Protein AF-0000000079113197 (afdb_homodimer)

Organism: Champsocephalus gunnari (NCBI:txid52237)

pLDDT: mean 77.7, std 21.45, range [27.97, 98.12]

Radius of gyration: 29.14 Å; Cα contacts (8 Å, |Δi|>4): 647; chains: 2; bounding box: 54×71×81 Å

Secondary structure (DSSP, 8-state):
-HHHHHHHHHHHHHHHTTT--SSSSSHHHHHHT-----SSPPSSPPPGGG--HHHHHHHHHHHHHHHT-HHHHHHHHHHHHB-----TT-HHHHHHHHHHHHHHHHHHHHHHHHHHHHHHHSBPPPP-HHHHHHHHHS--TT---PPP-----GGGGGHHHHTT-----------------SS---------HHHHHHT--SS--TTSPPPPPBPSTT-BHHHHHHHHHHHHHHH--HHHHHHHHHHHHH-----HHHHHHHHHHHHHHHHHHHHHH-/-HHHHHHHHHHHHHHHTTT--SSSSSHHHHHHT-----SSPPSSPPPGGG--HHHHHHHHHHHHHHHT-HHHHHHHHHHHHB-----TT-HHHHHHHHHHHHHHHHHHHHHHHHHHHHHHHSBPPPP-HHHHHHHHHS--TT---PPP-----GGGGGHHHHTT-----------------SS---------HHHHHHT--SS--TTSPPPPPBPSTT-BHHHHHHHHHHHHHHH--HHHHHHHHHHHHH-----HHHHHHHHHHHHHHHHHHHHHH-

Foldseek 3Di:
DLQVLQQLQVVLVVQLCVPPDDDDQLVLCVVQPFDLRLSDFDDDFGDPVSPDLSSLLSLLSSLVRLLVCLLVLLLVLQVLAADPVFDPVDVVSSVVVSVVLVVVLVVVVVVVVVVVVVVVPDDDDDDDVVVVCVVVVPVPPDDDDDDDDPPDPVVVVVVVPVVPDPPPPPDPPPPVPPPDPPPPCPVPPDDLVVCVVQVRDSGDGPPDPRDDHDYCVVPDSSNSVSSSVVSSVSSDHSVVSSQSSCCRHHVDRPPPVVVVVSCCVSVVVVVVVVVVVD/DLQVLQQLQVVLVVQLCVPPDDDDQLVLCVVQPFDLRLSDFDDDFGDPVSCDLSSLLSLLSSLVRLLVCLLVLLLVLLVLAADPVFDPVPVVSSVVVSVVLVVVLVVVVVVVVVVVVVVVPDDDDDDDVVVVCVVVVPVPPPDDDDDDDPPDPVVVVVVVPVVPDPVPPPDPPPPVPPVPPPPPCPVPPDDLVVCVVQVRDSGDGPPDPRDDHDYCVVPDSSNSVSSSVVSSVSSDHSVVSSQSSCCRHHVDRPDPVVVVVSCCVSVVVVVVVVVVVD

Solvent-accessible surface area (backbone atoms only — not comparable to full-atom values): 30655 Å² total; per-residue (Å²): 72,71,65,57,42,41,45,38,32,53,49,33,53,62,48,25,43,34,82,41,78,59,57,60,61,52,54,62,34,46,72,65,50,41,28,68,44,52,56,59,78,44,83,78,56,48,66,65,82,64,67,37,72,67,32,49,50,43,43,49,51,31,24,49,38,22,45,70,34,38,41,55,46,35,38,52,40,46,55,61,34,22,75,69,83,70,54,80,87,39,48,61,50,41,49,52,50,24,50,50,43,40,52,49,51,51,50,51,51,50,49,54,50,49,54,51,52,55,55,27,62,35,75,38,82,72,72,59,52,72,60,44,51,54,60,55,67,50,63,59,85,77,70,85,67,82,65,71,46,83,64,50,56,66,66,62,40,42,52,50,41,63,75,66,58,65,83,69,81,67,78,76,58,78,51,80,50,44,58,64,60,47,46,65,80,62,68,64,44,71,75,54,66,51,29,56,74,73,67,51,57,87,70,76,51,90,82,50,70,89,65,80,56,40,77,61,78,77,34,21,36,35,32,52,50,43,43,49,53,50,16,45,45,52,28,40,33,50,67,46,48,41,42,45,36,43,30,36,31,44,66,44,77,72,55,68,68,56,48,55,48,49,48,52,47,48,50,48,44,46,50,45,47,55,51,63,74,93,69,72,63,58,42,41,45,39,31,54,50,33,52,62,47,24,44,35,82,39,77,58,56,60,62,52,56,62,35,46,75,64,50,41,27,68,45,52,56,58,79,45,84,78,56,47,65,67,84,64,67,39,70,65,32,49,51,42,44,49,49,31,24,49,37,20,44,70,34,37,42,57,45,35,37,52,41,46,55,61,35,24,77,69,83,70,54,79,85,39,49,62,53,43,48,52,50,26,49,49,44,40,52,49,52,51,49,51,51,50,50,54,50,50,54,50,51,55,54,28,62,34,76,39,81,73,72,58,51,72,60,45,49,54,61,54,66,48,63,57,88,76,70,84,66,81,66,70,47,85,62,49,58,66,65,63,39,42,54,52,41,65,77,67,61,65,83,70,82,67,78,75,57,79,51,81,52,43,58,64,59,50,42,66,78,62,67,63,43,72,74,53,67,52,29,55,76,73,67,52,59,87,68,76,50,92,82,51,71,90,65,81,56,40,77,62,79,80,34,20,36,36,33,53,50,44,44,50,53,49,16,47,43,51,28,38,34,48,67,49,46,42,44,42,36,43,30,35,31,45,68,45,77,72,54,69,67,56,49,57,47,48,50,52,46,48,52,48,44,48,50,46,48,55,50,62,73,93

Sequence (556 aa):
MENIDEYIWQRRIHHGVRQQNGTDPFPESVKAGLDFNAALERKDKLNPRLLTNDVMLELCAFARTVTQSEMYFLFEMLDLNFDLGVDLDNDQQYYEYARRAHNKIKAVKDRIRMKTHERNKDKFSLPDISFLVKITANEQPGRYYPKRNKMVDTPVLTDGSRKSAEPQKTEISEVPSMMKRPGGLRVKARSYPYCEDLGVSLFVRPEDPPKDKLDPNPLTNGVMLELLDFSRVLCGTHNGIVHDLIKQNFGTKLDTNLFSFATTQTVGEEERLLQNQRMENIDEYIWQRRIHHGVRQQNGTDPFPESVKAGLDFNAALERKDKLNPRLLTNDVMLELCAFARTVTQSEMYFLFEMLDLNFDLGVDLDNDQQYYEYARRAHNKIKAVKDRIRMKTHERNKDKFSLPDISFLVKITANEQPGRYYPKRNKMVDTPVLTDGSRKSAEPQKTEISEVPSMMKRPGGLRVKARSYPYCEDLGVSLFVRPEDPPKDKLDPNPLTNGVMLELLDFSRVLCGTHNGIVHDLIKQNFGTKLDTNLFSFATTQTVGEEERLLQNQR

Structure (mmCIF, N/CA/C/O backbone):
data_AF-0000000079113197-model_v1
#
loop_
_entity.id
_entity.type
_entity.pdbx_description
1 polymer 'Uncharacterized protein'
#
loop_
_atom_site.group_PDB
_atom_site.id
_atom_site.type_symbol
_atom_site.label_atom_id
_atom_site.label_alt_id
_atom_site.label_comp_id
_atom_site.label_asym_id
_atom_site.label_entity_id
_atom_site.label_seq_id
_atom_site.pdbx_PDB_ins_code
_atom_site.Cartn_x
_atom_site.Cartn_y
_atom_site.Cartn_z
_atom_site.occupancy
_atom_site.B_iso_or_equiv
_atom_site.auth_seq_id
_atom_site.auth_comp_id
_atom_site.auth_asym_id
_atom_site.auth_atom_id
_atom_site.pdbx_PDB_model_num
ATOM 1 N N . MET A 1 1 ? 11.398 16.359 -7.062 1 38.84 1 MET A N 1
ATOM 2 C CA . MET A 1 1 ? 11.359 15.539 -5.852 1 38.84 1 MET A CA 1
ATOM 3 C C . MET A 1 1 ? 11.773 16.359 -4.633 1 38.84 1 MET A C 1
ATOM 5 O O . MET A 1 1 ? 11.141 16.266 -3.576 1 38.84 1 MET A O 1
ATOM 9 N N . GLU A 1 2 ? 12.766 17.109 -4.852 1 49.09 2 GLU A N 1
ATOM 10 C CA . GLU A 1 2 ? 13.422 17.953 -3.869 1 49.09 2 GLU A CA 1
ATOM 11 C C . GLU A 1 2 ? 12.477 19.047 -3.377 1 49.09 2 GLU A C 1
ATOM 13 O O . GLU A 1 2 ? 12.422 19.344 -2.178 1 49.09 2 GLU A O 1
ATOM 18 N N . ASN A 1 3 ? 11.445 19.25 -4.324 1 66 3 ASN A N 1
ATOM 19 C CA . ASN A 1 3 ? 10.625 20.406 -3.99 1 66 3 ASN A CA 1
ATOM 20 C C . ASN A 1 3 ? 9.477 20.031 -3.059 1 66 3 ASN A C 1
ATOM 22 O O . ASN A 1 3 ? 9.125 20.797 -2.158 1 66 3 ASN A O 1
ATOM 26 N N . ILE A 1 4 ? 9.102 18.734 -3.018 1 78.56 4 ILE A N 1
ATOM 27 C CA . ILE A 1 4 ? 7.992 18.391 -2.141 1 78.56 4 ILE A CA 1
ATOM 28 C C . ILE A 1 4 ? 8.5 18.188 -0.713 1 78.56 4 ILE A C 1
ATOM 30 O O . ILE A 1 4 ? 7.805 18.516 0.25 1 78.56 4 ILE A O 1
ATOM 34 N N . ASP A 1 5 ? 9.734 17.672 -0.683 1 81.19 5 ASP A N 1
ATOM 35 C CA . ASP A 1 5 ? 10.305 17.453 0.643 1 81.19 5 ASP A CA 1
ATOM 36 C C . ASP A 1 5 ? 10.5 18.781 1.372 1 81.19 5 ASP A C 1
ATOM 38 O O . ASP A 1 5 ? 10.266 18.875 2.58 1 81.19 5 ASP A O 1
ATOM 42 N N . GLU A 1 6 ? 10.93 19.734 0.612 1 83.75 6 GLU A N 1
ATOM 43 C CA . GLU A 1 6 ? 11.094 21.062 1.192 1 83.75 6 GLU A CA 1
ATOM 44 C C . GLU A 1 6 ? 9.773 21.609 1.72 1 83.75 6 GLU A C 1
ATOM 46 O O . GLU A 1 6 ? 9.711 22.156 2.826 1 83.75 6 GLU A O 1
ATOM 51 N N . TYR A 1 7 ? 8.805 21.422 0.972 1 85.81 7 TYR A N 1
ATOM 52 C CA . TYR A 1 7 ? 7.48 21.859 1.398 1 85.81 7 TYR A CA 1
ATOM 53 C C . TYR A 1 7 ? 7.043 21.109 2.656 1 85.81 7 TYR A C 1
ATOM 55 O O . TYR A 1 7 ? 6.543 21.719 3.604 1 85.81 7 TYR A O 1
ATOM 63 N N . ILE A 1 8 ? 7.238 19.828 2.658 1 90.44 8 ILE A N 1
ATOM 64 C CA . ILE A 1 8 ? 6.824 19 3.785 1 90.44 8 ILE A CA 1
ATOM 65 C C . ILE A 1 8 ? 7.48 19.516 5.066 1 90.44 8 ILE A C 1
ATOM 67 O O . ILE A 1 8 ? 6.801 19.734 6.07 1 90.44 8 ILE A O 1
ATOM 71 N N . TRP A 1 9 ? 8.711 19.703 4.988 1 91.94 9 TRP A N 1
ATOM 72 C CA . TRP A 1 9 ? 9.422 20.094 6.203 1 91.94 9 TRP A CA 1
ATOM 73 C C . TRP A 1 9 ? 9.055 21.516 6.609 1 91.94 9 TRP A C 1
ATOM 75 O O . TRP A 1 9 ? 8.977 21.828 7.797 1 91.94 9 TRP A O 1
ATOM 85 N N . GLN A 1 10 ? 8.82 22.375 5.637 1 89.44 10 GLN A N 1
ATOM 86 C CA . GLN A 1 10 ? 8.352 23.719 5.953 1 89.44 10 GLN A CA 1
ATOM 87 C C . GLN A 1 10 ? 7.031 23.672 6.715 1 89.44 10 GLN A C 1
ATOM 89 O O . GLN A 1 10 ? 6.844 24.406 7.688 1 89.44 10 GLN A O 1
ATOM 94 N N . ARG A 1 11 ? 6.215 22.797 6.27 1 92.44 11 ARG A N 1
ATOM 95 C CA . ARG A 1 11 ? 4.918 22.672 6.93 1 92.44 11 ARG A CA 1
ATOM 96 C C . ARG A 1 11 ? 5.055 22 8.289 1 92.44 11 ARG A C 1
ATOM 98 O O . ARG A 1 11 ? 4.359 22.375 9.242 1 92.44 11 ARG A O 1
ATOM 105 N N . ARG A 1 12 ? 5.902 21.047 8.391 1 94.31 12 ARG A N 1
ATOM 106 C CA . ARG A 1 12 ? 6.156 20.406 9.68 1 94.31 12 ARG A CA 1
ATOM 107 C C . ARG A 1 12 ? 6.66 21.422 10.703 1 94.31 12 ARG A C 1
ATOM 109 O O . ARG A 1 12 ? 6.223 21.422 11.852 1 94.31 12 ARG A O 1
ATOM 116 N N . ILE A 1 13 ? 7.512 22.25 10.25 1 92.94 13 ILE A N 1
ATOM 117 C CA . ILE A 1 13 ? 8.047 23.266 11.141 1 92.94 13 ILE A CA 1
ATOM 118 C C . ILE A 1 13 ? 6.934 24.203 11.578 1 92.94 13 ILE A C 1
ATOM 120 O O . ILE A 1 13 ? 6.816 24.531 12.766 1 92.94 13 ILE A O 1
ATOM 124 N N . HIS A 1 14 ? 6.148 24.578 10.656 1 90.56 14 HIS A N 1
ATOM 125 C CA . HIS A 1 14 ? 5.043 25.484 10.938 1 90.56 14 HIS A CA 1
ATOM 126 C C . HIS A 1 14 ? 4.129 24.922 12.023 1 90.56 14 HIS A C 1
ATOM 128 O O . HIS A 1 14 ? 3.783 25.625 12.977 1 90.56 14 HIS A O 1
ATOM 134 N N . HIS A 1 15 ? 3.783 23.688 11.922 1 92.75 15 HIS A N 1
ATOM 135 C CA . HIS A 1 15 ? 2.846 23.109 12.875 1 92.75 15 HIS A CA 1
ATOM 136 C C . HIS A 1 15 ? 3.576 22.531 14.086 1 92.75 15 HIS A C 1
ATOM 138 O O . HIS A 1 15 ? 2.973 22.328 15.141 1 92.75 15 HIS A O 1
ATOM 144 N N . GLY A 1 16 ? 4.816 22.281 13.883 1 93.56 16 GLY A N 1
ATOM 145 C CA . GLY A 1 16 ? 5.602 21.703 14.969 1 93.56 16 GLY A CA 1
ATOM 146 C C . GLY A 1 16 ? 5.781 22.656 16.141 1 93.56 16 GLY A C 1
ATOM 147 O O . GLY A 1 16 ? 6.086 22.234 17.25 1 93.56 16 GLY A O 1
ATOM 148 N N . VAL A 1 17 ? 5.57 23.938 15.938 1 92.06 17 VAL A N 1
ATOM 149 C CA . VAL A 1 17 ? 5.812 24.938 16.984 1 92.06 17 VAL A CA 1
ATOM 150 C C . VAL A 1 17 ? 4.488 25.328 17.641 1 92.06 17 VAL A C 1
ATOM 152 O O . VAL A 1 17 ? 4.465 26.156 18.547 1 92.06 17 VAL A O 1
ATOM 155 N N . ARG A 1 18 ? 3.408 24.719 17.281 1 87.81 18 ARG A N 1
ATOM 156 C CA . ARG A 1 18 ? 2.08 25.188 17.672 1 87.81 18 ARG A CA 1
ATOM 157 C C . ARG A 1 18 ? 1.895 25.078 19.188 1 87.81 18 ARG A C 1
ATOM 159 O O . ARG A 1 18 ? 1.145 25.859 19.766 1 87.81 18 ARG A O 1
ATOM 166 N N . GLN A 1 19 ? 2.584 24.156 19.781 1 85.81 19 GLN A N 1
ATOM 167 C CA . GLN A 1 19 ? 2.377 23.953 21.219 1 85.81 19 GLN A CA 1
ATOM 168 C C . GLN A 1 19 ? 3.457 24.656 22.031 1 85.81 19 GLN A C 1
ATOM 170 O O . GLN A 1 19 ? 3.496 24.516 23.266 1 85.81 19 GLN A O 1
ATOM 175 N N . GLN A 1 20 ? 4.332 25.297 21.328 1 86.75 20 GLN A N 1
ATOM 176 C CA . GLN A 1 20 ? 5.398 25.984 22.031 1 86.75 20 GLN A CA 1
ATOM 177 C C . GLN A 1 20 ? 4.895 27.281 22.656 1 86.75 20 GLN A C 1
ATOM 179 O O . GLN A 1 20 ? 4.07 27.984 22.062 1 86.75 20 GLN A O 1
ATOM 184 N N . ASN A 1 21 ? 5.449 27.234 24 1 76.81 21 ASN A N 1
ATOM 185 C CA . ASN A 1 21 ? 5.105 28.438 24.75 1 76.81 21 ASN A CA 1
ATOM 186 C C . ASN A 1 21 ? 6.223 29.469 24.688 1 76.81 21 ASN A C 1
ATOM 188 O O . ASN A 1 21 ? 7.402 29.125 24.719 1 76.81 21 ASN A O 1
ATOM 192 N N . GLY A 1 22 ? 6.008 30.656 24.062 1 73.81 22 GLY A N 1
ATOM 193 C CA . GLY A 1 22 ? 7.02 31.703 24.047 1 73.81 22 GLY A CA 1
ATOM 194 C C . GLY A 1 22 ? 7.477 32.062 22.641 1 73.81 22 GLY A C 1
ATOM 195 O O . GLY A 1 22 ? 7.008 31.484 21.656 1 73.81 22 GLY A O 1
ATOM 196 N N . THR A 1 23 ? 8.398 32.969 22.703 1 78.19 23 THR A N 1
ATOM 197 C CA . THR A 1 23 ? 8.859 33.531 21.438 1 78.19 23 THR A CA 1
ATOM 198 C C . THR A 1 23 ? 9.922 32.625 20.797 1 78.19 23 THR A C 1
ATOM 200 O O . THR A 1 23 ? 10.016 32.531 19.578 1 78.19 23 THR A O 1
ATOM 203 N N . ASP A 1 24 ? 10.68 31.922 21.75 1 81.06 24 ASP A N 1
ATOM 204 C CA . ASP A 1 24 ? 11.742 31.062 21.219 1 81.06 24 ASP A CA 1
ATOM 205 C C . ASP A 1 24 ? 11.352 29.594 21.297 1 81.06 24 ASP A C 1
ATOM 207 O O . ASP A 1 24 ? 11.422 28.984 22.375 1 81.06 24 ASP A O 1
ATOM 211 N N . PRO A 1 25 ? 11.016 29.125 20.109 1 90.25 25 PRO A N 1
ATOM 212 C CA . PRO A 1 25 ? 10.68 27.703 20.156 1 90.25 25 PRO A CA 1
ATOM 213 C C . PRO A 1 25 ? 11.914 26.797 20.266 1 90.25 25 PRO A C 1
ATOM 215 O O . PRO A 1 25 ? 12.953 27.109 19.672 1 90.25 25 PRO A O 1
ATOM 218 N N . PHE A 1 26 ? 11.859 25.797 21.156 1 93.38 26 PHE A N 1
ATOM 219 C CA . PHE A 1 26 ? 12.898 24.797 21.328 1 93.38 26 PHE A CA 1
ATOM 220 C C . PHE A 1 26 ? 14.242 25.469 21.609 1 93.38 26 PHE A C 1
ATOM 222 O O . PHE A 1 26 ? 15.195 25.297 20.844 1 93.38 26 PHE A O 1
ATOM 229 N N . PRO A 1 27 ? 14.32 26.125 22.703 1 92.19 27 PRO A N 1
ATOM 230 C CA . PRO A 1 27 ? 15.492 26.969 22.984 1 92.19 27 PRO A CA 1
ATOM 231 C C . PRO A 1 27 ? 16.797 26.172 23.047 1 92.19 27 PRO A C 1
ATOM 233 O O . PRO A 1 27 ? 17.828 26.641 22.594 1 92.19 27 PRO A O 1
ATOM 236 N N . GLU A 1 28 ? 16.828 24.953 23.641 1 92.94 28 GLU A N 1
ATOM 237 C CA . GLU A 1 28 ? 18.047 24.141 23.734 1 92.94 28 GLU A CA 1
ATOM 238 C C . GLU A 1 28 ? 18.531 23.734 22.344 1 92.94 28 GLU A C 1
ATOM 240 O O . GLU A 1 28 ? 19.734 23.703 22.094 1 92.94 28 GLU A O 1
ATOM 245 N N . SER A 1 29 ? 17.594 23.453 21.484 1 93.44 29 SER A N 1
ATOM 246 C CA . SER A 1 29 ? 17.953 23.047 20.125 1 93.44 29 SER A CA 1
ATOM 247 C C . SER A 1 29 ? 18.5 24.234 19.328 1 93.44 29 SER A C 1
ATOM 249 O O . SER A 1 29 ? 19.484 24.094 18.609 1 93.44 29 SER A O 1
ATOM 251 N N . VAL A 1 30 ? 17.828 25.344 19.484 1 91.69 30 VAL A N 1
ATOM 252 C CA . VAL A 1 30 ? 18.266 26.547 18.781 1 91.69 30 VAL A CA 1
ATOM 253 C C . VAL A 1 30 ? 19.656 26.953 19.25 1 91.69 30 VAL A C 1
ATOM 255 O O . VAL A 1 30 ? 20.531 27.281 18.438 1 91.69 30 VAL A O 1
ATOM 258 N N . LYS A 1 31 ? 19.875 26.906 20.531 1 92.12 31 LYS A N 1
ATOM 259 C CA . LYS A 1 31 ? 21.188 27.219 21.094 1 92.12 31 LYS A CA 1
ATOM 260 C C . LYS A 1 31 ? 22.266 26.297 20.547 1 92.12 31 LYS A C 1
ATOM 262 O O . LYS A 1 31 ? 23.391 26.75 20.281 1 92.12 31 LYS A O 1
ATOM 267 N N . ALA A 1 32 ? 21.891 25.062 20.359 1 91.94 32 ALA A N 1
ATOM 268 C CA . ALA A 1 32 ? 22.844 24.078 19.844 1 91.94 32 ALA A CA 1
ATOM 269 C C . ALA A 1 32 ? 23.078 24.266 18.344 1 91.94 32 ALA A C 1
ATOM 271 O O . ALA A 1 32 ? 24.016 23.719 17.781 1 91.94 32 ALA A O 1
ATOM 272 N N . GLY A 1 33 ? 22.188 25.016 17.672 1 91.69 33 GLY A N 1
ATOM 273 C CA . GLY A 1 33 ? 22.344 25.297 16.25 1 91.69 33 GLY A CA 1
ATOM 274 C C . GLY A 1 33 ? 21.672 24.281 15.352 1 91.69 33 GLY A C 1
ATOM 275 O O . GLY A 1 33 ? 22.078 24.078 14.211 1 91.69 33 GLY A O 1
ATOM 276 N N . LEU A 1 34 ? 20.625 23.656 15.844 1 92.75 34 LEU A N 1
ATOM 277 C CA . LEU A 1 34 ? 19.938 22.625 15.07 1 92.75 34 LEU A CA 1
ATOM 278 C C . LEU A 1 34 ? 19.156 23.234 13.922 1 92.75 34 LEU A C 1
ATOM 280 O O . LEU A 1 34 ? 18.641 24.344 14.039 1 92.75 34 LEU A O 1
ATOM 284 N N . ASP A 1 35 ? 19.109 22.469 12.875 1 92.88 35 ASP A N 1
ATOM 285 C CA . ASP A 1 35 ? 18.25 22.766 11.727 1 92.88 35 ASP A CA 1
ATOM 286 C C . ASP A 1 35 ? 17.078 21.781 11.672 1 92.88 35 ASP A C 1
ATOM 288 O O . ASP A 1 35 ? 17.266 20.578 11.5 1 92.88 35 ASP A O 1
ATOM 292 N N . PHE A 1 36 ? 15.891 22.328 11.75 1 93.75 36 PHE A N 1
ATOM 293 C CA . PHE A 1 36 ? 14.703 21.484 11.797 1 93.75 36 PHE A CA 1
ATOM 294 C C . PHE A 1 36 ? 14.219 21.156 10.391 1 93.75 36 PHE A C 1
ATOM 296 O O . PHE A 1 36 ? 13.266 20.406 10.219 1 93.75 36 PHE A O 1
ATOM 303 N N . ASN A 1 37 ? 14.844 21.75 9.398 1 90.94 37 ASN A N 1
ATOM 304 C CA . ASN A 1 37 ? 14.523 21.391 8.023 1 90.94 37 ASN A CA 1
ATOM 305 C C . ASN A 1 37 ? 15.438 20.281 7.508 1 90.94 37 ASN A C 1
ATOM 307 O O . ASN A 1 37 ? 16.594 20.531 7.168 1 90.94 37 ASN A O 1
ATOM 311 N N . ALA A 1 38 ? 14.938 19.141 7.383 1 88.31 38 ALA A N 1
ATOM 312 C CA . ALA A 1 38 ? 15.75 18 7.004 1 88.31 38 ALA A CA 1
ATOM 313 C C . ALA A 1 38 ? 15.68 17.75 5.496 1 88.31 38 ALA A C 1
ATOM 315 O O . ALA A 1 38 ? 16.141 16.719 5.012 1 88.31 38 ALA A O 1
ATOM 316 N N . ALA A 1 39 ? 15.031 18.641 4.797 1 83.88 39 ALA A N 1
ATOM 317 C CA . ALA A 1 39 ? 14.914 18.453 3.352 1 83.88 39 ALA A CA 1
ATOM 318 C C . ALA A 1 39 ? 16.25 18.719 2.654 1 83.88 39 ALA A C 1
ATOM 320 O O . ALA A 1 39 ? 16.625 17.984 1.731 1 83.88 39 ALA A O 1
ATOM 321 N N . LEU A 1 40 ? 16.859 19.828 3.078 1 76 40 LEU A N 1
ATOM 322 C CA . LEU A 1 40 ? 18.141 20.172 2.494 1 76 40 LEU A CA 1
ATOM 323 C C . LEU A 1 40 ? 19.281 19.781 3.418 1 76 40 LEU A C 1
ATOM 325 O O . LEU A 1 40 ? 19.375 20.281 4.543 1 76 40 LEU A O 1
ATOM 329 N N . GLU A 1 41 ? 20.109 18.938 2.908 1 80.19 41 GLU A N 1
ATOM 330 C CA . GLU A 1 41 ? 21.172 18.375 3.742 1 80.19 41 GLU A CA 1
ATOM 331 C C . GLU A 1 41 ? 22.141 19.453 4.219 1 80.19 41 GLU A C 1
ATOM 333 O O . GLU A 1 41 ? 22.578 20.297 3.432 1 80.19 41 GLU A O 1
ATOM 338 N N . ARG A 1 42 ? 22.391 19.359 5.445 1 84.12 42 ARG A N 1
ATOM 339 C CA . ARG A 1 42 ? 23.359 20.25 6.07 1 84.12 42 ARG A CA 1
ATOM 340 C C . ARG A 1 42 ? 24.781 19.828 5.73 1 84.12 42 ARG A C 1
ATOM 342 O O . ARG A 1 42 ? 25.109 18.641 5.781 1 84.12 42 ARG A O 1
ATOM 349 N N . LYS A 1 43 ? 25.562 20.734 5.379 1 80.44 43 LYS A N 1
ATOM 350 C CA . LYS A 1 43 ? 26.938 20.422 4.996 1 80.44 43 LYS A CA 1
ATOM 351 C C . LYS A 1 43 ? 27.797 20.156 6.227 1 80.44 43 LYS A C 1
ATOM 353 O O . LYS A 1 43 ? 28.531 19.156 6.277 1 80.44 43 LYS A O 1
ATOM 358 N N . ASP A 1 44 ? 27.734 21.109 7.168 1 85.81 44 ASP A N 1
ATOM 359 C CA . ASP A 1 44 ? 28.547 20.969 8.367 1 85.81 44 ASP A CA 1
ATOM 360 C C . ASP A 1 44 ? 27.75 20.375 9.516 1 85.81 44 ASP A C 1
ATOM 362 O O . ASP A 1 44 ? 26.906 21.047 10.109 1 85.81 44 ASP A O 1
ATOM 366 N N . LYS A 1 45 ? 28.078 19.156 9.836 1 87.94 45 LYS A N 1
ATOM 367 C CA . LYS A 1 45 ? 27.391 18.484 10.922 1 87.94 45 LYS A CA 1
ATOM 368 C C . LYS A 1 45 ? 27.844 19 12.281 1 87.94 45 LYS A C 1
ATOM 370 O O . LYS A 1 45 ? 28.984 19.438 12.43 1 87.94 45 LYS A O 1
ATOM 375 N N . LEU A 1 46 ? 26.922 18.953 13.195 1 90.44 46 LEU A N 1
ATOM 376 C CA . LEU A 1 46 ? 27.203 19.406 14.547 1 90.44 46 LEU A CA 1
ATOM 377 C C . LEU A 1 46 ? 27.938 18.344 15.344 1 90.44 46 LEU A C 1
ATOM 379 O O . LEU A 1 46 ? 27.875 17.156 15.008 1 90.44 46 LEU A O 1
ATOM 383 N N . ASN A 1 47 ? 28.672 18.797 16.375 1 87.5 47 ASN A N 1
ATOM 384 C CA . ASN A 1 47 ? 29.297 17.891 17.328 1 87.5 47 ASN A CA 1
ATOM 385 C C . ASN A 1 47 ? 28.25 17.031 18.047 1 87.5 47 ASN A C 1
ATOM 387 O O . ASN A 1 47 ? 27.328 17.547 18.656 1 87.5 47 ASN A O 1
ATOM 391 N N . PRO A 1 48 ? 28.375 15.773 18 1 85.88 48 PRO A N 1
ATOM 392 C CA . PRO A 1 48 ? 27.406 14.875 18.625 1 85.88 48 PRO A CA 1
ATOM 393 C C . PRO A 1 48 ? 27.234 15.148 20.125 1 85.88 48 PRO A C 1
ATOM 395 O O . PRO A 1 48 ? 26.188 14.812 20.703 1 85.88 48 PRO A O 1
ATOM 398 N N . ARG A 1 49 ? 28.203 15.75 20.766 1 84.5 49 ARG A N 1
ATOM 399 C CA . ARG A 1 49 ? 28.109 16.062 22.188 1 84.5 49 ARG A CA 1
ATOM 400 C C . ARG A 1 49 ? 27.016 17.094 22.438 1 84.5 49 ARG A C 1
ATOM 402 O O . ARG A 1 49 ? 26.562 17.25 23.578 1 84.5 49 ARG A O 1
ATOM 409 N N . LEU A 1 50 ? 26.609 17.797 21.453 1 89.75 50 LEU A N 1
ATOM 410 C CA . LEU A 1 50 ? 25.562 18.812 21.562 1 89.75 50 LEU A CA 1
ATOM 411 C C . LEU A 1 50 ? 24.188 18.172 21.625 1 89.75 50 LEU A C 1
ATOM 413 O O . LEU A 1 50 ? 23.203 18.828 21.953 1 89.75 50 LEU A O 1
ATOM 417 N N . LEU A 1 51 ? 24.109 16.875 21.297 1 90 51 LEU A N 1
ATOM 418 C CA . LEU A 1 51 ? 22.844 16.156 21.438 1 90 51 LEU A CA 1
ATOM 419 C C . LEU A 1 51 ? 22.609 15.742 22.891 1 90 51 LEU A C 1
ATOM 421 O O . LEU A 1 51 ? 22.766 14.57 23.234 1 90 51 LEU A O 1
ATOM 425 N N . THR A 1 52 ? 22.203 16.625 23.641 1 88.12 52 THR A N 1
ATOM 426 C CA . THR A 1 52 ? 21.922 16.406 25.047 1 88.12 52 THR A CA 1
ATOM 427 C C . THR A 1 52 ? 20.516 15.828 25.234 1 88.12 52 THR A C 1
ATOM 429 O O . THR A 1 52 ? 19.734 15.758 24.297 1 88.12 52 THR A O 1
ATOM 432 N N . ASN A 1 53 ? 20.172 15.461 26.469 1 85.38 53 ASN A N 1
ATOM 433 C CA . ASN A 1 53 ? 18.828 14.984 26.797 1 85.38 53 ASN A CA 1
ATOM 434 C C . ASN A 1 53 ? 17.766 16.047 26.531 1 85.38 53 ASN A C 1
ATOM 436 O O . ASN A 1 53 ? 16.672 15.75 26.078 1 85.38 53 ASN A O 1
ATOM 440 N N . ASP A 1 54 ? 18.141 17.266 26.859 1 89.69 54 ASP A N 1
ATOM 441 C CA . ASP A 1 54 ? 17.203 18.359 26.641 1 89.69 54 ASP A CA 1
ATOM 442 C C . ASP A 1 54 ? 16.906 18.578 25.156 1 89.69 54 ASP A C 1
ATOM 444 O O . ASP A 1 54 ? 15.766 18.812 24.766 1 89.69 54 ASP A O 1
ATOM 448 N N . VAL A 1 55 ? 17.922 18.5 24.344 1 90.31 55 VAL A N 1
ATOM 449 C CA . VAL A 1 55 ? 17.75 18.625 22.906 1 90.31 55 VAL A CA 1
ATOM 450 C C . VAL A 1 55 ? 16.891 17.469 22.375 1 90.31 55 VAL A C 1
ATOM 452 O O . VAL A 1 55 ? 15.969 17.703 21.594 1 90.31 55 VAL A O 1
ATOM 455 N N . MET A 1 56 ? 17.125 16.281 22.891 1 90.25 56 MET A N 1
ATOM 456 C CA . MET A 1 56 ? 16.344 15.117 22.469 1 90.25 56 MET A CA 1
ATOM 457 C C . MET A 1 56 ? 14.883 15.273 22.859 1 90.25 56 MET A C 1
ATOM 459 O O . MET A 1 56 ? 13.992 14.945 22.078 1 90.25 56 MET A O 1
ATOM 463 N N . LEU A 1 57 ? 14.68 15.758 24 1 91 57 LEU A N 1
ATOM 464 C CA . LEU A 1 57 ? 13.305 15.969 24.453 1 91 57 LEU A CA 1
ATOM 465 C C . LEU A 1 57 ? 12.586 16.969 23.547 1 91 57 LEU A C 1
ATOM 467 O O . LEU A 1 57 ? 11.414 16.781 23.219 1 91 57 LEU A O 1
ATOM 471 N N . GLU A 1 58 ? 13.289 18.031 23.172 1 92.88 58 GLU A N 1
ATOM 472 C CA . GLU A 1 58 ? 12.695 19.047 22.297 1 92.88 58 GLU A CA 1
ATOM 473 C C . GLU A 1 58 ? 12.406 18.484 20.906 1 92.88 58 GLU A C 1
ATOM 475 O O . GLU A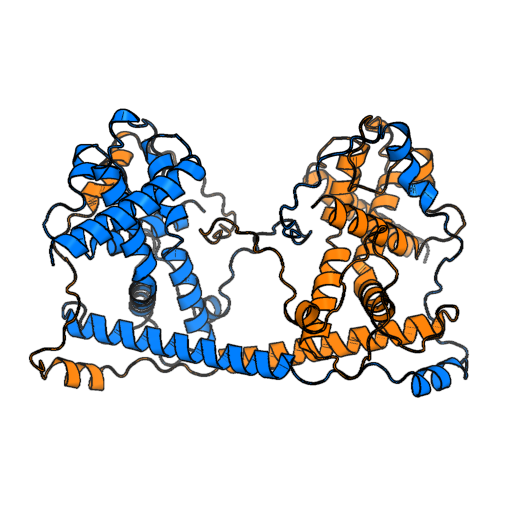 1 58 ? 11.375 18.797 20.312 1 92.88 58 GLU A O 1
ATOM 480 N N . LEU A 1 59 ? 13.328 17.641 20.438 1 93.75 59 LEU A N 1
ATOM 481 C CA . LEU A 1 59 ? 13.094 16.969 19.156 1 93.75 59 LEU A CA 1
ATOM 482 C C . LEU A 1 59 ? 11.859 16.078 19.234 1 93.75 59 LEU A C 1
ATOM 484 O O . LEU A 1 59 ? 11.055 16.047 18.297 1 93.75 59 LEU A O 1
ATOM 488 N N . CYS A 1 60 ? 11.719 15.367 20.312 1 92.06 60 CYS A N 1
ATOM 489 C CA . CYS A 1 60 ? 10.57 14.484 20.5 1 92.06 60 CYS A CA 1
ATOM 490 C C . CYS A 1 60 ? 9.281 15.289 20.609 1 92.06 60 CYS A C 1
ATOM 492 O O . CYS A 1 60 ? 8.25 14.898 20.047 1 92.06 60 CYS A O 1
ATOM 494 N N . ALA A 1 61 ? 9.344 16.391 21.312 1 91.94 61 ALA A N 1
ATOM 495 C CA . ALA A 1 61 ? 8.172 17.266 21.438 1 91.94 61 ALA A CA 1
ATOM 496 C C . ALA A 1 61 ? 7.742 17.812 20.094 1 91.94 61 ALA A C 1
ATOM 498 O O . ALA A 1 61 ? 6.547 17.859 19.781 1 91.94 61 ALA A O 1
ATOM 499 N N . PHE A 1 62 ? 8.719 18.203 19.312 1 94.81 62 PHE A N 1
ATOM 500 C CA . PHE A 1 62 ? 8.461 18.656 17.953 1 94.81 62 PHE A CA 1
ATOM 501 C C . PHE A 1 62 ? 7.777 17.562 17.141 1 94.81 62 PHE A C 1
ATOM 503 O O . PHE A 1 62 ? 6.734 17.812 16.531 1 94.81 62 PHE A O 1
ATOM 510 N N . ALA A 1 63 ? 8.367 16.438 17.141 1 94.94 63 ALA A N 1
ATOM 511 C CA . ALA A 1 63 ? 7.832 15.312 16.391 1 94.94 63 ALA A CA 1
ATOM 512 C C . ALA A 1 63 ? 6.41 14.984 16.828 1 94.94 63 ALA A C 1
ATOM 514 O O . ALA A 1 63 ? 5.535 14.734 16 1 94.94 63 ALA A O 1
ATOM 515 N N . ARG A 1 64 ? 6.199 14.969 18.078 1 93.62 64 ARG A N 1
ATOM 516 C CA . ARG A 1 64 ? 4.879 14.68 18.641 1 93.62 64 ARG A CA 1
ATOM 517 C C . ARG A 1 64 ? 3.848 15.688 18.141 1 93.62 64 ARG A C 1
ATOM 519 O O . ARG A 1 64 ? 2.752 15.305 17.719 1 93.62 64 ARG A O 1
ATOM 526 N N . THR A 1 65 ? 4.223 16.891 18.203 1 94.62 65 THR A N 1
ATOM 527 C CA . THR A 1 65 ? 3.299 17.938 17.766 1 94.62 65 THR A CA 1
ATOM 528 C C . THR A 1 65 ? 2.975 17.797 16.281 1 94.62 65 THR A C 1
ATOM 530 O O . THR A 1 65 ? 1.814 17.922 15.883 1 94.62 65 THR A O 1
ATOM 533 N N . VAL A 1 66 ? 4 17.547 15.539 1 96.19 66 VAL A N 1
ATOM 534 C CA . VAL A 1 66 ? 3.807 17.406 14.102 1 96.19 66 VAL A CA 1
ATOM 535 C C . VAL A 1 66 ? 2.875 16.219 13.82 1 96.19 66 VAL A C 1
ATOM 537 O O . VAL A 1 66 ? 1.92 16.344 13.055 1 96.19 66 VAL A O 1
ATOM 540 N N . THR A 1 67 ? 3.119 15.094 14.438 1 95.38 67 THR A N 1
ATOM 541 C CA . THR A 1 67 ? 2.365 13.875 14.164 1 95.38 67 THR A CA 1
ATOM 542 C C . THR A 1 67 ? 0.923 14.016 14.641 1 95.38 67 THR A C 1
ATOM 544 O O . THR A 1 67 ? 0.03 13.328 14.141 1 95.38 67 THR A O 1
ATOM 547 N N . GLN A 1 68 ? 0.659 14.898 15.523 1 95.12 68 GLN A N 1
ATOM 548 C CA . GLN A 1 68 ? -0.68 15.109 16.062 1 95.12 68 GLN A CA 1
ATOM 549 C C . GLN A 1 68 ? -1.389 16.25 15.344 1 95.12 68 GLN A C 1
ATOM 551 O O . GLN A 1 68 ? -2.459 16.688 15.766 1 95.12 68 GLN A O 1
ATOM 556 N N . SER A 1 69 ? -0.798 16.703 14.227 1 95.81 69 SER A N 1
ATOM 557 C CA . SER A 1 69 ? -1.317 17.891 13.57 1 95.81 69 SER A CA 1
ATOM 558 C C . SER A 1 69 ? -2.076 17.547 12.297 1 95.81 69 SER A C 1
ATOM 560 O O . SER A 1 69 ? -2.215 18.375 11.398 1 95.81 69 SER A O 1
ATOM 562 N N . GLU A 1 70 ? -2.582 16.359 12.211 1 96.94 70 GLU A N 1
ATOM 563 C CA . GLU A 1 70 ? -3.252 15.891 11 1 96.94 70 GLU A CA 1
ATOM 564 C C . GLU A 1 70 ? -4.426 16.797 10.641 1 96.94 70 GLU A C 1
ATOM 566 O O . GLU A 1 70 ? -4.578 17.188 9.477 1 96.94 70 GLU A O 1
ATOM 571 N N . MET A 1 71 ? -5.242 17.141 11.562 1 96.94 71 MET A N 1
ATOM 572 C CA . MET A 1 71 ? -6.426 17.953 11.273 1 96.94 71 MET A CA 1
ATOM 573 C C . MET A 1 71 ? -6.035 19.344 10.773 1 96.94 71 MET A C 1
ATOM 575 O O . MET A 1 71 ? -6.723 19.922 9.93 1 96.94 71 MET A O 1
ATOM 579 N N . TYR A 1 72 ? -4.91 19.859 11.242 1 95.19 72 TYR A N 1
ATOM 580 C CA . TYR A 1 72 ? -4.465 21.188 10.828 1 95.19 72 TYR A CA 1
ATOM 581 C C . TYR A 1 72 ? -3.902 21.156 9.406 1 95.19 72 TYR A C 1
ATOM 583 O O . TYR A 1 72 ? -4.129 22.078 8.625 1 95.19 72 TYR A O 1
ATOM 591 N N . PHE A 1 73 ? -3.166 20.109 9.141 1 96.06 73 PHE A N 1
ATOM 592 C CA . PHE A 1 73 ? -2.686 19.938 7.773 1 96.06 73 PHE A CA 1
ATOM 593 C C . PHE A 1 73 ? -3.852 19.859 6.793 1 96.06 73 PHE A C 1
ATOM 595 O O . PHE A 1 73 ? -3.824 20.469 5.73 1 96.06 73 PHE A O 1
ATOM 602 N N . LEU A 1 74 ? -4.82 19.078 7.215 1 97.56 74 LEU A N 1
ATOM 603 C CA . LEU A 1 74 ? -6.008 18.953 6.375 1 97.56 74 LEU A CA 1
ATOM 604 C C . LEU A 1 74 ? -6.66 20.312 6.148 1 97.56 74 LEU A C 1
ATOM 606 O O . LEU A 1 74 ? -6.992 20.656 5.012 1 97.56 74 LEU A O 1
ATOM 610 N N . PHE A 1 75 ? -6.824 21.062 7.168 1 96.25 75 PHE A N 1
ATOM 611 C CA . PHE A 1 75 ? -7.457 22.375 7.082 1 96.25 75 PHE A CA 1
ATOM 612 C C . PHE A 1 75 ? -6.66 23.297 6.168 1 96.25 75 PHE A C 1
ATOM 614 O O . PHE A 1 75 ? -7.238 24.031 5.355 1 96.25 75 PHE A O 1
ATOM 621 N N . GLU A 1 76 ? -5.363 23.312 6.32 1 93.38 76 GLU A N 1
ATOM 622 C CA . GLU A 1 76 ? -4.5 24.156 5.508 1 93.38 76 GLU A CA 1
ATOM 623 C C . GLU A 1 76 ? -4.691 23.875 4.02 1 93.38 76 GLU A C 1
ATOM 625 O O . GLU A 1 76 ? -4.773 24.797 3.211 1 93.38 76 GLU A O 1
ATOM 630 N N . MET A 1 77 ? -4.777 22.641 3.705 1 94.25 77 MET A N 1
ATOM 631 C CA . MET A 1 77 ? -4.973 22.281 2.305 1 94.25 77 MET A CA 1
ATOM 632 C C . MET A 1 77 ? -6.363 22.703 1.827 1 94.25 77 MET A C 1
ATOM 634 O O . MET A 1 77 ? -6.523 23.156 0.692 1 94.25 77 MET A O 1
ATOM 638 N N . LEU A 1 78 ? -7.336 22.531 2.697 1 95.56 78 LEU A N 1
ATOM 639 C CA . LEU A 1 78 ? -8.688 22.984 2.357 1 95.56 78 LEU A CA 1
ATOM 640 C C . LEU A 1 78 ? -8.719 24.484 2.129 1 95.56 78 LEU A C 1
ATOM 642 O O . LEU A 1 78 ? -9.266 24.953 1.127 1 95.56 78 LEU A O 1
ATOM 646 N N . ASP A 1 79 ? -8.086 25.188 3.021 1 92.62 79 ASP A N 1
ATOM 647 C CA . ASP A 1 79 ? -8.078 26.641 2.951 1 92.62 79 ASP A CA 1
ATOM 648 C C . ASP A 1 79 ? -7.309 27.125 1.727 1 92.62 79 ASP A C 1
ATOM 650 O O . ASP A 1 79 ? -7.648 28.156 1.144 1 92.62 79 ASP A O 1
ATOM 654 N N . LEU A 1 80 ? -6.293 26.438 1.394 1 91.12 80 LEU A N 1
ATOM 655 C CA . LEU A 1 80 ? -5.5 26.781 0.217 1 91.12 80 LEU A CA 1
ATOM 656 C C . LEU A 1 80 ? -6.336 26.656 -1.054 1 91.12 80 LEU A C 1
ATOM 658 O O . LEU A 1 80 ? -6.188 27.469 -1.975 1 91.12 80 LEU A O 1
ATOM 662 N N . ASN A 1 81 ? -7.207 25.734 -1.072 1 94 81 ASN A N 1
ATOM 663 C CA . ASN A 1 81 ? -7.863 25.375 -2.326 1 94 81 ASN A CA 1
ATOM 664 C C . ASN A 1 81 ? -9.281 25.922 -2.396 1 94 81 ASN A C 1
ATOM 666 O O . ASN A 1 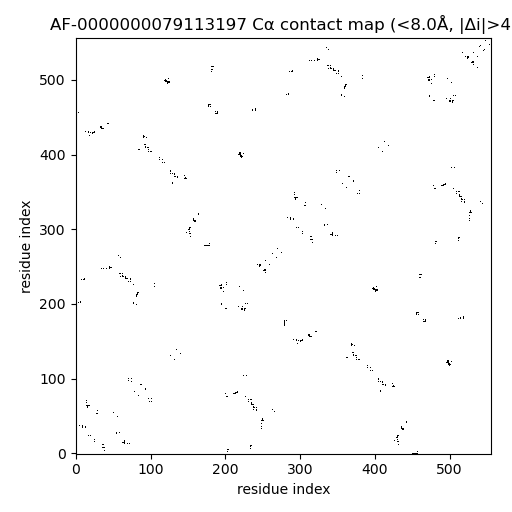81 ? -9.812 26.156 -3.486 1 94 81 ASN A O 1
ATOM 670 N N . PHE A 1 82 ? -9.883 26.141 -1.213 1 94.19 82 PHE A N 1
ATOM 671 C CA . PHE A 1 82 ? -11.305 26.484 -1.214 1 94.19 82 PHE A CA 1
ATOM 672 C C . PHE A 1 82 ? -11.562 27.719 -0.359 1 94.19 82 PHE A C 1
ATOM 674 O O . PHE A 1 82 ? -10.828 27.984 0.594 1 94.19 82 PHE A O 1
ATOM 681 N N . ASP A 1 83 ? -12.539 28.438 -0.803 1 90.56 83 ASP A N 1
ATOM 682 C CA . ASP A 1 83 ? -13.023 29.516 0.044 1 90.56 83 ASP A CA 1
ATOM 683 C C . ASP A 1 83 ? -13.938 28.984 1.145 1 90.56 83 ASP A C 1
ATOM 685 O O . ASP A 1 83 ? -15.133 28.766 0.912 1 90.56 83 ASP A O 1
ATOM 689 N N . LEU A 1 84 ? -13.453 28.891 2.305 1 91.5 84 LEU A N 1
ATOM 690 C CA . LEU A 1 84 ? -14.172 28.266 3.408 1 91.5 84 LEU A CA 1
ATOM 691 C C . LEU A 1 84 ? -14.961 29.297 4.203 1 91.5 84 LEU A C 1
ATOM 693 O O . LEU A 1 84 ? -15.859 28.938 4.965 1 91.5 84 LEU A O 1
ATOM 697 N N . GLY A 1 85 ? -14.57 30.594 4.09 1 88.75 85 GLY A N 1
ATOM 698 C CA . GLY A 1 85 ? -15.234 31.656 4.82 1 88.75 85 GLY A CA 1
ATOM 699 C C . GLY A 1 85 ? -14.82 31.719 6.281 1 88.75 85 GLY A C 1
ATOM 700 O O . GLY A 1 85 ? -15.484 32.375 7.09 1 88.75 85 GLY A O 1
ATOM 701 N N . VAL A 1 86 ? -13.812 30.984 6.66 1 90.12 86 VAL A N 1
ATOM 702 C CA . VAL A 1 86 ? -13.344 30.938 8.039 1 90.12 86 VAL A CA 1
ATOM 703 C C . VAL A 1 86 ? -12.445 32.156 8.32 1 90.12 86 VAL A C 1
ATOM 705 O O . VAL A 1 86 ? -11.609 32.5 7.496 1 90.12 86 VAL A O 1
ATOM 708 N N . ASP A 1 87 ? -12.695 32.75 9.477 1 88.5 87 ASP A N 1
ATOM 709 C CA . ASP A 1 87 ? -11.766 33.781 9.953 1 88.5 87 ASP A CA 1
ATOM 710 C C . ASP A 1 87 ? -10.516 33.156 10.555 1 88.5 87 ASP A C 1
ATOM 712 O O . ASP A 1 87 ? -10.547 32.656 11.688 1 88.5 87 ASP A O 1
ATOM 716 N N . LEU A 1 88 ? -9.445 33.281 9.859 1 86.25 88 LEU A N 1
ATOM 717 C CA . LEU A 1 88 ? -8.203 32.594 10.242 1 86.25 88 LEU A CA 1
ATOM 718 C C . LEU A 1 88 ? -7.59 33.25 11.469 1 86.25 88 LEU A C 1
ATOM 720 O O . LEU A 1 88 ? -6.742 32.656 12.141 1 86.25 88 LEU A O 1
ATOM 724 N N . ASP A 1 89 ? -7.988 34.469 11.766 1 84.94 89 ASP A N 1
ATOM 725 C CA . ASP A 1 89 ? -7.453 35.156 12.922 1 84.94 89 ASP A CA 1
ATOM 726 C C . ASP A 1 89 ? -8.227 34.812 14.188 1 84.94 89 ASP A C 1
ATOM 728 O O . ASP A 1 89 ? -7.777 35.094 15.297 1 84.94 89 ASP A O 1
ATOM 732 N N . ASN A 1 90 ? -9.375 34.219 14.008 1 86.12 90 ASN A N 1
ATOM 733 C CA . ASN A 1 90 ? -10.141 33.688 15.125 1 86.12 90 ASN A CA 1
ATOM 734 C C . ASN A 1 90 ? -9.758 32.25 15.445 1 86.12 90 ASN A C 1
ATOM 736 O O . ASN A 1 90 ? -10.219 31.312 14.781 1 86.12 90 ASN A O 1
ATOM 740 N N . ASP A 1 91 ? -9.016 32.031 16.484 1 85.25 91 ASP A N 1
ATOM 741 C CA . ASP A 1 91 ? -8.43 30.734 16.812 1 85.25 91 ASP A CA 1
ATOM 742 C C . ASP A 1 91 ? -9.516 29.719 17.109 1 85.25 91 ASP A C 1
ATOM 744 O O . ASP A 1 91 ? -9.367 28.531 16.797 1 85.25 91 ASP A O 1
ATOM 748 N N . GLN A 1 92 ? -10.531 30.172 17.719 1 87.31 92 GLN A N 1
ATOM 749 C CA . GLN A 1 92 ? -11.594 29.25 18.062 1 87.31 92 GLN A CA 1
ATOM 750 C C . GLN A 1 92 ? -12.32 28.75 16.812 1 87.31 92 GLN A C 1
ATOM 752 O O . GLN A 1 92 ? -12.594 27.547 16.688 1 87.31 92 GLN A O 1
ATOM 757 N N . GLN A 1 93 ? -12.672 29.656 15.922 1 88.81 93 GLN A N 1
ATOM 758 C CA . GLN A 1 93 ? -13.328 29.281 14.672 1 88.81 93 GLN A CA 1
ATOM 759 C C . GLN A 1 93 ? -12.438 28.359 13.844 1 88.81 93 GLN A C 1
ATOM 761 O O . GLN A 1 93 ? -12.922 27.375 13.273 1 88.81 93 GLN A O 1
ATOM 766 N N . TYR A 1 94 ? -11.188 28.734 13.836 1 90.19 94 TYR A N 1
ATOM 767 C CA . TYR A 1 94 ? -10.195 27.922 13.133 1 90.19 94 TYR A CA 1
ATOM 768 C C . TYR A 1 94 ? -10.164 26.5 13.672 1 90.19 94 TYR A C 1
ATOM 770 O O . TYR A 1 94 ? -10.289 25.531 12.914 1 90.19 94 TYR A O 1
ATOM 778 N N . TYR A 1 95 ? -10.086 26.391 14.938 1 91.56 95 TYR A N 1
ATOM 779 C CA . TYR A 1 95 ? -10 25.094 15.602 1 91.56 95 TYR A CA 1
ATOM 780 C C . TYR A 1 95 ? -11.266 24.281 15.359 1 91.56 95 TYR A C 1
ATOM 782 O O . TYR A 1 95 ? -11.195 23.109 14.992 1 91.56 95 TYR A O 1
ATOM 790 N N . GLU A 1 96 ? -12.383 24.875 15.531 1 92.25 96 GLU A N 1
ATOM 791 C CA . GLU A 1 96 ? -13.656 24.156 15.422 1 92.25 96 GLU A CA 1
ATOM 792 C C . GLU A 1 96 ? -13.883 23.672 13.992 1 92.25 96 GLU A C 1
ATOM 794 O O . GLU A 1 96 ? -14.352 22.547 13.781 1 92.25 96 GLU A O 1
ATOM 799 N N . TYR A 1 97 ? -13.57 24.562 13.078 1 94.25 97 TYR A N 1
ATOM 800 C CA . TYR A 1 97 ? -13.734 24.156 11.688 1 94.25 97 TYR A CA 1
ATOM 801 C C . TYR A 1 97 ? -12.828 22.984 11.344 1 94.25 97 TYR A C 1
ATOM 803 O O . TYR A 1 97 ? -13.273 22 10.758 1 94.25 97 TYR A O 1
ATOM 811 N N . ALA A 1 98 ? -11.562 23.078 11.703 1 95.25 98 ALA A N 1
ATOM 812 C CA . ALA A 1 98 ? -10.586 22.016 11.438 1 95.25 98 ALA A CA 1
ATOM 813 C C . ALA A 1 98 ? -11.016 20.703 12.07 1 95.25 98 ALA A C 1
ATOM 815 O O . ALA A 1 98 ? -11 19.656 11.422 1 95.25 98 ALA A O 1
ATOM 816 N N . ARG A 1 99 ? -11.422 20.781 13.266 1 94.94 99 ARG A N 1
ATOM 817 C CA . ARG A 1 99 ? -11.836 19.594 14.023 1 94.94 99 ARG A CA 1
ATOM 818 C C . ARG A 1 99 ? -13.055 18.938 13.375 1 94.94 99 ARG A C 1
ATOM 820 O O . ARG A 1 99 ? -13.094 17.719 13.203 1 94.94 99 ARG A O 1
ATOM 827 N N . ARG A 1 100 ? -13.992 19.672 13.016 1 95.5 100 ARG A N 1
ATOM 828 C C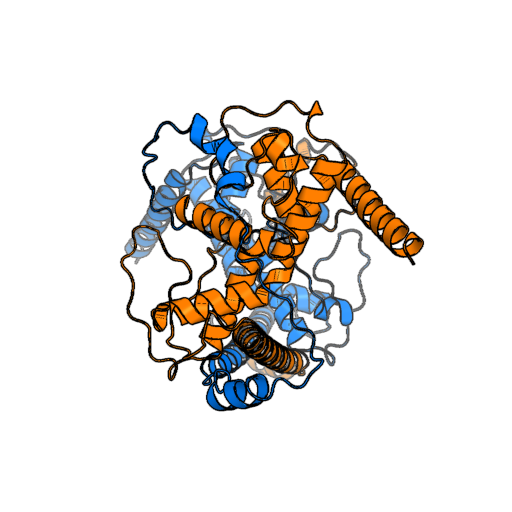A . ARG A 1 100 ? -15.227 19.156 12.453 1 95.5 100 ARG A CA 1
ATOM 829 C C . ARG A 1 100 ? -14.992 18.547 11.078 1 95.5 100 ARG A C 1
ATOM 831 O O . ARG A 1 100 ? -15.508 17.469 10.773 1 95.5 100 ARG A O 1
ATOM 838 N N . ALA A 1 101 ? -14.242 19.297 10.242 1 96.75 101 ALA A N 1
ATOM 839 C CA . ALA A 1 101 ? -13.914 18.75 8.93 1 96.75 101 ALA A CA 1
ATOM 840 C C . ALA A 1 101 ? -13.156 17.438 9.055 1 96.75 101 ALA A C 1
ATOM 842 O O . ALA A 1 101 ? -13.477 16.469 8.359 1 96.75 101 ALA A O 1
ATOM 843 N N . HIS A 1 102 ? -12.242 17.375 9.938 1 98.06 102 HIS A N 1
ATOM 844 C CA . HIS A 1 102 ? -11.414 16.203 10.164 1 98.06 102 HIS A CA 1
ATOM 845 C C . HIS A 1 102 ? -12.242 15.031 10.688 1 98.06 102 HIS A C 1
ATOM 847 O O . HIS A 1 102 ? -12.148 13.914 10.164 1 98.06 102 HIS A O 1
ATOM 853 N N . ASN A 1 103 ? -13.062 15.289 11.688 1 97.19 103 ASN A N 1
ATOM 854 C CA . ASN A 1 103 ? -13.891 14.234 12.258 1 97.19 103 ASN A CA 1
ATOM 855 C C . ASN A 1 103 ? -14.875 13.672 11.234 1 97.19 103 ASN A C 1
ATOM 857 O O . ASN A 1 103 ? -15.109 12.469 11.195 1 97.19 103 ASN A O 1
ATOM 861 N N . LYS A 1 104 ? -15.375 14.562 10.5 1 96.81 104 LYS A N 1
ATOM 862 C CA . LYS A 1 104 ? -16.344 14.133 9.5 1 96.81 104 LYS A CA 1
ATOM 863 C C . LYS A 1 104 ? -15.711 13.211 8.469 1 96.81 104 LYS A C 1
ATOM 865 O O . LYS A 1 104 ? -16.266 12.164 8.141 1 96.81 104 LYS A O 1
ATOM 870 N N . ILE A 1 105 ? -14.531 13.594 7.93 1 97.88 105 ILE A N 1
ATOM 871 C CA . ILE A 1 105 ? -13.914 12.773 6.895 1 97.88 105 ILE A CA 1
ATOM 872 C C . ILE A 1 105 ? -13.43 11.453 7.496 1 97.88 105 ILE A C 1
ATOM 874 O O . ILE A 1 105 ? -13.469 10.414 6.84 1 97.88 105 ILE A O 1
ATOM 878 N N . LYS A 1 106 ? -13.023 11.477 8.711 1 97.25 106 LYS A N 1
ATOM 879 C CA . LYS A 1 106 ? -12.656 10.234 9.383 1 97.25 106 LYS A CA 1
ATOM 880 C C . LYS A 1 106 ? -13.859 9.305 9.508 1 97.25 106 LYS A C 1
ATOM 882 O O . LYS A 1 106 ? -13.734 8.094 9.305 1 97.25 106 LYS A O 1
ATOM 887 N N . ALA A 1 107 ? -14.992 9.906 9.852 1 96.88 107 ALA A N 1
ATOM 888 C CA . ALA A 1 107 ? -16.219 9.125 9.953 1 96.88 107 ALA A CA 1
ATOM 889 C C . ALA A 1 107 ? -16.594 8.523 8.602 1 96.88 107 ALA A C 1
ATOM 891 O O . ALA A 1 107 ? -17 7.359 8.523 1 96.88 107 ALA A O 1
ATOM 892 N N . VAL A 1 108 ? -16.484 9.328 7.582 1 96.75 108 VAL A N 1
ATOM 893 C CA . VAL A 1 108 ? -16.781 8.859 6.23 1 96.75 108 VAL A CA 1
ATOM 894 C C . VAL A 1 108 ? -15.844 7.715 5.867 1 96.75 108 VAL A C 1
ATOM 896 O O . VAL A 1 108 ? -16.281 6.688 5.34 1 96.75 108 VAL A O 1
ATOM 899 N N . LYS A 1 109 ? -14.602 7.883 6.113 1 96.38 109 LYS A N 1
ATOM 900 C CA . LYS A 1 109 ? -13.609 6.844 5.852 1 96.38 109 LYS A CA 1
ATOM 901 C C . LYS A 1 109 ? -13.977 5.543 6.562 1 96.38 109 LYS A C 1
ATOM 903 O O . LYS A 1 109 ? -13.938 4.469 5.957 1 96.38 109 LYS A O 1
ATOM 908 N N . ASP A 1 110 ? -14.336 5.641 7.812 1 95.06 110 ASP A N 1
ATOM 909 C CA . ASP A 1 110 ? -14.695 4.469 8.609 1 95.06 110 ASP A CA 1
ATOM 910 C C . ASP A 1 110 ? -15.93 3.773 8.039 1 95.06 110 ASP A C 1
ATOM 912 O O . ASP A 1 110 ? -15.984 2.543 7.992 1 95.06 110 ASP A O 1
ATOM 916 N N . ARG A 1 111 ? -16.828 4.602 7.641 1 94.69 111 ARG A N 1
ATOM 917 C CA . ARG A 1 111 ? -18.047 4.043 7.066 1 94.69 111 ARG A CA 1
ATOM 918 C C . ARG A 1 111 ? -17.75 3.277 5.781 1 94.69 111 ARG A C 1
ATOM 920 O O . ARG A 1 111 ? -18.281 2.178 5.574 1 94.69 111 ARG A O 1
ATOM 927 N N . ILE A 1 112 ? -17 3.842 4.938 1 93.38 112 ILE A N 1
ATOM 928 C CA . ILE A 1 112 ? -16.625 3.191 3.686 1 93.38 112 ILE A CA 1
ATOM 929 C C . ILE A 1 112 ? -15.859 1.902 3.979 1 93.38 112 ILE A C 1
ATOM 931 O O . ILE A 1 112 ? -16.125 0.866 3.365 1 93.38 112 ILE A O 1
ATOM 935 N N . ARG A 1 113 ? -14.945 1.94 4.902 1 91.88 113 ARG A N 1
ATOM 936 C CA . ARG A 1 113 ? -14.188 0.767 5.309 1 91.88 113 ARG A CA 1
ATOM 937 C C . ARG A 1 113 ? -15.102 -0.324 5.852 1 91.88 113 ARG A C 1
ATOM 939 O O . ARG A 1 113 ? -14.93 -1.503 5.535 1 91.88 113 ARG A O 1
ATOM 946 N N . MET A 1 114 ? -16 0.07 6.668 1 92.62 114 MET A N 1
ATOM 947 C CA . MET A 1 114 ? -16.922 -0.881 7.277 1 92.62 114 MET A CA 1
ATOM 948 C C . MET A 1 114 ? -17.766 -1.579 6.215 1 92.62 114 MET A C 1
ATOM 950 O O . MET A 1 114 ? -17.984 -2.791 6.281 1 92.62 114 MET A O 1
ATOM 954 N N . LYS A 1 115 ? -18.234 -0.87 5.324 1 92.19 115 LYS A N 1
ATOM 955 C CA . LYS A 1 115 ? -19.031 -1.45 4.246 1 92.19 115 LYS A CA 1
ATOM 956 C C . LYS A 1 115 ? -18.203 -2.424 3.416 1 92.19 115 LYS A C 1
ATOM 958 O O . LYS A 1 115 ? -18.703 -3.473 3 1 92.19 115 LYS A O 1
ATOM 963 N N . THR A 1 116 ? -17.031 -2.061 3.148 1 91.56 116 THR A N 1
ATOM 964 C CA . THR A 1 116 ? -16.125 -2.957 2.432 1 91.56 116 THR A CA 1
ATOM 965 C C . THR A 1 116 ? -15.875 -4.227 3.24 1 91.56 116 THR A C 1
ATOM 967 O O . THR A 1 116 ? -15.891 -5.328 2.693 1 91.56 116 THR A O 1
ATOM 970 N N . HIS A 1 117 ? -15.641 -4.109 4.508 1 90.31 117 HIS A N 1
ATOM 971 C CA . HIS A 1 117 ? -15.422 -5.242 5.402 1 90.31 117 HIS A CA 1
ATOM 972 C C . HIS A 1 117 ? -16.625 -6.18 5.406 1 90.31 117 HIS A C 1
ATOM 974 O O . HIS A 1 117 ? -16.469 -7.402 5.391 1 90.31 117 HIS A O 1
ATOM 980 N N . GLU A 1 118 ? -17.766 -5.574 5.398 1 92.94 118 GLU A N 1
ATOM 981 C CA . GLU A 1 118 ? -18.984 -6.371 5.336 1 92.94 118 GLU A CA 1
ATOM 982 C C . GLU A 1 118 ? -19.047 -7.195 4.055 1 92.94 118 GLU A C 1
ATOM 984 O O . GLU A 1 118 ? -19.438 -8.367 4.078 1 92.94 118 GLU A O 1
ATOM 989 N N . ARG A 1 119 ? -18.641 -6.598 3.012 1 93.38 119 ARG A N 1
ATOM 990 C CA . ARG A 1 119 ? -18.625 -7.301 1.733 1 93.38 119 ARG A CA 1
ATOM 991 C C . ARG A 1 119 ? -17.578 -8.406 1.72 1 93.38 119 ARG A C 1
ATOM 993 O O . ARG A 1 119 ? -17.781 -9.453 1.097 1 93.38 119 ARG A O 1
ATOM 1000 N N . ASN A 1 120 ? -16.469 -8.18 2.363 1 93.69 120 ASN A N 1
ATOM 1001 C CA . ASN A 1 120 ? -15.43 -9.188 2.471 1 93.69 120 ASN A CA 1
ATOM 1002 C C . ASN A 1 120 ? -15.898 -10.398 3.271 1 93.69 120 ASN A C 1
ATOM 1004 O O . ASN A 1 120 ? -15.43 -11.516 3.047 1 93.69 120 ASN A O 1
ATOM 1008 N N . LYS A 1 121 ? -16.859 -10.227 4.102 1 93.94 121 LYS A N 1
ATOM 1009 C CA . LYS A 1 121 ? -17.344 -11.297 4.969 1 93.94 121 LYS A CA 1
ATOM 1010 C C . LYS A 1 121 ? -18.438 -12.117 4.281 1 93.94 121 LYS A C 1
ATOM 1012 O O . LYS A 1 121 ? -18.797 -13.188 4.758 1 93.94 121 LYS A O 1
ATOM 1017 N N . ASP A 1 122 ? -18.938 -11.57 3.172 1 95.12 122 ASP A N 1
ATOM 1018 C CA . ASP A 1 122 ? -19.938 -12.328 2.424 1 95.12 122 ASP A CA 1
ATOM 1019 C C . ASP A 1 122 ? -19.375 -13.688 1.997 1 95.12 122 ASP A C 1
ATOM 1021 O O . ASP A 1 122 ? -18.188 -13.82 1.73 1 95.12 122 ASP A O 1
ATOM 1025 N N . LYS A 1 123 ? -20.266 -14.602 1.935 1 95.06 123 LYS A N 1
ATOM 1026 C CA . LYS A 1 123 ? -19.906 -15.961 1.53 1 95.06 123 LYS A CA 1
ATOM 1027 C C . LYS A 1 123 ? -19.469 -16 0.072 1 95.06 123 LYS A C 1
ATOM 1029 O O . LYS A 1 123 ? -20.062 -15.352 -0.785 1 95.06 123 LYS A O 1
ATOM 1034 N N . PHE A 1 124 ? -18.391 -16.672 -0.176 1 96.38 124 PHE A N 1
ATOM 1035 C CA . PHE A 1 124 ? -17.938 -16.953 -1.533 1 96.38 124 PHE A CA 1
ATOM 1036 C C . PHE A 1 124 ? -18.281 -18.391 -1.927 1 96.38 124 PHE A C 1
ATOM 1038 O O . PHE A 1 124 ? -17.875 -19.328 -1.244 1 96.38 124 PHE A O 1
ATOM 1045 N N . SER A 1 125 ? -18.938 -18.453 -2.996 1 93.12 125 SER A N 1
ATOM 1046 C CA . SER A 1 125 ? -19.266 -19.797 -3.469 1 93.12 125 SER A CA 1
ATOM 1047 C C . SER A 1 125 ? -18.281 -20.281 -4.531 1 93.12 125 SER A C 1
ATOM 1049 O O . SER A 1 125 ? -18.141 -19.641 -5.578 1 93.12 125 SER A O 1
ATOM 1051 N N . LEU A 1 126 ? -17.672 -21.438 -4.254 1 94.81 126 LEU A N 1
ATOM 1052 C CA . LEU A 1 126 ? -16.766 -22.047 -5.219 1 94.81 126 LEU A CA 1
ATOM 1053 C C . LEU A 1 126 ? -17.531 -22.625 -6.395 1 94.81 126 LEU A C 1
ATOM 1055 O O . LEU A 1 126 ? -18.734 -22.828 -6.309 1 94.81 126 LEU A O 1
ATOM 1059 N N . PRO A 1 127 ? -16.812 -22.812 -7.504 1 92.69 127 PRO A N 1
ATOM 1060 C CA . PRO A 1 127 ? -17.484 -23.422 -8.656 1 92.69 127 PRO A CA 1
ATOM 1061 C C . PRO A 1 127 ? -18.109 -24.766 -8.32 1 92.69 127 PRO A C 1
ATOM 1063 O O . PRO A 1 127 ? -17.562 -25.547 -7.531 1 92.69 127 PRO A O 1
ATOM 1066 N N . ASP A 1 128 ? -19.25 -25 -8.914 1 91 128 ASP A N 1
ATOM 1067 C CA . ASP A 1 128 ? -19.969 -26.25 -8.711 1 91 128 ASP A CA 1
ATOM 1068 C C . ASP A 1 128 ? -19.297 -27.391 -9.477 1 91 128 ASP A C 1
ATOM 1070 O O . ASP A 1 128 ? -19.359 -27.438 -10.703 1 91 128 ASP A O 1
ATOM 1074 N N . ILE A 1 129 ? -18.812 -28.328 -8.75 1 90.12 129 ILE A N 1
ATOM 1075 C CA . ILE A 1 129 ? -18.047 -29.422 -9.352 1 90.12 129 ILE A CA 1
ATOM 1076 C C . ILE A 1 129 ? -18.984 -30.297 -10.18 1 90.12 129 ILE A C 1
ATOM 1078 O O . ILE A 1 129 ? -18.578 -30.828 -11.227 1 90.12 129 ILE A O 1
ATOM 1082 N N . SER A 1 130 ? -20.219 -30.484 -9.719 1 88.38 130 SER A N 1
ATOM 1083 C CA . SER A 1 130 ? -21.156 -31.312 -10.461 1 88.38 130 SER A CA 1
ATOM 1084 C C . SER A 1 130 ? -21.438 -30.719 -11.844 1 88.38 130 SER A C 1
ATOM 1086 O O . SER A 1 130 ? -21.531 -31.469 -12.82 1 88.38 130 SER A O 1
ATOM 1088 N N . PHE A 1 131 ? -21.531 -29.469 -11.867 1 86.5 131 PHE A N 1
ATOM 1089 C CA . PHE A 1 131 ? -21.719 -28.766 -13.133 1 86.5 131 PHE A CA 1
ATOM 1090 C C . PHE A 1 131 ? -20.484 -28.922 -14.016 1 86.5 131 PHE A C 1
ATOM 1092 O O . PHE A 1 131 ? -20.609 -29.188 -15.219 1 86.5 131 PHE A O 1
ATOM 1099 N N . LEU A 1 132 ? -19.312 -28.906 -13.445 1 86.94 132 LEU A N 1
ATOM 1100 C CA . LEU A 1 132 ? -18.062 -28.969 -14.195 1 86.94 132 LEU A CA 1
ATOM 1101 C C . LEU A 1 132 ? -17.844 -30.359 -14.781 1 86.94 132 LEU A C 1
ATOM 1103 O O . LEU A 1 132 ? -17.375 -30.5 -15.914 1 86.94 132 LEU A O 1
ATOM 1107 N N . VAL A 1 133 ? -18.188 -31.312 -14.031 1 86.56 133 VAL A N 1
ATOM 1108 C CA . VAL A 1 133 ? -18.062 -32.688 -14.492 1 86.56 133 VAL A CA 1
ATOM 1109 C C . VAL A 1 133 ? -18.969 -32.906 -15.703 1 86.56 133 VAL A C 1
ATOM 1111 O O . VAL A 1 133 ? -18.562 -33.531 -16.688 1 86.56 133 VAL A O 1
ATOM 1114 N N . LYS A 1 134 ? -20.125 -32.312 -15.648 1 84.25 134 LYS A N 1
ATOM 1115 C CA . LYS A 1 134 ? -21.078 -32.438 -16.734 1 84.25 134 LYS A CA 1
ATOM 1116 C C . LYS A 1 134 ? -20.578 -31.766 -18.016 1 84.25 134 LYS A C 1
ATOM 1118 O O . LYS A 1 134 ? -20.672 -32.344 -19.109 1 84.25 134 LYS A O 1
ATOM 1123 N N . ILE A 1 135 ? -20 -30.656 -17.859 1 82.44 135 ILE A N 1
ATOM 1124 C CA . ILE A 1 135 ? -19.609 -29.891 -19.031 1 82.44 135 ILE A CA 1
ATOM 1125 C C . ILE A 1 135 ? -18.328 -30.484 -19.625 1 82.44 135 ILE A C 1
ATOM 1127 O O . ILE A 1 135 ? -18.078 -30.344 -20.828 1 82.44 135 ILE A O 1
ATOM 1131 N N . THR A 1 136 ? -17.516 -31.125 -18.766 1 81.5 136 THR A N 1
ATOM 1132 C CA . THR A 1 136 ? -16.25 -31.656 -19.266 1 81.5 136 THR A CA 1
ATOM 1133 C C . THR A 1 136 ? -16.406 -33.094 -19.719 1 81.5 136 THR A C 1
ATOM 1135 O O . THR A 1 136 ? -15.539 -33.656 -20.406 1 81.5 136 THR A O 1
ATOM 1138 N N . ALA A 1 137 ? -17.391 -33.812 -19.141 1 76.38 137 ALA A N 1
ATOM 1139 C CA . ALA A 1 137 ? -17.688 -35.156 -19.594 1 76.38 137 ALA A CA 1
ATOM 1140 C C . ALA A 1 137 ? -18.141 -35.188 -21.047 1 76.38 137 ALA A C 1
ATOM 1142 O O . ALA A 1 137 ? -17.875 -36.125 -21.781 1 76.38 137 ALA A O 1
ATOM 1143 N N . ASN A 1 138 ? -18.984 -34.188 -21.297 1 64.31 138 ASN A N 1
ATOM 1144 C CA . ASN A 1 138 ? -19.438 -34.094 -22.688 1 64.31 138 ASN A CA 1
ATOM 1145 C C . ASN A 1 138 ? -18.406 -33.438 -23.578 1 64.31 138 ASN A C 1
ATOM 1147 O O . ASN A 1 138 ? -18.219 -32.219 -23.516 1 64.31 138 ASN A O 1
ATOM 1151 N N . GLU A 1 139 ? -17.219 -34.062 -23.594 1 57.41 139 GLU A N 1
ATOM 1152 C CA . GLU A 1 139 ? -16.125 -33.531 -24.406 1 57.41 139 GLU A CA 1
ATOM 1153 C C . GLU A 1 139 ? -16.656 -32.75 -25.609 1 57.41 139 GLU A C 1
ATOM 1155 O O . GLU A 1 139 ? -17.25 -33.312 -26.531 1 57.41 139 GLU A O 1
ATOM 1160 N N . GLN A 1 140 ? -17.391 -31.719 -25.375 1 54.09 140 GLN A N 1
ATOM 1161 C CA . GLN A 1 140 ? -17.641 -31.094 -26.672 1 54.09 140 GLN A CA 1
ATOM 1162 C C . GLN A 1 140 ? -16.359 -30.984 -27.484 1 54.09 140 GLN A C 1
ATOM 1164 O O . GLN A 1 140 ? -15.359 -30.422 -27.016 1 54.09 140 GLN A O 1
ATOM 1169 N N . PRO A 1 141 ? -16.281 -31.734 -28.484 1 55.47 141 PRO A N 1
ATOM 1170 C CA . PRO A 1 141 ? -15.211 -31.609 -29.484 1 55.47 141 PRO A CA 1
ATOM 1171 C C . PRO A 1 141 ? -14.906 -30.172 -29.859 1 55.47 141 PRO A C 1
ATOM 1173 O O . PRO A 1 141 ? -15.82 -29.391 -30.156 1 55.47 141 PRO A O 1
ATOM 1176 N N . GLY A 1 142 ? -13.797 -29.625 -29.266 1 58.62 142 GLY A N 1
ATOM 1177 C CA . GLY A 1 142 ? -13.383 -28.375 -29.875 1 58.62 142 GLY A CA 1
ATOM 1178 C C . GLY A 1 142 ? -12.945 -27.344 -28.859 1 58.62 142 GLY A C 1
ATOM 1179 O O . GLY A 1 142 ? -12.438 -26.281 -29.234 1 58.62 142 GLY A O 1
ATOM 1180 N N . ARG A 1 143 ? -13.406 -27.641 -27.594 1 65.69 143 ARG A N 1
ATOM 1181 C CA . ARG A 1 143 ? -12.977 -26.516 -26.766 1 65.69 143 ARG A CA 1
ATOM 1182 C C . ARG A 1 143 ? -11.5 -26.625 -26.406 1 65.69 143 ARG A C 1
ATOM 1184 O O . ARG A 1 143 ? -11.047 -27.672 -25.922 1 65.69 143 ARG A O 1
ATOM 1191 N N . TYR A 1 144 ? -10.797 -25.672 -26.875 1 76.88 144 TYR A N 1
ATOM 1192 C CA . TYR A 1 144 ? -9.367 -25.641 -26.609 1 76.88 144 TYR A CA 1
ATOM 1193 C C . TYR A 1 144 ? -9.102 -25.344 -25.141 1 76.88 144 TYR A C 1
ATOM 1195 O O . TYR A 1 144 ? -9.781 -24.516 -24.531 1 76.88 144 TYR A O 1
ATOM 1203 N N . TYR A 1 145 ? -8.422 -26.312 -24.453 1 78.94 145 TYR A N 1
ATOM 1204 C CA . TYR A 1 145 ? -7.859 -26.016 -23.141 1 78.94 145 TYR A CA 1
ATOM 1205 C C . TYR A 1 145 ? -6.375 -26.344 -23.094 1 78.94 145 TYR A C 1
ATOM 1207 O O . TYR A 1 145 ? -5.914 -27.266 -23.781 1 78.94 145 TYR A O 1
ATOM 1215 N N . PRO A 1 146 ? -5.645 -25.422 -22.422 1 80 146 PRO A N 1
ATOM 1216 C CA . PRO A 1 146 ? -4.207 -25.719 -22.344 1 80 146 PRO A CA 1
ATOM 1217 C C . PRO A 1 146 ? -3.9 -26.984 -21.562 1 80 146 PRO A C 1
ATOM 1219 O O . PRO A 1 146 ? -4.445 -27.203 -20.484 1 80 146 PRO A O 1
ATOM 1222 N N . LYS A 1 147 ? -3.152 -27.875 -22.219 1 76.12 147 LYS A N 1
ATOM 1223 C CA . LYS A 1 147 ? -2.729 -29.094 -21.531 1 76.12 147 LYS A CA 1
ATOM 1224 C C . LYS A 1 147 ? -1.468 -28.844 -20.703 1 76.12 147 LYS A C 1
ATOM 1226 O O . LYS A 1 147 ? -0.574 -28.109 -21.125 1 76.12 147 LYS A O 1
ATOM 1231 N N . ARG A 1 148 ? -1.531 -29.359 -19.531 1 73.31 148 ARG A N 1
ATOM 1232 C CA . ARG A 1 148 ? -0.371 -29.25 -18.656 1 73.31 148 ARG A CA 1
ATOM 1233 C C . ARG A 1 148 ? 0.721 -30.234 -19.062 1 73.31 148 ARG A C 1
ATOM 1235 O O . ARG A 1 148 ? 0.435 -31.391 -19.391 1 73.31 148 ARG A O 1
ATOM 1242 N N . ASN A 1 149 ? 1.909 -29.672 -19.234 1 71.5 149 ASN A N 1
ATOM 1243 C CA . ASN A 1 149 ? 3.037 -30.578 -19.438 1 71.5 149 ASN A CA 1
ATOM 1244 C C . ASN A 1 149 ? 3.412 -31.312 -18.156 1 71.5 149 ASN A C 1
ATOM 1246 O O . ASN A 1 149 ? 3.93 -30.703 -17.219 1 71.5 149 ASN A O 1
ATOM 1250 N N . LYS A 1 150 ? 2.982 -32.562 -18.047 1 70.5 150 LYS A N 1
ATOM 1251 C CA . LYS A 1 150 ? 3.246 -33.344 -16.844 1 70.5 150 LYS A CA 1
ATOM 1252 C C . LYS A 1 150 ? 4.602 -34.031 -16.938 1 70.5 150 LYS A C 1
ATOM 1254 O O . LYS A 1 150 ? 5.051 -34.656 -15.977 1 70.5 150 LYS A O 1
ATOM 1259 N N . MET A 1 151 ? 5.27 -33.844 -18.094 1 66.88 151 MET A N 1
ATOM 1260 C CA . MET A 1 151 ? 6.492 -34.594 -18.344 1 66.88 151 MET A CA 1
ATOM 1261 C C . MET A 1 151 ? 7.727 -33.781 -17.984 1 66.88 151 MET A C 1
ATOM 1263 O O . MET A 1 151 ? 8.844 -34.312 -17.953 1 66.88 151 MET A O 1
ATOM 1267 N N . VAL A 1 152 ? 7.465 -32.531 -17.672 1 70.88 152 VAL A N 1
ATOM 1268 C CA . VAL A 1 152 ? 8.625 -31.672 -17.516 1 70.88 152 VAL A CA 1
ATOM 1269 C C . VAL A 1 152 ? 9.367 -32.031 -16.234 1 70.88 152 VAL A C 1
ATOM 1271 O O . VAL A 1 152 ? 8.75 -32.188 -15.172 1 70.88 152 VAL A O 1
ATOM 1274 N N . ASP A 1 153 ? 10.719 -32.344 -16.328 1 71.25 153 ASP A N 1
ATOM 1275 C CA . ASP A 1 153 ? 11.625 -32.594 -15.211 1 71.25 153 ASP A CA 1
ATOM 1276 C C . ASP A 1 153 ? 12.039 -31.266 -14.555 1 71.25 153 ASP A C 1
ATOM 1278 O O . ASP A 1 153 ? 13.016 -30.641 -14.977 1 71.25 153 ASP A O 1
ATOM 1282 N N . THR A 1 154 ? 11.375 -30.797 -13.547 1 78.38 154 THR A N 1
ATOM 1283 C CA . THR A 1 154 ? 11.609 -29.516 -12.898 1 78.38 154 THR A CA 1
ATOM 1284 C C . THR A 1 154 ? 12.945 -29.516 -12.164 1 78.38 154 THR A C 1
ATOM 1286 O O . THR A 1 154 ? 13.602 -28.484 -12.062 1 78.38 154 THR A O 1
ATOM 1289 N N . PRO A 1 155 ? 13.445 -30.672 -11.727 1 79.12 155 PRO A N 1
ATOM 1290 C CA . PRO A 1 155 ? 14.711 -30.641 -10.984 1 79.12 155 PRO A CA 1
ATOM 1291 C C . PRO A 1 155 ? 15.883 -30.172 -11.836 1 79.12 155 PRO A C 1
ATOM 1293 O O . PRO A 1 155 ? 16.875 -29.656 -11.305 1 79.12 155 PRO A O 1
ATOM 1296 N N . VAL A 1 156 ? 15.773 -30.391 -13.117 1 81.12 156 VAL A N 1
ATOM 1297 C CA . VAL A 1 156 ? 16.844 -30 -14.023 1 81.12 156 VAL A CA 1
ATOM 1298 C C . VAL A 1 156 ? 17.031 -28.484 -13.984 1 81.12 156 VAL A C 1
ATOM 1300 O O . VAL A 1 156 ? 18.125 -27.984 -14.266 1 81.12 156 VAL A O 1
ATOM 1303 N N . LEU A 1 157 ? 16.062 -27.734 -13.625 1 88.5 157 LEU A N 1
ATOM 1304 C CA . LEU A 1 157 ? 16.094 -26.281 -13.648 1 88.5 157 LEU A CA 1
ATOM 1305 C C . LEU A 1 157 ? 16.766 -25.734 -12.398 1 88.5 157 LEU A C 1
ATOM 1307 O O . LEU A 1 157 ? 17.094 -24.547 -12.328 1 88.5 157 LEU A O 1
ATOM 1311 N N . THR A 1 158 ? 17.031 -26.594 -11.359 1 83.38 158 THR A N 1
ATOM 1312 C CA . THR A 1 158 ? 17.594 -26.109 -10.117 1 83.38 158 THR A CA 1
ATOM 1313 C C . THR A 1 158 ? 18.938 -26.781 -9.836 1 83.38 158 THR A C 1
ATOM 1315 O O . THR A 1 158 ? 19.438 -26.734 -8.711 1 83.38 158 THR A O 1
ATOM 1318 N N . ASP A 1 159 ? 19.5 -27.531 -10.656 1 71.44 159 ASP A N 1
ATOM 1319 C CA . ASP A 1 159 ? 20.75 -28.266 -10.484 1 71.44 159 ASP A CA 1
ATOM 1320 C C . ASP A 1 159 ? 21.922 -27.312 -10.312 1 71.44 159 ASP A C 1
ATOM 1322 O O . ASP A 1 159 ? 22.953 -27.672 -9.719 1 71.44 159 ASP A O 1
ATOM 1326 N N . GLY A 1 160 ? 21.891 -26.188 -10.742 1 59.94 160 GLY A N 1
ATOM 1327 C CA . GLY A 1 160 ? 23 -25.25 -10.617 1 59.94 160 GLY A CA 1
ATOM 1328 C C . GLY A 1 160 ? 23.328 -24.906 -9.18 1 59.94 160 GLY A C 1
ATOM 1329 O O . GLY A 1 160 ? 24.484 -24.656 -8.844 1 59.94 160 GLY A O 1
ATOM 1330 N N . SER A 1 161 ? 22.266 -24.75 -8.312 1 56.38 161 SER A N 1
ATOM 1331 C CA . SER A 1 161 ? 22.516 -24.391 -6.922 1 56.38 161 SER A CA 1
ATOM 1332 C C . SER A 1 161 ? 22.953 -25.609 -6.109 1 56.38 161 SER A C 1
ATOM 1334 O O . SER A 1 161 ? 23.438 -25.469 -4.988 1 56.38 161 SER A O 1
ATOM 1336 N N . ARG A 1 162 ? 22.562 -26.875 -6.246 1 55.59 162 ARG A N 1
ATOM 1337 C CA . ARG A 1 162 ? 22.906 -28.031 -5.426 1 55.59 162 ARG A CA 1
ATOM 1338 C C . ARG A 1 162 ? 24.406 -28.266 -5.422 1 55.59 162 ARG A C 1
ATOM 1340 O O . ARG A 1 162 ? 24.922 -28.984 -4.559 1 55.59 162 ARG A O 1
ATOM 1347 N N . LYS A 1 163 ? 25.172 -27.953 -6.348 1 49.78 163 LYS A N 1
ATOM 1348 C CA . LYS A 1 163 ? 26.578 -28.297 -6.176 1 49.78 163 LYS A CA 1
ATOM 1349 C C . LYS A 1 163 ? 27.188 -27.516 -5.008 1 49.78 163 LYS A C 1
ATOM 1351 O O . LYS A 1 163 ? 28.25 -27.891 -4.5 1 49.78 163 LYS A O 1
ATOM 1356 N N . SER A 1 164 ? 26.906 -26.312 -4.812 1 41.97 164 SER A N 1
ATOM 1357 C CA . SER A 1 164 ? 27.688 -25.625 -3.787 1 41.97 164 SER A CA 1
ATOM 1358 C C . SER A 1 164 ? 26.969 -25.641 -2.441 1 41.97 164 SER A C 1
ATOM 1360 O O . SER A 1 164 ? 27.359 -24.938 -1.513 1 41.97 164 SER A O 1
ATOM 1362 N N . ALA A 1 165 ? 25.812 -26.047 -2.355 1 41.06 165 ALA A N 1
ATOM 1363 C CA . ALA A 1 165 ? 25.156 -25.734 -1.087 1 41.06 165 ALA A CA 1
ATOM 1364 C C . ALA A 1 165 ? 25.688 -26.609 0.036 1 41.06 165 ALA A C 1
ATOM 1366 O O . ALA A 1 165 ? 25.5 -27.828 0.031 1 41.06 165 ALA A O 1
ATOM 1367 N N . GLU A 1 166 ? 26.875 -26.344 0.514 1 36.47 166 GLU A N 1
ATOM 1368 C CA . GLU A 1 166 ? 27.047 -26.75 1.908 1 36.47 166 GLU A CA 1
ATOM 1369 C C . GLU A 1 166 ? 25.828 -26.344 2.744 1 36.47 166 GLU A C 1
ATOM 1371 O O . GLU A 1 166 ? 25.281 -25.25 2.574 1 36.47 166 GLU A O 1
ATOM 1376 N N . PRO A 1 167 ? 25.156 -27.328 3.436 1 38.12 167 PRO A N 1
ATOM 1377 C CA . PRO A 1 167 ? 24.016 -27.031 4.301 1 38.12 167 PRO A CA 1
ATOM 1378 C C . PRO A 1 167 ? 24.234 -25.828 5.203 1 38.12 167 PRO A C 1
ATOM 1380 O O . PRO A 1 167 ? 25.062 -25.875 6.117 1 38.12 167 PRO A O 1
ATOM 1383 N N . GLN A 1 168 ? 24.641 -24.7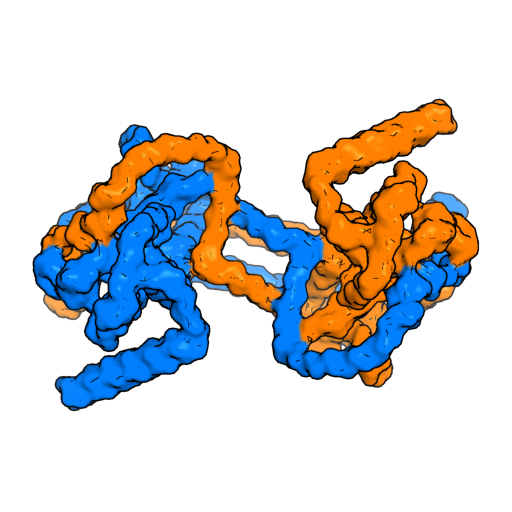34 4.844 1 33.22 168 GLN A N 1
ATOM 1384 C CA . GLN A 1 168 ? 24.719 -23.766 5.941 1 33.22 168 GLN A CA 1
ATOM 1385 C C . GLN A 1 168 ? 23.359 -23.609 6.613 1 33.22 168 GLN A C 1
ATOM 1387 O O . GLN A 1 168 ? 22.359 -23.344 5.945 1 33.22 168 GLN A O 1
ATOM 1392 N N . LYS A 1 169 ? 23.172 -24.281 7.789 1 33.22 169 LYS A N 1
ATOM 1393 C CA . LYS A 1 169 ? 22.109 -24.078 8.766 1 33.22 169 LYS A CA 1
ATOM 1394 C C . LYS A 1 169 ? 21.844 -22.594 9 1 33.22 169 LYS A C 1
ATOM 1396 O O . LYS A 1 169 ? 22.562 -21.938 9.766 1 33.22 169 LYS A O 1
ATOM 1401 N N . THR A 1 170 ? 21.656 -21.781 8.141 1 31.94 170 THR A N 1
ATOM 1402 C CA . THR A 1 170 ? 21.375 -20.406 8.523 1 31.94 170 THR A CA 1
ATOM 1403 C C . THR A 1 170 ? 20.188 -20.344 9.484 1 31.94 170 THR A C 1
ATOM 1405 O O . THR A 1 170 ? 19.172 -21.016 9.273 1 31.94 170 THR A O 1
ATOM 1408 N N . GLU A 1 171 ? 20.469 -20.016 10.719 1 30.61 171 GLU A N 1
ATOM 1409 C CA . GLU A 1 171 ? 19.531 -19.656 11.789 1 30.61 171 GLU A CA 1
ATOM 1410 C C . GLU A 1 171 ? 18.328 -18.891 11.242 1 30.61 171 GLU A C 1
ATOM 1412 O O . GLU A 1 171 ? 18.5 -17.875 10.562 1 30.61 171 GLU A O 1
ATOM 1417 N N . ILE A 1 172 ? 17.281 -19.656 11.109 1 31.09 172 ILE A N 1
ATOM 1418 C CA . ILE A 1 172 ? 15.953 -19.188 10.734 1 31.09 172 ILE A CA 1
ATOM 1419 C C . ILE A 1 172 ? 15.562 -18 11.625 1 31.09 172 ILE A C 1
ATOM 1421 O O . ILE A 1 172 ? 15.281 -18.188 12.812 1 31.09 172 ILE A O 1
ATOM 1425 N N . SER A 1 173 ? 16.328 -16.969 11.672 1 27.97 173 SER A N 1
ATOM 1426 C CA . SER A 1 173 ? 15.734 -15.867 12.414 1 27.97 173 SER A CA 1
ATOM 1427 C C . SER A 1 173 ? 14.305 -15.594 11.953 1 27.97 173 SER A C 1
ATOM 1429 O O . SER A 1 173 ? 14.023 -15.586 10.75 1 27.97 173 SER A O 1
ATOM 1431 N N . GLU A 1 174 ? 13.352 -15.93 12.719 1 29.39 174 GLU A N 1
ATOM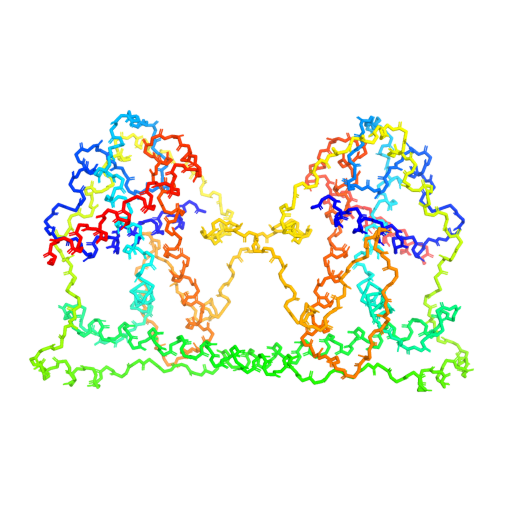 1432 C CA . GLU A 1 174 ? 11.906 -15.734 12.711 1 29.39 174 GLU A CA 1
ATOM 1433 C C . GLU A 1 174 ? 11.547 -14.32 12.266 1 29.39 174 GLU A C 1
ATOM 1435 O O . GLU A 1 174 ? 11.133 -13.484 13.078 1 29.39 174 GLU A O 1
ATOM 1440 N N . VAL A 1 175 ? 12.469 -13.609 11.695 1 30.11 175 VAL A N 1
ATOM 1441 C CA . VAL A 1 175 ? 11.883 -12.305 11.391 1 30.11 175 VAL A CA 1
ATOM 1442 C C . VAL A 1 175 ? 10.672 -12.484 10.484 1 30.11 175 VAL A C 1
ATOM 1444 O O . VAL A 1 175 ? 10.727 -13.211 9.492 1 30.11 175 VAL A O 1
ATOM 1447 N N . PRO A 1 176 ? 9.531 -12.305 10.961 1 30.86 176 PRO A N 1
ATOM 1448 C CA . PRO A 1 176 ? 8.336 -12.297 10.109 1 30.86 176 PRO A CA 1
ATOM 1449 C C . PRO A 1 176 ? 8.609 -11.734 8.719 1 30.86 176 PRO A C 1
ATOM 1451 O O . PRO A 1 176 ? 9.102 -10.609 8.586 1 30.86 176 PRO A O 1
ATOM 1454 N N . SER A 1 177 ? 9.203 -12.5 7.887 1 33 177 SER A N 1
ATOM 1455 C CA . SER A 1 177 ? 9.492 -12.188 6.488 1 33 177 SER A CA 1
ATOM 1456 C C . SER A 1 177 ? 8.359 -11.383 5.859 1 33 177 SER A C 1
ATOM 1458 O O . SER A 1 177 ? 7.23 -11.859 5.758 1 33 177 SER A O 1
ATOM 1460 N N . MET A 1 178 ? 8.266 -10.156 6.176 1 31.92 178 MET A N 1
ATOM 1461 C CA . MET A 1 178 ? 7.402 -9.266 5.398 1 31.92 178 MET A CA 1
ATOM 1462 C C . MET A 1 178 ? 7.496 -9.586 3.912 1 31.92 178 MET A C 1
ATOM 1464 O O . MET A 1 178 ? 8.586 -9.539 3.332 1 31.92 178 MET A O 1
ATOM 1468 N N . MET A 1 179 ? 6.863 -10.602 3.527 1 33.19 179 MET A N 1
ATOM 1469 C CA . MET A 1 179 ? 6.762 -10.852 2.094 1 33.19 179 MET A CA 1
ATOM 1470 C C . MET A 1 179 ? 6.746 -9.547 1.311 1 33.19 179 MET A C 1
ATOM 1472 O O . MET A 1 179 ? 5.824 -8.742 1.455 1 33.19 179 MET A O 1
ATOM 1476 N N . LYS A 1 180 ? 7.848 -9.055 1.021 1 36.59 180 LYS A N 1
ATOM 1477 C CA . LYS A 1 180 ? 7.926 -7.91 0.119 1 36.59 180 LYS A CA 1
ATOM 1478 C C . LYS A 1 180 ? 7.176 -8.18 -1.181 1 36.59 180 LYS A C 1
ATOM 1480 O O . LYS A 1 180 ? 7.23 -9.289 -1.717 1 36.59 180 LYS A O 1
ATOM 1485 N N . ARG A 1 181 ? 6.09 -7.645 -1.362 1 38.78 181 ARG A N 1
ATOM 1486 C CA . ARG A 1 181 ? 5.449 -7.766 -2.666 1 38.78 181 ARG A CA 1
ATOM 1487 C C . ARG A 1 181 ? 6.484 -7.785 -3.787 1 38.78 181 ARG A C 1
ATOM 1489 O O . ARG A 1 181 ? 7.387 -6.949 -3.818 1 38.78 181 ARG A O 1
ATOM 1496 N N . PRO A 1 182 ? 6.781 -8.961 -4.215 1 38.09 182 PRO A N 1
ATOM 1497 C CA . PRO A 1 182 ? 7.777 -9.031 -5.285 1 38.09 182 PRO A CA 1
ATOM 1498 C C . PRO A 1 182 ? 7.82 -7.77 -6.141 1 38.09 182 PRO A C 1
ATOM 1500 O O . PRO A 1 182 ? 8.648 -7.664 -7.055 1 38.09 182 PRO A O 1
ATOM 1503 N N . GLY A 1 183 ? 6.727 -7.344 -6.555 1 34.12 183 GLY A N 1
ATOM 1504 C CA . GLY A 1 183 ? 6.992 -6.184 -7.391 1 34.12 183 GLY A CA 1
ATOM 1505 C C . GLY A 1 183 ? 7.965 -5.203 -6.762 1 34.12 183 GLY A C 1
ATOM 1506 O O . GLY A 1 183 ? 8.109 -5.168 -5.539 1 34.12 183 GLY A O 1
ATOM 1507 N N . GLY A 1 184 ? 9.188 -5.086 -7.324 1 32.84 184 GLY A N 1
ATOM 1508 C CA . GLY A 1 184 ? 9.93 -3.939 -6.824 1 32.84 184 GLY A CA 1
ATOM 1509 C C . GLY A 1 184 ? 9.07 -2.98 -6.02 1 32.84 184 GLY A C 1
ATOM 1510 O O . GLY A 1 184 ? 7.848 -2.938 -6.188 1 32.84 184 GLY A O 1
ATOM 1511 N N . LEU A 1 185 ? 9.359 -2.891 -4.781 1 33.88 185 LEU A N 1
ATOM 1512 C CA . LEU A 1 185 ? 8.727 -1.774 -4.086 1 33.88 185 LEU A CA 1
ATOM 1513 C C . LEU A 1 185 ? 8.266 -0.709 -5.078 1 33.88 185 LEU A C 1
ATOM 1515 O O . LEU A 1 185 ? 9.047 0.161 -5.469 1 33.88 185 LEU A O 1
ATOM 1519 N N . ARG A 1 186 ? 7.801 -1.157 -6.18 1 34.62 186 ARG A N 1
ATOM 1520 C CA . ARG A 1 186 ? 7.34 0.042 -6.871 1 34.62 186 ARG A CA 1
ATOM 1521 C C . ARG A 1 186 ? 6.625 0.987 -5.91 1 34.62 186 ARG A C 1
ATOM 1523 O O . ARG A 1 186 ? 5.582 0.641 -5.355 1 34.62 186 ARG A O 1
ATOM 1530 N N . VAL A 1 187 ? 7.363 1.53 -5.137 1 34.88 187 VAL A N 1
ATOM 1531 C CA . VAL A 1 187 ? 6.828 2.715 -4.473 1 34.88 187 VAL A CA 1
ATOM 1532 C C . VAL A 1 187 ? 5.77 3.369 -5.355 1 34.88 187 VAL A C 1
ATOM 1534 O O . VAL A 1 187 ? 6.086 3.924 -6.41 1 34.88 187 VAL A O 1
ATOM 1537 N N . LYS A 1 188 ? 4.754 2.664 -5.727 1 40.12 188 LYS A N 1
ATOM 1538 C CA . LYS A 1 188 ? 3.736 3.438 -6.434 1 40.12 188 LYS A CA 1
ATOM 1539 C C . LYS A 1 188 ? 3.662 4.863 -5.898 1 40.12 188 LYS A C 1
ATOM 1541 O O . LYS A 1 188 ? 3.514 5.074 -4.691 1 40.12 188 LYS A O 1
ATOM 1546 N N . ALA A 1 189 ? 4.25 5.66 -6.637 1 48.75 189 ALA A N 1
ATOM 1547 C CA . ALA A 1 189 ? 4.047 7.086 -6.387 1 48.75 189 ALA A CA 1
ATOM 1548 C C . ALA A 1 189 ? 2.617 7.363 -5.93 1 48.75 189 ALA A C 1
ATOM 1550 O O . ALA A 1 189 ? 1.664 6.809 -6.48 1 48.75 189 ALA A O 1
ATOM 1551 N N . ARG A 1 190 ? 2.473 7.645 -4.648 1 62.19 190 ARG A N 1
ATOM 1552 C CA . ARG A 1 190 ? 1.154 8.062 -4.18 1 62.19 190 ARG A CA 1
ATOM 1553 C C . ARG A 1 190 ? 0.449 8.922 -5.227 1 62.19 190 ARG A C 1
ATOM 1555 O O . ARG A 1 190 ? 1.03 9.867 -5.75 1 62.19 190 ARG A O 1
ATOM 1562 N N . SER A 1 191 ? -0.566 8.344 -5.762 1 78.5 191 SER A N 1
ATOM 1563 C CA . SER A 1 191 ? -1.394 9.094 -6.699 1 78.5 191 SER A CA 1
ATOM 1564 C C . SER A 1 191 ? -2.656 9.617 -6.023 1 78.5 191 SER A C 1
ATOM 1566 O O . SER A 1 191 ? -3.139 9.031 -5.055 1 78.5 191 SER A O 1
ATOM 1568 N N . TYR A 1 192 ? -2.99 10.867 -6.359 1 89.75 192 TYR A N 1
ATOM 1569 C CA . TYR A 1 192 ? -4.191 11.531 -5.859 1 89.75 192 TYR A CA 1
ATOM 1570 C C . TYR A 1 192 ? -5.125 11.898 -7.008 1 89.75 192 TYR A C 1
ATOM 1572 O O . TYR A 1 192 ? -5.309 13.086 -7.305 1 89.75 192 TYR A O 1
ATOM 1580 N N . PRO A 1 193 ? -5.691 10.844 -7.609 1 90.88 193 PRO A N 1
ATOM 1581 C CA . PRO A 1 193 ? -6.453 11.078 -8.844 1 90.88 193 PRO A CA 1
ATOM 1582 C C . PRO A 1 193 ? -7.68 11.953 -8.617 1 90.88 193 PRO A C 1
ATOM 1584 O O . PRO A 1 193 ? -8.039 12.75 -9.492 1 90.88 193 PRO A O 1
ATOM 1587 N N . TYR A 1 194 ? -8.398 11.883 -7.52 1 93.38 194 TYR A N 1
ATOM 1588 C CA . TYR A 1 194 ? -9.578 12.703 -7.25 1 93.38 194 TYR A CA 1
ATOM 1589 C C . TYR A 1 194 ? -9.203 14.172 -7.117 1 93.38 194 TYR A C 1
ATOM 1591 O O . TYR A 1 194 ? -9.898 15.047 -7.633 1 93.38 194 TYR A O 1
ATOM 1599 N N . CYS A 1 195 ? -8.117 14.422 -6.473 1 94.06 195 CYS A N 1
ATOM 1600 C CA . CYS A 1 195 ? -7.633 15.789 -6.34 1 94.06 195 CYS A CA 1
ATOM 1601 C C . CYS A 1 195 ? -7.223 16.359 -7.691 1 94.06 195 CYS A C 1
ATOM 1603 O O . CYS A 1 195 ? -7.555 17.5 -8.016 1 94.06 195 CYS A O 1
ATOM 1605 N N . GLU A 1 196 ? -6.523 15.539 -8.398 1 90.88 196 GLU A N 1
ATOM 1606 C CA . GLU A 1 196 ? -6.078 15.961 -9.727 1 90.88 196 GLU A CA 1
ATOM 1607 C C . GLU A 1 196 ? -7.266 16.297 -10.625 1 90.88 196 GLU A C 1
ATOM 1609 O O . GLU A 1 196 ? -7.273 17.328 -11.297 1 90.88 196 GLU A O 1
ATOM 1614 N N . ASP A 1 197 ? -8.227 15.5 -10.586 1 91.06 197 ASP A N 1
ATOM 1615 C CA . ASP A 1 197 ? -9.414 15.672 -11.43 1 91.06 197 ASP A CA 1
ATOM 1616 C C . ASP A 1 197 ? -10.141 16.969 -11.086 1 91.06 197 ASP A C 1
ATOM 1618 O O . ASP A 1 197 ? -10.656 17.656 -11.977 1 91.06 197 ASP A O 1
ATOM 1622 N N . LEU A 1 198 ? -10.117 17.328 -9.82 1 93.5 198 LEU A N 1
ATOM 1623 C CA . LEU A 1 198 ? -10.844 18.516 -9.375 1 93.5 198 LEU A CA 1
ATOM 1624 C C . LEU A 1 198 ? -9.969 19.766 -9.469 1 93.5 198 LEU A C 1
ATOM 1626 O O . LEU A 1 198 ? -10.453 20.891 -9.32 1 93.5 198 LEU A O 1
ATOM 1630 N N . GLY A 1 199 ? -8.617 19.594 -9.617 1 90.69 199 GLY A N 1
ATOM 1631 C CA . GLY A 1 199 ? -7.699 20.719 -9.68 1 90.69 199 GLY A CA 1
ATOM 1632 C C . GLY A 1 199 ? -7.203 21.156 -8.312 1 90.69 199 GLY A C 1
ATOM 1633 O O . GLY A 1 199 ? -6.789 22.297 -8.141 1 90.69 199 GLY A O 1
ATOM 1634 N N . VAL A 1 200 ? -7.309 20.266 -7.395 1 92.19 200 VAL A N 1
ATOM 1635 C CA . VAL A 1 200 ? -6.859 20.547 -6.035 1 92.19 200 VAL A CA 1
ATOM 1636 C C . VAL A 1 200 ? -5.344 20.406 -5.953 1 92.19 200 VAL A C 1
ATOM 1638 O O . VAL A 1 200 ? -4.777 19.438 -6.465 1 92.19 200 VAL A O 1
ATOM 1641 N N . SER A 1 201 ? -4.746 21.406 -5.301 1 89.94 201 SER A N 1
ATOM 1642 C CA . SER A 1 201 ? -3.303 21.375 -5.078 1 89.94 201 SER A CA 1
ATOM 1643 C C . SER A 1 201 ? -2.971 20.844 -3.682 1 89.94 201 SER A C 1
ATOM 1645 O O . SER A 1 201 ? -3.498 21.344 -2.686 1 89.94 201 SER A O 1
ATOM 1647 N N . LEU A 1 202 ? -2.104 19.891 -3.617 1 88.44 202 LEU A N 1
ATOM 1648 C CA . LEU A 1 202 ? -1.705 19.328 -2.338 1 88.44 202 LEU A CA 1
ATOM 1649 C C . LEU A 1 202 ? -0.602 20.156 -1.688 1 88.44 202 LEU A C 1
ATOM 1651 O O . LEU A 1 202 ? -0.42 20.109 -0.469 1 88.44 202 LEU A O 1
ATOM 1655 N N . PHE A 1 203 ? 0.142 20.781 -2.471 1 82.44 203 PHE A N 1
ATOM 1656 C CA . PHE A 1 203 ? 1.225 21.594 -1.934 1 82.44 203 PHE A CA 1
ATOM 1657 C C . PHE A 1 203 ? 1.483 22.797 -2.824 1 82.44 203 PHE A C 1
ATOM 1659 O O . PHE A 1 203 ? 1.077 22.828 -3.988 1 82.44 203 PHE A O 1
ATOM 1666 N N . VAL A 1 204 ? 1.916 23.812 -2.166 1 70.88 204 VAL A N 1
ATOM 1667 C CA . VAL A 1 204 ? 2.234 25.047 -2.861 1 70.88 204 VAL A CA 1
ATOM 1668 C C . VAL A 1 204 ? 3.744 25.156 -3.053 1 70.88 204 VAL A C 1
ATOM 1670 O O . VAL A 1 204 ? 4.516 24.938 -2.115 1 70.88 204 VAL A O 1
ATOM 1673 N N . ARG A 1 205 ? 3.984 25.344 -4.234 1 66.94 205 ARG A N 1
ATOM 1674 C CA . ARG A 1 205 ? 5.379 25.672 -4.504 1 66.94 205 ARG A CA 1
ATOM 1675 C C . ARG A 1 205 ? 5.625 27.172 -4.379 1 66.94 205 ARG A C 1
ATOM 1677 O O . ARG A 1 205 ? 4.762 27.969 -4.738 1 66.94 205 ARG A O 1
ATOM 1684 N N . PRO A 1 206 ? 6.613 27.516 -3.664 1 61.03 206 PRO A N 1
ATOM 1685 C CA . PRO A 1 206 ? 6.898 28.938 -3.523 1 61.03 206 PRO A CA 1
ATOM 1686 C C . PRO A 1 206 ? 6.777 29.703 -4.844 1 61.03 206 PRO A C 1
ATOM 1688 O O . PRO A 1 206 ? 6.375 30.859 -4.855 1 61.03 206 PRO A O 1
ATOM 1691 N N . GLU A 1 207 ? 7.023 29 -5.844 1 63.56 207 GLU A N 1
ATOM 1692 C CA . GLU A 1 207 ? 7.031 29.672 -7.141 1 63.56 207 GLU A CA 1
ATOM 1693 C C . GLU A 1 207 ? 5.637 29.688 -7.758 1 63.56 207 GLU A C 1
ATOM 1695 O O . GLU A 1 207 ? 5.402 30.375 -8.758 1 63.56 207 GLU A O 1
ATOM 1700 N N . ASP A 1 208 ? 4.84 29.047 -7.117 1 65.75 208 ASP A N 1
ATOM 1701 C CA . ASP A 1 208 ? 3.51 28.953 -7.711 1 65.75 208 ASP A CA 1
ATOM 1702 C C . ASP A 1 208 ? 2.719 30.234 -7.492 1 65.75 208 ASP A C 1
ATOM 1704 O O . ASP A 1 208 ? 2.754 30.812 -6.402 1 65.75 208 ASP A O 1
ATOM 1708 N N . PRO A 1 209 ? 2.279 30.75 -8.547 1 67.19 209 PRO A N 1
ATOM 1709 C CA . PRO A 1 209 ? 1.367 31.875 -8.344 1 67.19 209 PRO A CA 1
ATOM 1710 C C . PRO A 1 209 ? 0.152 31.516 -7.5 1 67.19 209 PRO A C 1
ATOM 1712 O O . PRO A 1 209 ? -0.23 30.344 -7.434 1 67.19 209 PRO A O 1
ATOM 1715 N N . PRO A 1 210 ? -0.307 32.562 -6.789 1 70.12 210 PRO A N 1
ATOM 1716 C CA . PRO A 1 210 ? -1.521 32.281 -6.016 1 70.12 210 PRO A CA 1
ATOM 1717 C C . PRO A 1 210 ? -2.658 31.734 -6.875 1 70.12 210 PRO A C 1
ATOM 1719 O O . PRO A 1 210 ? -2.891 32.219 -7.98 1 70.12 210 PRO A O 1
ATOM 1722 N N . LYS A 1 211 ? -3.145 30.719 -6.543 1 74.94 211 LYS A N 1
ATOM 1723 C CA . LYS A 1 211 ? -4.25 30.078 -7.258 1 74.94 211 LYS A CA 1
ATOM 1724 C C . LYS A 1 211 ? -5.598 30.547 -6.715 1 74.94 211 LYS A C 1
ATOM 1726 O O . LYS A 1 211 ? -5.734 30.797 -5.512 1 74.94 211 LYS A O 1
ATOM 1731 N N . ASP A 1 212 ? -6.48 30.719 -7.738 1 86.44 212 ASP A N 1
ATOM 1732 C CA . ASP A 1 212 ? -7.852 31.031 -7.336 1 86.44 212 ASP A CA 1
ATOM 1733 C C . ASP A 1 212 ? -8.477 29.859 -6.578 1 86.44 212 ASP A C 1
ATOM 1735 O O . ASP A 1 212 ? -8.266 28.703 -6.938 1 86.44 212 ASP A O 1
ATOM 1739 N N . LYS A 1 213 ? -9.117 30.281 -5.566 1 91.19 213 LYS A N 1
ATOM 1740 C CA . LYS A 1 213 ? -9.773 29.25 -4.773 1 91.19 213 LYS A CA 1
ATOM 1741 C C . LYS A 1 213 ? -10.945 28.625 -5.539 1 91.19 213 LYS A C 1
ATOM 1743 O O . LYS A 1 213 ? -11.641 29.328 -6.285 1 91.19 213 LYS A O 1
ATOM 1748 N N . LEU A 1 214 ? -11.156 27.406 -5.344 1 91.56 214 LEU A N 1
ATOM 1749 C CA . LEU A 1 214 ? -12.195 26.641 -6.02 1 91.56 214 LEU A CA 1
ATOM 1750 C C . LEU A 1 214 ? -13.508 26.703 -5.25 1 91.56 214 LEU A C 1
ATOM 1752 O O . LEU A 1 214 ? -13.516 26.984 -4.047 1 91.56 214 LEU A O 1
ATOM 1756 N N . ASP A 1 215 ? -14.547 26.484 -6.039 1 89.88 215 ASP A N 1
ATOM 1757 C CA . ASP A 1 215 ? -15.859 26.281 -5.426 1 89.88 215 ASP A CA 1
ATOM 1758 C C . ASP A 1 215 ? -15.883 24.969 -4.637 1 89.88 215 ASP A C 1
ATOM 1760 O O . ASP A 1 215 ? -15.508 23.922 -5.152 1 89.88 215 ASP A O 1
ATOM 1764 N N . PRO A 1 216 ? -16.297 25.047 -3.375 1 91.12 216 PRO A N 1
ATOM 1765 C CA . PRO A 1 216 ? -16.281 23.828 -2.555 1 91.12 216 PRO A CA 1
ATOM 1766 C C . PRO A 1 216 ? -17.422 22.875 -2.908 1 91.12 216 PRO A C 1
ATOM 1768 O O . PRO A 1 216 ? -17.438 21.734 -2.445 1 91.12 216 PRO A O 1
ATOM 1771 N N . ASN A 1 217 ? -18.359 23.188 -3.783 1 87.75 217 ASN A N 1
ATOM 1772 C CA . ASN A 1 217 ? -19.547 22.391 -4.07 1 87.75 217 ASN A CA 1
ATOM 1773 C C . ASN A 1 217 ? -19.203 21.062 -4.738 1 87.75 217 ASN A C 1
ATOM 1775 O O . ASN A 1 217 ? -19.797 20.031 -4.43 1 87.75 217 ASN A O 1
ATOM 1779 N N . PRO A 1 218 ? -18.234 21.062 -5.516 1 90.88 218 PRO A N 1
ATOM 1780 C CA . PRO A 1 218 ? -17.906 19.797 -6.191 1 90.88 218 PRO A CA 1
ATOM 1781 C C . PRO A 1 218 ? -17.047 18.875 -5.332 1 90.88 218 PRO A C 1
ATOM 1783 O O . PRO A 1 218 ? -16.625 17.812 -5.801 1 90.88 218 PRO A O 1
ATOM 1786 N N . LEU A 1 219 ? -16.859 19.25 -4.125 1 95.25 219 LEU A N 1
ATOM 1787 C CA . LEU A 1 219 ? -16.031 18.438 -3.238 1 95.25 219 LEU A CA 1
ATOM 1788 C C . LEU A 1 219 ? -16.641 17.062 -3.004 1 95.25 219 LEU A C 1
ATOM 1790 O O . LEU A 1 219 ? -17.844 16.969 -2.717 1 95.25 219 LEU A O 1
ATOM 1794 N N . THR A 1 220 ? -15.852 16.016 -3.17 1 96.88 220 THR A N 1
ATOM 1795 C CA . THR A 1 220 ? -16.312 14.648 -2.994 1 96.88 220 THR A CA 1
ATOM 1796 C C . THR A 1 220 ? -15.586 13.969 -1.843 1 96.88 220 THR A C 1
ATOM 1798 O O . THR A 1 220 ? -14.578 14.484 -1.35 1 96.88 220 THR A O 1
ATOM 1801 N N . ASN A 1 221 ? -16.125 12.82 -1.444 1 97.12 221 ASN A N 1
ATOM 1802 C CA . ASN A 1 221 ? -15.445 12.016 -0.44 1 97.12 221 ASN A CA 1
ATOM 1803 C C . ASN A 1 221 ? -14.047 11.625 -0.893 1 97.12 221 ASN A C 1
ATOM 1805 O O . ASN A 1 221 ? -13.109 11.625 -0.092 1 97.12 221 ASN A O 1
ATOM 1809 N N . GLY A 1 222 ? -13.945 11.344 -2.207 1 96.75 222 GLY A N 1
ATOM 1810 C CA . GLY A 1 222 ? -12.656 10.961 -2.76 1 96.75 222 GLY A CA 1
ATOM 1811 C C . GLY A 1 222 ? -11.586 12.023 -2.588 1 96.75 222 GLY A C 1
ATOM 1812 O O . GLY A 1 222 ? -10.469 11.727 -2.166 1 96.75 222 GLY A O 1
ATOM 1813 N N . VAL A 1 223 ? -11.969 13.203 -2.871 1 96.44 223 VAL A N 1
ATOM 1814 C CA . VAL A 1 223 ? -11.031 14.312 -2.725 1 96.44 223 VAL A CA 1
ATOM 1815 C C . VAL A 1 223 ? -10.625 14.461 -1.26 1 96.44 223 VAL A C 1
ATOM 1817 O O . VAL A 1 223 ? -9.438 14.555 -0.942 1 96.44 223 VAL A O 1
ATOM 1820 N N . MET A 1 224 ? -11.602 14.406 -0.361 1 97.81 224 MET A N 1
ATOM 1821 C CA . MET A 1 224 ? -11.344 14.602 1.062 1 97.81 224 MET A CA 1
ATOM 1822 C C . MET A 1 224 ? -10.492 13.461 1.616 1 97.81 224 MET A C 1
ATOM 1824 O O . MET A 1 224 ? -9.633 13.68 2.475 1 97.81 224 MET A O 1
ATOM 1828 N N . LEU A 1 225 ? -10.773 12.266 1.136 1 97.25 225 LEU A N 1
ATOM 1829 C CA . LEU A 1 225 ? -9.984 11.117 1.566 1 97.25 225 LEU A CA 1
ATOM 1830 C C . LEU A 1 225 ? -8.531 11.258 1.11 1 97.25 225 LEU A C 1
ATOM 1832 O O . LEU A 1 225 ? -7.609 10.914 1.851 1 97.25 225 LEU A O 1
ATOM 1836 N N . GLU A 1 226 ? -8.328 11.734 -0.071 1 95.69 226 GLU A N 1
ATOM 1837 C CA . GLU A 1 226 ? -6.977 11.945 -0.579 1 95.69 226 GLU A CA 1
ATOM 1838 C C . GLU A 1 226 ? -6.262 13.055 0.189 1 95.69 226 GLU A C 1
ATOM 1840 O O . GLU A 1 226 ? -5.07 12.945 0.48 1 95.69 226 GLU A O 1
ATOM 1845 N N . LEU A 1 227 ? -7.012 14.078 0.506 1 97 227 LEU A N 1
ATOM 1846 C CA . LEU A 1 227 ? -6.438 15.133 1.327 1 97 227 LEU A CA 1
ATOM 1847 C C . LEU A 1 227 ? -6.047 14.609 2.703 1 97 227 LEU A C 1
ATOM 1849 O O . LEU A 1 227 ? -4.992 14.961 3.23 1 97 227 LEU A O 1
ATOM 1853 N N . LEU A 1 228 ? -6.902 13.797 3.262 1 97.12 228 LEU A N 1
ATOM 1854 C CA . LEU A 1 228 ? -6.594 13.172 4.543 1 97.12 228 LEU A CA 1
ATOM 1855 C C . LEU A 1 228 ? -5.344 12.305 4.434 1 97.12 228 LEU A C 1
ATOM 1857 O O . LEU A 1 228 ? -4.488 12.328 5.324 1 97.12 228 LEU A O 1
ATOM 1861 N N . ASP A 1 229 ? -5.297 11.562 3.379 1 94.25 229 ASP A N 1
ATOM 1862 C CA . ASP A 1 229 ? -4.133 10.711 3.156 1 94.25 229 ASP A CA 1
ATOM 1863 C C . ASP A 1 229 ? -2.854 11.539 3.082 1 94.25 229 ASP A C 1
ATOM 1865 O O . ASP A 1 229 ? -1.845 11.188 3.699 1 94.25 229 ASP A O 1
ATOM 1869 N N . PHE A 1 230 ? -2.906 12.656 2.35 1 94.12 230 PHE A N 1
ATOM 1870 C CA . PHE A 1 230 ? -1.726 13.508 2.215 1 94.12 230 PHE A CA 1
ATOM 1871 C C . PHE A 1 230 ? -1.397 14.188 3.537 1 94.12 230 PHE A C 1
ATOM 1873 O O . PHE A 1 230 ? -0.23 14.453 3.834 1 94.12 230 PHE A O 1
ATOM 1880 N N . SER A 1 231 ? -2.365 14.516 4.297 1 95.5 231 SER A N 1
ATOM 1881 C CA . SER A 1 231 ? -2.119 15.055 5.629 1 95.5 231 SER A CA 1
ATOM 1882 C C . SER A 1 231 ? -1.271 14.102 6.469 1 95.5 231 SER A C 1
ATOM 1884 O O . SER A 1 231 ? -0.406 14.539 7.23 1 95.5 231 SER A O 1
ATOM 1886 N N . ARG A 1 232 ? -1.539 12.867 6.328 1 93.81 232 ARG A N 1
ATOM 1887 C CA . ARG A 1 232 ? -0.767 11.867 7.059 1 93.81 232 ARG A CA 1
ATOM 1888 C C . ARG A 1 232 ? 0.678 11.828 6.57 1 93.81 232 ARG A C 1
ATOM 1890 O O . ARG A 1 232 ? 1.6 11.625 7.363 1 93.81 232 ARG A O 1
ATOM 1897 N N . VAL A 1 233 ? 0.771 12.047 5.301 1 89.94 233 VAL A N 1
ATOM 1898 C CA . VAL A 1 233 ? 2.113 12.141 4.738 1 89.94 233 VAL A CA 1
ATOM 1899 C C . VAL A 1 233 ? 2.857 13.312 5.363 1 89.94 233 VAL A C 1
ATOM 1901 O O . VAL A 1 233 ? 4.027 13.195 5.73 1 89.94 233 VAL A O 1
ATOM 1904 N N . LEU A 1 234 ? 2.182 14.359 5.504 1 92.88 234 LEU A N 1
ATOM 1905 C CA . LEU A 1 234 ? 2.779 15.547 6.102 1 92.88 234 LEU A CA 1
ATOM 1906 C C . LEU A 1 234 ? 3.145 15.297 7.562 1 92.88 234 LEU A C 1
ATOM 1908 O O . LEU A 1 234 ? 4.184 15.758 8.039 1 92.88 234 LEU A O 1
ATOM 1912 N N . CYS A 1 235 ? 2.346 14.602 8.25 1 95 235 CYS A N 1
ATOM 1913 C CA . CYS A 1 235 ? 2.602 14.289 9.656 1 95 235 CYS A CA 1
ATOM 1914 C C . CYS A 1 235 ? 3.838 13.406 9.797 1 95 235 CYS A C 1
ATOM 1916 O O . CYS A 1 235 ? 4.668 13.641 10.68 1 95 235 CYS A O 1
ATOM 1918 N N . GLY A 1 236 ? 3.875 12.391 8.922 1 90.81 236 GLY A N 1
ATOM 1919 C CA . GLY A 1 236 ? 4.93 11.406 9.094 1 90.81 236 GLY A CA 1
ATOM 1920 C C . GLY A 1 236 ? 4.789 10.594 10.367 1 90.81 236 GLY A C 1
ATOM 1921 O O . GLY A 1 236 ? 3.68 10.398 10.867 1 90.81 236 GLY A O 1
ATOM 1922 N N . THR A 1 237 ? 5.91 9.992 10.82 1 89 237 THR A N 1
ATOM 1923 C CA . THR A 1 237 ? 5.945 9.219 12.055 1 89 237 THR A CA 1
ATOM 1924 C C . THR A 1 237 ? 6.879 9.875 13.07 1 89 237 THR A C 1
ATOM 1926 O O . THR A 1 237 ? 7.844 10.547 12.695 1 89 237 THR A O 1
ATOM 1929 N N . HIS A 1 238 ? 6.523 9.648 14.227 1 90.44 238 HIS A N 1
ATOM 1930 C CA . HIS A 1 238 ? 7.328 10.219 15.297 1 90.44 238 HIS A CA 1
ATOM 1931 C C . HIS A 1 238 ? 8.797 9.82 15.156 1 90.44 238 HIS A C 1
ATOM 1933 O O . HIS A 1 238 ? 9.672 10.688 15.086 1 90.44 238 HIS A O 1
ATOM 1939 N N . ASN A 1 239 ? 9.055 8.57 15 1 83.75 239 ASN A N 1
ATOM 1940 C CA . ASN A 1 239 ? 10.43 8.086 14.906 1 83.75 239 ASN A CA 1
ATOM 1941 C C . ASN A 1 239 ? 11.102 8.57 13.625 1 83.75 239 ASN A C 1
ATOM 1943 O O . ASN A 1 239 ? 12.297 8.891 13.625 1 83.75 239 ASN A O 1
ATOM 1947 N N . GLY A 1 240 ? 10.297 8.641 12.609 1 86.81 240 GLY A N 1
ATOM 1948 C CA . GLY A 1 240 ? 10.844 9.125 11.352 1 86.81 240 GLY A CA 1
ATOM 1949 C C . GLY A 1 240 ? 11.336 10.555 11.422 1 86.81 240 GLY A C 1
ATOM 1950 O O . GLY A 1 240 ? 12.43 10.867 10.945 1 86.81 240 GLY A O 1
ATOM 1951 N N . ILE A 1 241 ? 10.578 11.375 12.055 1 92.12 241 ILE A N 1
ATOM 1952 C CA . ILE A 1 241 ? 10.922 12.789 12.164 1 92.12 241 ILE A CA 1
ATOM 1953 C C . ILE A 1 241 ? 12.164 12.953 13.031 1 92.12 241 ILE A C 1
ATOM 1955 O O . ILE A 1 241 ? 13.109 13.656 12.656 1 92.12 241 ILE A O 1
ATOM 1959 N N . VAL A 1 242 ? 12.188 12.266 14.094 1 91.44 242 VAL A N 1
ATOM 1960 C CA . VAL A 1 242 ? 13.32 12.375 15.008 1 91.44 242 VAL A CA 1
ATOM 1961 C C . VAL A 1 242 ? 14.594 11.875 14.32 1 91.44 242 VAL A C 1
ATOM 1963 O O . VAL A 1 242 ? 15.633 12.531 14.367 1 91.44 242 VAL A O 1
ATOM 1966 N N . HIS A 1 243 ? 14.484 10.797 13.695 1 87 243 HIS A N 1
ATOM 1967 C CA . HIS A 1 243 ? 15.617 10.219 12.984 1 87 243 HIS A CA 1
ATOM 1968 C C . HIS A 1 243 ? 16.141 11.18 11.922 1 87 243 HIS A C 1
ATOM 1970 O O . HIS A 1 243 ? 17.359 11.383 11.82 1 87 243 HIS A O 1
ATOM 1976 N N . ASP A 1 244 ? 15.25 11.688 11.172 1 88.56 244 ASP A N 1
ATOM 1977 C CA . ASP A 1 244 ? 15.641 12.602 10.109 1 88.56 244 ASP A CA 1
ATOM 1978 C C . ASP A 1 244 ? 16.359 13.828 10.672 1 88.56 244 ASP A C 1
ATOM 1980 O O . ASP A 1 244 ? 17.359 14.281 10.102 1 88.56 244 ASP A O 1
ATOM 1984 N N . LEU A 1 245 ? 15.867 14.297 11.742 1 93.06 245 LEU A N 1
ATOM 1985 C CA . LEU A 1 245 ? 16.453 15.5 12.32 1 93.06 245 LEU A CA 1
ATOM 1986 C C . LEU A 1 245 ? 17.828 15.203 12.922 1 93.06 245 LEU A C 1
ATOM 1988 O O . LEU A 1 245 ? 18.75 16.016 12.82 1 93.06 245 LEU A O 1
ATOM 1992 N N . ILE A 1 246 ? 17.953 14.078 13.508 1 90.06 246 ILE A N 1
ATOM 1993 C CA . ILE A 1 246 ? 19.25 13.688 14.047 1 90.06 246 ILE A CA 1
ATOM 1994 C C . ILE A 1 246 ? 20.234 13.492 12.906 1 90.06 246 ILE A C 1
ATOM 1996 O O . ILE A 1 246 ? 21.375 13.984 12.977 1 90.06 246 ILE A O 1
ATOM 2000 N N . LYS A 1 247 ? 19.797 12.797 11.961 1 87.25 247 LYS A N 1
ATOM 2001 C CA . LYS A 1 247 ? 20.672 12.586 10.797 1 87.25 247 LYS A CA 1
ATOM 2002 C C . LYS A 1 247 ? 21.062 13.914 10.156 1 87.25 247 LYS A C 1
ATOM 2004 O O . LYS A 1 247 ? 22.219 14.109 9.789 1 87.25 247 LYS A O 1
ATOM 2009 N N . GLN A 1 248 ? 20.094 14.781 9.969 1 89.06 248 GLN A N 1
ATOM 2010 C CA . GLN A 1 248 ? 20.297 16.094 9.367 1 89.06 248 GLN A CA 1
ATOM 2011 C C . GLN A 1 248 ? 21.359 16.891 10.125 1 89.06 248 GLN A C 1
ATOM 2013 O O . GLN A 1 248 ? 22.219 17.531 9.516 1 89.06 248 GLN A O 1
ATOM 2018 N N . ASN A 1 249 ? 21.375 16.812 11.398 1 92.06 249 ASN A N 1
ATOM 2019 C CA . ASN A 1 249 ? 22.172 17.719 12.203 1 92.06 249 ASN A CA 1
ATOM 2020 C C . ASN A 1 249 ? 23.469 17.062 12.68 1 92.06 249 ASN A C 1
ATOM 2022 O O . ASN A 1 249 ? 24.5 17.719 12.812 1 92.06 249 ASN A O 1
ATOM 2026 N N . PHE A 1 250 ? 23.516 15.758 12.844 1 88.69 250 PHE A N 1
ATOM 2027 C CA . PHE A 1 250 ? 24.656 15.125 13.484 1 88.69 250 PHE A CA 1
ATOM 2028 C C . PHE A 1 250 ? 25.25 14.047 12.586 1 88.69 250 PHE A C 1
ATOM 2030 O O . PHE A 1 250 ? 26.312 13.492 12.891 1 88.69 250 PHE A O 1
ATOM 2037 N N . GLY A 1 251 ? 24.672 13.734 11.461 1 83 251 GLY A N 1
ATOM 2038 C CA . GLY A 1 251 ? 25.188 12.789 10.492 1 83 251 GLY A CA 1
ATOM 2039 C C . GLY A 1 251 ? 25.031 11.344 10.93 1 83 251 GLY A C 1
ATOM 2040 O O . GLY A 1 251 ? 25.344 10.422 10.172 1 83 251 GLY A O 1
ATOM 2041 N N . THR A 1 252 ? 24.812 11.102 12.156 1 68.56 252 THR A N 1
ATOM 2042 C CA . THR A 1 252 ? 24.719 9.742 12.672 1 68.56 252 THR A CA 1
ATOM 2043 C C . THR A 1 252 ? 23.281 9.242 12.578 1 68.56 252 THR A C 1
ATOM 2045 O O . THR A 1 252 ? 22.328 10.031 12.602 1 68.56 252 THR A O 1
ATOM 2048 N N . LYS A 1 253 ? 23.172 7.938 12.062 1 62.78 253 LYS A N 1
ATOM 2049 C CA . LYS A 1 253 ? 21.859 7.305 12.188 1 62.78 253 LYS A CA 1
ATOM 2050 C C . LYS A 1 253 ? 21.625 6.801 13.609 1 62.78 253 LYS A C 1
ATOM 2052 O O . LYS A 1 253 ? 22.547 6.328 14.266 1 62.78 253 LYS A O 1
ATOM 2057 N N . LEU A 1 254 ? 20.594 7.371 14.289 1 55.34 254 LEU A N 1
ATOM 2058 C CA . LEU A 1 254 ? 20.219 6.859 15.609 1 55.34 254 LEU A CA 1
ATOM 2059 C C . LEU A 1 254 ? 20.062 5.344 15.57 1 55.34 254 LEU A C 1
ATOM 2061 O O . LEU A 1 254 ? 19.422 4.801 14.664 1 55.34 254 LEU A O 1
ATOM 2065 N N . ASP A 1 255 ? 20.922 4.57 16.172 1 48.47 255 ASP A N 1
ATOM 2066 C CA . ASP A 1 255 ? 20.688 3.143 16.375 1 48.47 255 ASP A CA 1
ATOM 2067 C C . ASP A 1 255 ? 19.281 2.887 16.906 1 48.47 255 ASP A C 1
ATOM 2069 O O . ASP A 1 255 ? 18.844 3.561 17.844 1 48.47 255 ASP A O 1
ATOM 2073 N N . THR A 1 256 ? 18.484 2.381 16.203 1 47.66 256 THR A N 1
ATOM 2074 C CA . THR A 1 256 ? 17.094 2.049 16.5 1 47.66 256 THR A CA 1
ATOM 2075 C C . THR A 1 256 ? 16.938 1.691 17.984 1 47.66 256 THR A C 1
ATOM 2077 O O . THR A 1 256 ? 15.898 1.957 18.578 1 47.66 256 THR A O 1
ATOM 2080 N N . ASN A 1 257 ? 17.875 0.953 18.5 1 43.56 257 ASN A N 1
ATOM 2081 C CA . ASN A 1 257 ? 17.844 0.543 19.906 1 43.56 257 ASN A CA 1
ATOM 2082 C C . ASN A 1 257 ? 17.953 1.743 20.844 1 43.56 257 ASN A C 1
ATOM 2084 O O . ASN A 1 257 ? 17.328 1.757 21.906 1 43.56 257 ASN A O 1
ATOM 2088 N N . LEU A 1 258 ? 18.719 2.58 20.562 1 43.91 258 LEU A N 1
ATOM 2089 C CA . LEU A 1 258 ? 18.891 3.74 21.438 1 43.91 258 LEU A CA 1
ATOM 2090 C C . LEU A 1 258 ? 17.625 4.598 21.453 1 43.91 258 LEU A C 1
ATOM 2092 O O . LEU A 1 258 ? 17.328 5.23 22.469 1 43.91 258 LEU A O 1
ATOM 2096 N N . PHE A 1 259 ? 17.016 4.652 20.375 1 47.72 259 PHE A N 1
ATOM 2097 C CA . PHE A 1 259 ? 15.852 5.539 20.297 1 47.72 259 PHE A CA 1
ATOM 2098 C C . PHE A 1 259 ? 14.688 4.984 21.109 1 47.72 259 PHE A C 1
ATOM 2100 O O . PHE A 1 259 ? 13.938 5.742 21.719 1 47.72 259 PHE A O 1
ATOM 2107 N N . SER A 1 260 ? 14.438 3.729 20.984 1 44.5 260 SER A N 1
ATOM 2108 C CA . SER A 1 260 ? 13.414 3.139 21.844 1 44.5 260 SER A CA 1
ATOM 2109 C C . SER A 1 260 ? 13.703 3.398 23.312 1 44.5 260 SER A C 1
ATOM 2111 O O . SER A 1 260 ? 12.781 3.582 24.109 1 44.5 260 SER A O 1
ATOM 2113 N N . PHE A 1 261 ? 14.883 3.314 23.609 1 39.59 261 PHE A N 1
ATOM 2114 C CA . PHE A 1 261 ? 15.258 3.5 25.016 1 39.59 261 PHE A CA 1
ATOM 2115 C C . PHE A 1 261 ? 15.094 4.957 25.422 1 39.59 261 PHE A C 1
ATOM 2117 O O . PHE A 1 261 ? 14.586 5.242 26.516 1 39.59 261 PHE A O 1
ATOM 2124 N N . ALA A 1 262 ? 15.602 5.82 24.656 1 42.69 262 ALA A N 1
ATOM 2125 C CA . ALA A 1 262 ? 15.555 7.223 25.078 1 42.69 262 ALA A CA 1
ATOM 2126 C C . ALA A 1 262 ? 14.117 7.746 25.062 1 42.69 262 ALA A C 1
ATOM 2128 O O . ALA A 1 262 ? 13.734 8.539 25.922 1 42.69 262 ALA A O 1
ATOM 2129 N N . THR A 1 263 ? 13.383 7.379 24.094 1 43.53 263 THR A N 1
ATOM 2130 C CA . THR A 1 263 ? 11.992 7.824 24.031 1 43.53 263 THR A CA 1
ATOM 2131 C C . THR A 1 263 ? 11.164 7.195 25.141 1 43.53 263 THR A C 1
ATOM 2133 O O . THR A 1 263 ? 10.281 7.844 25.703 1 43.53 263 THR A O 1
ATOM 2136 N N . THR A 1 264 ? 11.352 5.914 25.328 1 41.12 264 THR A N 1
ATOM 2137 C CA . THR A 1 264 ? 10.68 5.305 26.469 1 41.12 264 THR A CA 1
ATOM 2138 C C . THR A 1 264 ? 11.133 5.957 27.781 1 41.12 264 THR A C 1
ATOM 2140 O O . THR A 1 264 ? 10.336 6.129 28.703 1 41.12 264 THR A O 1
ATOM 2143 N N . GLN A 1 265 ? 12.352 6.211 27.844 1 40.78 265 GLN A N 1
ATOM 2144 C CA . GLN A 1 265 ? 12.828 6.836 29.062 1 40.78 265 GLN A CA 1
ATOM 2145 C C . GLN A 1 265 ? 12.336 8.273 29.172 1 40.78 265 GLN A C 1
ATOM 2147 O O . GLN A 1 265 ? 11.969 8.727 30.266 1 40.78 265 GLN A O 1
ATOM 2152 N N . THR A 1 266 ? 12.422 8.969 28.125 1 39.94 266 THR A N 1
ATOM 2153 C CA . THR A 1 266 ? 12.023 10.375 28.188 1 39.94 266 THR A CA 1
ATOM 2154 C C . THR A 1 266 ? 10.508 10.508 28.281 1 39.94 266 THR A C 1
ATOM 2156 O O . THR A 1 266 ? 9.992 11.359 29 1 39.94 266 THR A O 1
ATOM 2159 N N . VAL A 1 267 ? 9.797 9.695 27.531 1 43.53 267 VAL A N 1
ATOM 2160 C CA . VAL A 1 267 ? 8.352 9.719 27.703 1 43.53 267 VAL A CA 1
ATOM 2161 C C . VAL A 1 267 ? 8 9.219 29.109 1 43.53 267 VAL A C 1
ATOM 2163 O O . VAL A 1 267 ? 7.117 9.773 29.766 1 43.53 267 VAL A O 1
ATOM 2166 N N . GLY A 1 268 ? 8.617 8.227 29.547 1 40.28 268 GLY A N 1
ATOM 2167 C CA . GLY A 1 268 ? 8.422 7.77 30.906 1 40.28 268 GLY A CA 1
ATOM 2168 C C . GLY A 1 268 ? 8.828 8.797 31.953 1 40.28 268 GLY A C 1
ATOM 2169 O O . GLY A 1 268 ? 8.188 8.922 33 1 40.28 268 GLY A O 1
ATOM 2170 N N . GLU A 1 269 ? 9.914 9.438 31.672 1 41.38 269 GLU A N 1
ATOM 2171 C CA . GLU A 1 269 ? 10.344 10.461 32.625 1 41.38 269 GLU A CA 1
ATOM 2172 C C . GLU A 1 269 ? 9.414 11.672 32.594 1 41.38 269 GLU A C 1
ATOM 2174 O O . GLU A 1 269 ? 9.109 12.266 33.625 1 41.38 269 GLU A O 1
ATOM 2179 N N . GLU A 1 270 ? 9.055 12.086 31.516 1 38.03 270 GLU A N 1
ATOM 2180 C CA . GLU A 1 270 ? 8.078 13.172 31.438 1 38.03 270 GLU A CA 1
ATOM 2181 C C . GLU A 1 270 ? 6.73 12.742 32 1 38.03 270 GLU A C 1
ATOM 2183 O O . GLU A 1 270 ? 6.086 13.5 32.75 1 38.03 270 GLU A O 1
ATOM 2188 N N . GLU A 1 271 ? 6.285 11.562 31.734 1 37.25 271 GLU A N 1
ATOM 2189 C CA . GLU A 1 271 ? 5.113 11.07 32.438 1 37.25 271 GLU A CA 1
ATOM 2190 C C . GLU A 1 271 ? 5.367 10.992 33.938 1 37.25 271 GLU A C 1
ATOM 2192 O O . GLU A 1 271 ? 4.492 11.328 34.75 1 37.25 271 GLU A O 1
ATOM 2197 N N . ARG A 1 272 ? 6.48 10.633 34.281 1 37.91 272 ARG A N 1
ATOM 2198 C CA . ARG A 1 272 ? 6.832 10.664 35.688 1 37.91 272 ARG A CA 1
ATOM 2199 C C . ARG A 1 272 ? 6.934 12.094 36.188 1 37.91 272 ARG A C 1
ATOM 2201 O O . ARG A 1 272 ? 6.512 12.391 37.312 1 37.91 272 ARG A O 1
ATOM 2208 N N . LEU A 1 273 ? 7.543 12.906 35.438 1 34.5 273 LEU A N 1
ATOM 2209 C CA . LEU A 1 273 ? 7.625 14.305 35.844 1 34.5 273 LEU A CA 1
ATOM 2210 C C . LEU A 1 273 ? 6.246 14.953 35.844 1 34.5 273 LEU A C 1
ATOM 2212 O O . LEU A 1 273 ? 5.922 15.75 36.719 1 34.5 273 LEU A O 1
ATOM 2216 N N . LEU A 1 274 ? 5.477 14.711 34.812 1 37.88 274 LEU A N 1
ATOM 2217 C CA . LEU A 1 274 ? 4.105 15.211 34.844 1 37.88 274 LEU A CA 1
ATOM 2218 C C . LEU A 1 274 ? 3.314 14.555 35.969 1 37.88 274 LEU A C 1
ATOM 2220 O O . LEU A 1 274 ? 2.48 15.195 36.625 1 37.88 274 LEU A O 1
ATOM 2224 N N . GLN A 1 275 ? 3.525 13.336 36.188 1 38 275 GLN A N 1
ATOM 2225 C CA . GLN A 1 275 ? 2.885 12.734 37.375 1 38 275 GLN A CA 1
ATOM 2226 C C . GLN A 1 275 ? 3.379 13.375 38.656 1 38 275 GLN A C 1
ATOM 2228 O O . GLN A 1 275 ? 2.611 13.539 39.594 1 38 275 GLN A O 1
ATOM 2233 N N . ASN A 1 276 ? 4.613 13.641 38.781 1 34.06 276 ASN A N 1
ATOM 2234 C CA . ASN A 1 276 ? 5.078 14.242 40.031 1 34.06 276 ASN A CA 1
ATOM 2235 C C . ASN A 1 276 ? 4.641 15.703 40.125 1 34.06 276 ASN A C 1
ATOM 2237 O O . ASN A 1 276 ? 4.719 16.297 41.219 1 34.06 276 ASN A O 1
ATOM 2241 N N . GLN A 1 277 ? 4.543 16.359 39 1 31.08 277 GLN A N 1
ATOM 2242 C CA . GLN A 1 277 ? 4.07 17.734 39.188 1 31.08 277 GLN A CA 1
ATOM 2243 C C . GLN A 1 277 ? 2.568 17.766 39.469 1 31.08 277 GLN A C 1
ATOM 2245 O O . GLN A 1 277 ? 2.012 18.812 39.812 1 31.08 277 GLN A O 1
ATOM 2250 N N . ARG A 1 278 ? 1.908 16.578 39.375 1 31.5 278 ARG A N 1
ATOM 2251 C CA . ARG A 1 278 ? 0.611 16.609 40.062 1 31.5 278 ARG A CA 1
ATOM 2252 C C . ARG A 1 278 ? 0.739 16.172 41.5 1 31.5 278 ARG A C 1
ATOM 2254 O O . ARG A 1 278 ? 1.458 15.211 41.812 1 31.5 278 ARG A O 1
ATOM 2261 N N . MET B 1 1 ? 12.164 -16.094 6.824 1 38.06 1 MET B N 1
ATOM 2262 C CA . MET B 1 1 ? 12.086 -15.25 5.633 1 38.06 1 MET B CA 1
ATOM 2263 C C . MET B 1 1 ? 12.516 -16.016 4.391 1 38.06 1 MET B C 1
ATOM 2265 O O . MET B 1 1 ? 11.875 -15.922 3.342 1 38.06 1 MET B O 1
ATOM 2269 N N . GLU B 1 2 ? 13.547 -16.75 4.59 1 49.09 2 GLU B N 1
ATOM 2270 C CA . GLU B 1 2 ? 14.242 -17.562 3.607 1 49.09 2 GLU B CA 1
ATOM 2271 C C . GLU B 1 2 ? 13.359 -18.703 3.094 1 49.09 2 GLU B C 1
ATOM 2273 O O . GLU B 1 2 ? 13.328 -18.984 1.895 1 49.09 2 GLU B O 1
ATOM 2278 N N . ASN B 1 3 ? 12.289 -18.922 4.027 1 66.38 3 ASN B N 1
ATOM 2279 C CA . ASN B 1 3 ? 11.531 -20.109 3.676 1 66.38 3 ASN B CA 1
ATOM 2280 C C . ASN B 1 3 ? 10.383 -19.781 2.727 1 66.38 3 ASN B C 1
ATOM 2282 O O . ASN B 1 3 ? 10.086 -20.562 1.812 1 66.38 3 ASN B O 1
ATOM 2286 N N . ILE B 1 4 ? 9.953 -18.5 2.695 1 78.56 4 ILE B N 1
ATOM 2287 C CA . ILE B 1 4 ? 8.836 -18.203 1.804 1 78.56 4 ILE B CA 1
ATOM 2288 C C . ILE B 1 4 ? 9.359 -17.984 0.384 1 78.56 4 ILE B C 1
ATOM 2290 O O . ILE B 1 4 ? 8.695 -18.344 -0.589 1 78.56 4 ILE B O 1
ATOM 2294 N N . ASP B 1 5 ? 10.555 -17.391 0.374 1 81.31 5 ASP B N 1
ATOM 2295 C CA . ASP B 1 5 ? 11.141 -17.156 -0.944 1 81.31 5 ASP B CA 1
ATOM 2296 C C . ASP B 1 5 ? 11.406 -18.469 -1.666 1 81.31 5 ASP B C 1
ATOM 2298 O O . ASP B 1 5 ? 11.195 -18.578 -2.875 1 81.31 5 ASP B O 1
ATOM 2302 N N . GLU B 1 6 ? 11.883 -19.406 -0.895 1 83.69 6 GLU B N 1
ATOM 2303 C CA . GLU B 1 6 ? 12.125 -20.719 -1.47 1 83.69 6 GLU B CA 1
ATOM 2304 C C . GLU B 1 6 ? 10.836 -21.328 -2.016 1 83.69 6 GLU B C 1
ATOM 2306 O O . GLU B 1 6 ? 10.82 -21.875 -3.121 1 83.69 6 GLU B O 1
ATOM 2311 N N . TYR B 1 7 ? 9.844 -21.188 -1.287 1 85.88 7 TYR B N 1
ATOM 2312 C CA . TYR B 1 7 ? 8.547 -21.688 -1.734 1 85.88 7 TYR B CA 1
ATOM 2313 C C . TYR B 1 7 ? 8.094 -20.969 -2.998 1 85.88 7 TYR B C 1
ATOM 2315 O O . TYR B 1 7 ? 7.641 -21.594 -3.953 1 85.88 7 TYR B O 1
ATOM 2323 N N . ILE B 1 8 ? 8.227 -19.672 -2.996 1 90.44 8 ILE B N 1
ATOM 2324 C CA . ILE B 1 8 ? 7.797 -18.859 -4.133 1 90.44 8 ILE B CA 1
ATOM 2325 C C . ILE B 1 8 ? 8.492 -19.344 -5.402 1 90.44 8 ILE B C 1
ATOM 2327 O O . ILE B 1 8 ? 7.84 -19.609 -6.414 1 90.44 8 ILE B O 1
ATOM 2331 N N . TRP B 1 9 ? 9.734 -19.484 -5.309 1 91.88 9 TRP B N 1
ATOM 2332 C CA . TRP B 1 9 ? 10.477 -19.844 -6.508 1 91.88 9 TRP B CA 1
ATOM 2333 C C . TRP B 1 9 ? 10.18 -21.281 -6.914 1 91.88 9 TRP B C 1
ATOM 2335 O O . TRP B 1 9 ? 10.148 -21.609 -8.102 1 91.88 9 TRP B O 1
ATOM 2345 N N . GLN B 1 10 ? 9.984 -22.156 -5.941 1 89.5 10 GLN B N 1
ATOM 2346 C CA . GLN B 1 10 ? 9.578 -23.516 -6.262 1 89.5 10 GLN B CA 1
ATOM 2347 C C . GLN B 1 10 ? 8.266 -23.547 -7.043 1 89.5 10 GLN B C 1
ATOM 2349 O O . GLN B 1 10 ? 8.133 -24.281 -8.016 1 89.5 10 GLN B O 1
ATOM 2354 N N . ARG B 1 11 ? 7.395 -22.703 -6.602 1 92.44 11 ARG B N 1
ATOM 2355 C CA . ARG B 1 11 ? 6.105 -22.656 -7.281 1 92.44 11 ARG B CA 1
ATOM 2356 C C . ARG B 1 11 ? 6.234 -21.984 -8.641 1 92.44 11 ARG B C 1
ATOM 2358 O O . ARG B 1 11 ? 5.57 -22.375 -9.602 1 92.44 11 ARG B O 1
ATOM 2365 N N . ARG B 1 12 ? 7.035 -20.953 -8.75 1 94.25 12 ARG B N 1
ATOM 2366 C CA . ARG B 1 12 ? 7.277 -20.312 -10.031 1 94.25 12 ARG B CA 1
ATOM 2367 C C . ARG B 1 12 ? 7.852 -21.297 -11.047 1 94.25 12 ARG B C 1
ATOM 2369 O O . ARG B 1 12 ? 7.434 -21.312 -12.203 1 94.25 12 ARG B O 1
ATOM 2376 N N . ILE B 1 13 ? 8.734 -22.078 -10.578 1 92.94 13 ILE B N 1
ATOM 2377 C CA . ILE B 1 13 ? 9.336 -23.078 -11.461 1 92.94 13 ILE B CA 1
ATOM 2378 C C . ILE B 1 13 ? 8.273 -24.078 -11.914 1 92.94 13 ILE B C 1
ATOM 2380 O O . ILE B 1 13 ? 8.188 -24.391 -13.102 1 92.94 13 ILE B O 1
ATOM 2384 N N . HIS B 1 14 ? 7.484 -24.484 -11.008 1 90.62 14 HIS B N 1
ATOM 2385 C CA . HIS B 1 14 ? 6.43 -25.453 -11.297 1 90.62 14 HIS B CA 1
ATOM 2386 C C . HIS B 1 14 ? 5.508 -24.938 -12.398 1 90.62 14 HIS B C 1
ATOM 2388 O O . HIS B 1 14 ? 5.207 -25.656 -13.352 1 90.62 14 HIS B O 1
ATOM 2394 N N . HIS B 1 15 ? 5.113 -23.703 -12.305 1 92.88 15 HIS B N 1
ATOM 2395 C CA . HIS B 1 15 ? 4.164 -23.172 -13.273 1 92.88 15 HIS B CA 1
ATOM 2396 C C . HIS B 1 15 ? 4.887 -22.562 -14.469 1 92.88 15 HIS B C 1
ATOM 2398 O O . HIS B 1 15 ? 4.289 -22.375 -15.531 1 92.88 15 HIS B O 1
ATOM 2404 N N . GLY B 1 16 ? 6.109 -22.234 -14.258 1 93.56 16 GLY B N 1
ATOM 2405 C CA . GLY B 1 16 ? 6.883 -21.625 -15.328 1 93.56 16 GLY B CA 1
ATOM 2406 C C . GLY B 1 16 ? 7.129 -22.562 -16.484 1 93.56 16 GLY B C 1
ATOM 2407 O O . GLY B 1 16 ? 7.426 -22.125 -17.609 1 93.56 16 GLY B O 1
ATOM 2408 N N . VAL B 1 17 ? 6.98 -23.859 -16.297 1 92.12 17 VAL B N 1
ATOM 2409 C CA . VAL B 1 17 ? 7.285 -24.844 -17.328 1 92.12 17 VAL B CA 1
ATOM 2410 C C . VAL B 1 17 ? 5.996 -25.297 -18.016 1 92.12 17 VAL B C 1
ATOM 2412 O O . VAL B 1 17 ? 6.027 -26.109 -18.938 1 92.12 17 VAL B O 1
ATOM 2415 N N . ARG B 1 18 ? 4.891 -24.766 -17.656 1 88 18 ARG B N 1
ATOM 2416 C CA . ARG B 1 18 ? 3.592 -25.281 -18.078 1 88 18 ARG B CA 1
ATOM 2417 C C . ARG B 1 18 ? 3.432 -25.203 -19.594 1 88 18 ARG B C 1
ATOM 2419 O O . ARG B 1 18 ? 2.73 -26.016 -20.203 1 88 18 ARG B O 1
ATOM 2426 N N . GLN B 1 19 ? 4.066 -24.234 -20.203 1 86.06 19 GLN B N 1
ATOM 2427 C CA . GLN B 1 19 ? 3.875 -24.047 -21.641 1 86.06 19 GLN B CA 1
ATOM 2428 C C . GLN B 1 19 ? 5 -24.688 -22.438 1 86.06 19 GLN B C 1
ATOM 2430 O O . GLN B 1 19 ? 5.059 -24.547 -23.656 1 86.06 19 GLN B O 1
ATOM 2435 N N . GLN B 1 20 ? 5.895 -25.281 -21.719 1 87 20 GLN B N 1
ATOM 2436 C CA . GLN B 1 20 ? 7.008 -25.922 -22.406 1 87 20 GLN B CA 1
ATOM 2437 C C . GLN B 1 20 ? 6.578 -27.25 -23.047 1 87 20 GLN B C 1
ATOM 2439 O O . GLN B 1 20 ? 5.777 -27.984 -22.453 1 87 20 GLN B O 1
ATOM 2444 N N . ASN B 1 21 ? 7.172 -27.172 -24.359 1 76.62 21 ASN B N 1
ATOM 2445 C CA . ASN B 1 21 ? 6.902 -28.391 -25.125 1 76.62 21 ASN B CA 1
ATOM 2446 C C . ASN B 1 21 ? 8.07 -29.359 -25.062 1 76.62 21 ASN B C 1
ATOM 2448 O O . ASN B 1 21 ? 9.234 -28.938 -25.078 1 76.62 21 ASN B O 1
ATOM 2452 N N . GLY B 1 22 ? 7.945 -30.547 -24.391 1 73.75 22 GLY B N 1
ATOM 2453 C CA . GLY B 1 22 ? 9.008 -31.531 -24.359 1 73.75 22 GLY B CA 1
ATOM 2454 C C . GLY B 1 22 ? 9.469 -31.891 -22.969 1 73.75 22 GLY B C 1
ATOM 2455 O O . GLY B 1 22 ? 8.961 -31.328 -21.984 1 73.75 22 GLY B O 1
ATOM 2456 N N . THR B 1 23 ? 10.414 -32.719 -23.016 1 78.31 23 THR B N 1
ATOM 2457 C CA . THR B 1 23 ? 10.883 -33.281 -21.75 1 78.31 23 THR B CA 1
ATOM 2458 C C . THR B 1 23 ? 11.883 -32.312 -21.094 1 78.31 23 THR B C 1
ATOM 2460 O O . THR B 1 23 ? 11.938 -32.219 -19.859 1 78.31 23 THR B O 1
ATOM 2463 N N . ASP B 1 24 ? 12.617 -31.562 -22 1 81.06 24 ASP B N 1
ATOM 2464 C CA . ASP B 1 24 ? 13.609 -30.641 -21.469 1 81.06 24 ASP B CA 1
ATOM 2465 C C . ASP B 1 24 ? 13.133 -29.188 -21.562 1 81.06 24 ASP B C 1
ATOM 2467 O O . ASP B 1 24 ? 13.188 -28.594 -22.641 1 81.06 24 ASP B O 1
ATOM 2471 N N . PRO B 1 25 ? 12.727 -28.75 -20.406 1 90.12 25 PRO B N 1
ATOM 2472 C CA . PRO B 1 25 ? 12.312 -27.344 -20.453 1 90.12 25 PRO B CA 1
ATOM 2473 C C . PRO B 1 25 ? 13.5 -26.391 -20.547 1 90.12 25 PRO B C 1
ATOM 2475 O O . PRO B 1 25 ? 14.539 -26.625 -19.922 1 90.12 25 PRO B O 1
ATOM 2478 N N . PHE B 1 26 ? 13.43 -25.406 -21.438 1 93.25 26 PHE B N 1
ATOM 2479 C CA . PHE B 1 26 ? 14.422 -24.344 -21.625 1 93.25 26 PHE B CA 1
ATOM 2480 C C . PHE B 1 26 ? 15.805 -24.938 -21.875 1 93.25 26 PHE B C 1
ATOM 2482 O O . PHE B 1 26 ? 16.734 -24.734 -21.094 1 93.25 26 PHE B O 1
ATOM 2489 N N . PRO B 1 27 ? 15.938 -25.625 -22.969 1 92.25 27 PRO B N 1
ATOM 2490 C CA . PRO B 1 27 ? 17.141 -26.406 -23.219 1 92.25 27 PRO B CA 1
ATOM 2491 C C . PRO B 1 27 ? 18.406 -25.547 -23.266 1 92.25 27 PRO B C 1
ATOM 2493 O O . PRO B 1 27 ? 19.469 -25.969 -22.797 1 92.25 27 PRO B O 1
ATOM 2496 N N . GLU B 1 28 ? 18.391 -24.312 -23.844 1 92.75 28 GLU B N 1
ATOM 2497 C CA . GLU B 1 28 ? 19.562 -23.453 -23.922 1 92.75 28 GLU B CA 1
ATOM 2498 C C . GLU B 1 28 ? 20.016 -23.016 -22.531 1 92.75 28 GLU B C 1
ATOM 2500 O O . GLU B 1 28 ? 21.219 -22.938 -22.266 1 92.75 28 GLU B O 1
ATOM 2505 N N . SER B 1 29 ? 19.047 -22.781 -21.672 1 93.44 29 SER B N 1
ATOM 2506 C CA . SER B 1 29 ? 19.359 -22.375 -20.312 1 93.44 29 SER B CA 1
ATOM 2507 C C . SER B 1 29 ? 19.953 -23.531 -19.516 1 93.44 29 SER B C 1
ATOM 2509 O O . SER B 1 29 ? 20.922 -23.344 -18.766 1 93.44 29 SER B O 1
ATOM 2511 N N . VAL B 1 30 ? 19.359 -24.672 -19.672 1 91.62 30 VAL B N 1
ATOM 2512 C CA . VAL B 1 30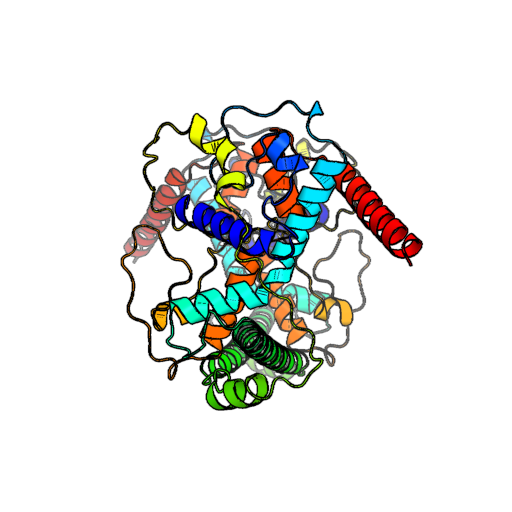 ? 19.828 -25.859 -18.969 1 91.62 30 VAL B CA 1
ATOM 2513 C C . VAL B 1 30 ? 21.25 -26.188 -19.422 1 91.62 30 VAL B C 1
ATOM 2515 O O . VAL B 1 30 ? 22.125 -26.469 -18.594 1 91.62 30 VAL B O 1
ATOM 2518 N N . LYS B 1 31 ? 21.5 -26.125 -20.688 1 92.06 31 LYS B N 1
ATOM 2519 C CA . LYS B 1 31 ? 22.828 -26.391 -21.234 1 92.06 31 LYS B CA 1
ATOM 2520 C C . LYS B 1 31 ? 23.859 -25.406 -20.672 1 92.06 31 LYS B C 1
ATOM 2522 O O . LYS B 1 31 ? 24.984 -25.797 -20.391 1 92.06 31 LYS B O 1
ATOM 2527 N N . ALA B 1 32 ? 23.422 -24.188 -20.469 1 91.81 32 ALA B N 1
ATOM 2528 C CA . ALA B 1 32 ? 24.312 -23.156 -19.938 1 91.81 32 ALA B CA 1
ATOM 2529 C C . ALA B 1 32 ? 24.531 -23.344 -18.438 1 91.81 32 ALA B C 1
ATOM 2531 O O . ALA B 1 32 ? 25.422 -22.734 -17.859 1 91.81 32 ALA B O 1
ATOM 2532 N N . GLY B 1 33 ? 23.672 -24.125 -17.766 1 91.69 33 GLY B N 1
ATOM 2533 C CA . GLY B 1 33 ? 23.812 -24.406 -16.344 1 91.69 33 GLY B CA 1
ATOM 2534 C C . GLY B 1 33 ? 23.062 -23.422 -15.461 1 91.69 33 GLY B C 1
ATOM 2535 O O . GLY B 1 33 ? 23.453 -23.203 -14.312 1 91.69 33 GLY B O 1
ATOM 2536 N N . LEU B 1 34 ? 22 -22.859 -15.984 1 92.69 34 LEU B N 1
ATOM 2537 C CA . LEU B 1 34 ? 21.25 -21.859 -15.219 1 92.69 34 LEU B CA 1
ATOM 2538 C C . LEU B 1 34 ? 20.484 -22.5 -14.078 1 92.69 34 LEU B C 1
ATOM 2540 O O . LEU B 1 34 ? 20.016 -23.641 -14.203 1 92.69 34 LEU B O 1
ATOM 2544 N N . ASP B 1 35 ? 20.375 -21.766 -13.023 1 92.75 35 ASP B N 1
ATOM 2545 C CA . ASP B 1 35 ? 19.516 -22.094 -11.891 1 92.75 35 ASP B CA 1
ATOM 2546 C C . ASP B 1 35 ? 18.297 -21.172 -11.852 1 92.75 35 ASP B C 1
ATOM 2548 O O . ASP B 1 35 ? 18.422 -19.953 -11.688 1 92.75 35 ASP B O 1
ATOM 2552 N N . PHE B 1 36 ? 17.141 -21.766 -11.953 1 93.56 36 PHE B N 1
ATOM 2553 C CA . PHE B 1 36 ? 15.914 -20.969 -12.016 1 93.56 36 PHE B CA 1
ATOM 2554 C C . PHE B 1 36 ? 15.398 -20.672 -10.617 1 93.56 36 PHE B C 1
ATOM 2556 O O . PHE B 1 36 ? 14.414 -19.953 -10.453 1 93.56 36 PHE B O 1
ATOM 2563 N N . ASN B 1 37 ? 16.047 -21.25 -9.617 1 90.88 37 ASN B N 1
ATOM 2564 C CA . ASN B 1 37 ? 15.695 -20.906 -8.242 1 90.88 37 ASN B CA 1
ATOM 2565 C C . ASN B 1 37 ? 16.547 -19.75 -7.719 1 90.88 37 ASN B C 1
ATOM 2567 O O . ASN B 1 37 ? 17.703 -19.938 -7.363 1 90.88 37 ASN B O 1
ATOM 2571 N N . ALA B 1 38 ? 15.992 -18.625 -7.613 1 88.31 38 ALA B N 1
ATOM 2572 C CA . ALA B 1 38 ? 16.734 -17.438 -7.227 1 88.31 38 ALA B CA 1
ATOM 2573 C C . ALA B 1 38 ? 16.641 -17.188 -5.727 1 88.31 38 ALA B C 1
ATOM 2575 O O . ALA B 1 38 ? 17.047 -16.125 -5.234 1 88.31 38 ALA B O 1
ATOM 2576 N N . ALA B 1 39 ? 16 -18.109 -5.023 1 83.75 39 ALA B N 1
ATOM 2577 C CA . ALA B 1 39 ? 15.875 -17.922 -3.58 1 83.75 39 ALA B CA 1
ATOM 2578 C C . ALA B 1 39 ? 17.203 -18.156 -2.871 1 83.75 39 ALA B C 1
ATOM 2580 O O . ALA B 1 39 ? 17.547 -17.422 -1.94 1 83.75 39 ALA B O 1
ATOM 2581 N N . LEU B 1 40 ? 17.844 -19.234 -3.311 1 76.06 40 LEU B N 1
ATOM 2582 C CA . LEU B 1 40 ? 19.125 -19.562 -2.715 1 76.06 40 LEU B CA 1
ATOM 2583 C C . LEU B 1 40 ? 20.266 -19.094 -3.605 1 76.06 40 LEU B C 1
ATOM 2585 O O . LEU B 1 40 ? 20.422 -19.562 -4.734 1 76.06 40 LEU B O 1
ATOM 2589 N N . GLU B 1 41 ? 21.047 -18.219 -3.078 1 79.69 41 GLU B N 1
ATOM 2590 C CA . GLU B 1 41 ? 22.094 -17.594 -3.883 1 79.69 41 GLU B CA 1
ATOM 2591 C C . GLU B 1 41 ? 23.125 -18.609 -4.352 1 79.69 41 GLU B C 1
ATOM 2593 O O . GLU B 1 41 ? 23.609 -19.438 -3.559 1 79.69 41 GLU B O 1
ATOM 2598 N N . ARG B 1 42 ? 23.406 -18.516 -5.562 1 84.12 42 ARG B N 1
ATOM 2599 C CA . ARG B 1 42 ? 24.438 -19.344 -6.176 1 84.12 42 ARG B CA 1
ATOM 2600 C C . ARG B 1 42 ? 25.828 -18.844 -5.809 1 84.12 42 ARG B C 1
ATOM 2602 O O . ARG B 1 42 ? 26.094 -17.641 -5.848 1 84.12 42 ARG B O 1
ATOM 2609 N N . LYS B 1 43 ? 26.656 -19.703 -5.434 1 80.5 43 LYS B N 1
ATOM 2610 C CA . LYS B 1 43 ? 28 -19.328 -5.027 1 80.5 43 LYS B CA 1
ATOM 2611 C C . LYS B 1 43 ? 28.875 -19 -6.238 1 80.5 43 LYS B C 1
ATOM 2613 O O . LYS B 1 43 ? 29.547 -17.969 -6.273 1 80.5 43 LYS B O 1
ATOM 2618 N N . ASP B 1 44 ? 28.859 -19.969 -7.203 1 85.69 44 ASP B N 1
ATOM 2619 C CA . ASP B 1 44 ? 29.703 -19.781 -8.391 1 85.69 44 ASP B CA 1
ATOM 2620 C C . ASP B 1 44 ? 28.891 -19.219 -9.555 1 85.69 44 ASP B C 1
ATOM 2622 O O . ASP B 1 44 ? 28.094 -19.938 -10.164 1 85.69 44 ASP B O 1
ATOM 2626 N N . LYS B 1 45 ? 29.141 -18 -9.844 1 87.75 45 LYS B N 1
ATOM 2627 C CA . LYS B 1 45 ? 28.438 -17.359 -10.938 1 87.75 45 LYS B CA 1
ATOM 2628 C C . LYS B 1 45 ? 28.938 -17.859 -12.289 1 87.75 45 LYS B C 1
ATOM 2630 O O . LYS B 1 45 ? 30.094 -18.234 -12.422 1 87.75 45 LYS B O 1
ATOM 2635 N N . LEU B 1 46 ? 28.031 -17.844 -13.227 1 90.06 46 LEU B N 1
ATOM 2636 C CA . LEU B 1 46 ? 28.359 -18.297 -14.57 1 90.06 46 LEU B CA 1
ATOM 2637 C C . LEU B 1 46 ? 29.047 -17.188 -15.359 1 90.06 46 LEU B C 1
ATOM 2639 O O . LEU B 1 46 ? 28.922 -16.016 -15.016 1 90.06 46 LEU B O 1
ATOM 2643 N N . ASN B 1 47 ? 29.844 -17.594 -16.391 1 87.94 47 ASN B N 1
ATOM 2644 C CA . ASN B 1 47 ? 30.438 -16.656 -17.328 1 87.94 47 ASN B CA 1
ATOM 2645 C C . ASN B 1 47 ? 29.359 -15.852 -18.062 1 87.94 47 ASN B C 1
ATOM 2647 O O . ASN B 1 47 ? 28.469 -16.422 -18.688 1 87.94 47 ASN B O 1
ATOM 2651 N N . PRO B 1 48 ? 29.422 -14.562 -18.016 1 85.06 48 PRO B N 1
ATOM 2652 C CA . PRO B 1 48 ? 28.422 -13.719 -18.656 1 85.06 48 PRO B CA 1
ATOM 2653 C C . PRO B 1 48 ? 28.281 -14.016 -20.156 1 85.06 48 PRO B C 1
ATOM 2655 O O . PRO B 1 48 ? 27.234 -13.742 -20.75 1 85.06 48 PRO B O 1
ATOM 2658 N N . ARG B 1 49 ? 29.281 -14.594 -20.781 1 85.25 49 ARG B N 1
ATOM 2659 C CA . ARG B 1 49 ? 29.234 -14.914 -22.203 1 85.25 49 ARG B CA 1
ATOM 2660 C C . ARG B 1 49 ? 28.203 -16 -22.5 1 85.25 49 ARG B C 1
ATOM 2662 O O . ARG B 1 49 ? 27.781 -16.188 -23.641 1 85.25 49 ARG B O 1
ATOM 2669 N N . LEU B 1 50 ? 27.781 -16.688 -21.484 1 89.88 50 LEU B N 1
ATOM 2670 C CA . LEU B 1 50 ? 26.797 -17.766 -21.625 1 89.88 50 LEU B CA 1
ATOM 2671 C C . LEU B 1 50 ? 25.391 -17.188 -21.703 1 89.88 50 LEU B C 1
ATOM 2673 O O . LEU B 1 50 ? 24.438 -17.906 -22.047 1 89.88 50 LEU B O 1
ATOM 2677 N N . LEU B 1 51 ? 25.234 -15.906 -21.406 1 89.94 51 LEU B N 1
ATOM 2678 C CA . LEU B 1 51 ? 23.953 -15.242 -21.547 1 89.94 51 LEU B CA 1
ATOM 2679 C C . LEU B 1 51 ? 23.703 -14.852 -23 1 89.94 51 LEU B C 1
ATOM 2681 O O . LEU B 1 51 ? 23.812 -13.672 -23.359 1 89.94 51 LEU B O 1
ATOM 2685 N N . THR B 1 52 ? 23.359 -15.781 -23.75 1 87.94 52 THR B N 1
ATOM 2686 C CA . THR B 1 52 ? 23.094 -15.562 -25.172 1 87.94 52 THR B CA 1
ATOM 2687 C C . THR B 1 52 ? 21.672 -15.062 -25.375 1 87.94 52 THR B C 1
ATOM 2689 O O . THR B 1 52 ? 20.875 -15.039 -24.438 1 87.94 52 THR B O 1
ATOM 2692 N N . ASN B 1 53 ? 21.312 -14.711 -26.625 1 84.81 53 ASN B N 1
ATOM 2693 C CA . ASN B 1 53 ? 19.953 -14.297 -26.969 1 84.81 53 ASN B CA 1
ATOM 2694 C C . ASN B 1 53 ? 18.953 -15.422 -26.719 1 84.81 53 ASN B C 1
ATOM 2696 O O . ASN B 1 53 ? 17.828 -15.164 -26.266 1 84.81 53 ASN B O 1
ATOM 2700 N N . ASP B 1 54 ? 19.375 -16.594 -27.031 1 89.5 54 ASP B N 1
ATOM 2701 C CA . ASP B 1 54 ? 18.484 -17.734 -26.828 1 89.5 54 ASP B CA 1
ATOM 2702 C C . ASP B 1 54 ? 18.188 -17.969 -25.359 1 89.5 54 ASP B C 1
ATOM 2704 O O . ASP B 1 54 ? 17.047 -18.25 -24.969 1 89.5 54 ASP B O 1
ATOM 2708 N N . VAL B 1 55 ? 19.188 -17.844 -24.516 1 90.38 55 VAL B N 1
ATOM 2709 C CA . VAL B 1 55 ? 19.016 -17.969 -23.078 1 90.38 55 VAL B CA 1
ATOM 2710 C C . VAL B 1 55 ? 18.094 -16.875 -22.562 1 90.38 55 VAL B C 1
ATOM 2712 O O . VAL B 1 55 ? 17.172 -17.141 -21.797 1 90.38 55 VAL B O 1
ATOM 2715 N N . MET B 1 56 ? 18.25 -15.664 -23.078 1 90.31 56 MET B N 1
ATOM 2716 C CA . MET B 1 56 ? 17.422 -14.531 -22.688 1 90.31 56 MET B CA 1
ATOM 2717 C C . MET B 1 56 ? 15.969 -14.766 -23.078 1 90.31 56 MET B C 1
ATOM 2719 O O . MET B 1 56 ? 15.055 -14.484 -22.312 1 90.31 56 MET B O 1
ATOM 2723 N N . LEU B 1 57 ? 15.789 -15.25 -24.219 1 91 57 LEU B N 1
ATOM 2724 C CA . LEU B 1 57 ? 14.438 -15.531 -24.688 1 91 57 LEU B CA 1
ATOM 2725 C C . LEU B 1 57 ? 13.758 -16.578 -23.797 1 91 57 LEU B C 1
ATOM 2727 O O . LEU B 1 57 ? 12.57 -16.453 -23.484 1 91 57 LEU B O 1
ATOM 2731 N N . GLU B 1 58 ? 14.516 -17.609 -23.406 1 92.94 58 GLU B N 1
ATOM 2732 C CA . GLU B 1 58 ? 13.961 -18.641 -22.547 1 92.94 58 GLU B CA 1
ATOM 2733 C C . GLU B 1 58 ? 13.625 -18.094 -21.172 1 92.94 58 GLU B C 1
ATOM 2735 O O . GLU B 1 58 ? 12.602 -18.453 -20.578 1 92.94 58 GLU B O 1
ATOM 2740 N N . LEU B 1 59 ? 14.492 -17.203 -20.672 1 93.69 59 LEU B N 1
ATOM 2741 C CA . LEU B 1 59 ? 14.211 -16.547 -19.391 1 93.69 59 LEU B CA 1
ATOM 2742 C C . LEU B 1 59 ? 12.938 -15.719 -19.484 1 93.69 59 LEU B C 1
ATOM 2744 O O . LEU B 1 59 ? 12.109 -15.734 -18.562 1 93.69 59 LEU B O 1
ATOM 2748 N N . CYS B 1 60 ? 12.758 -15.016 -20.562 1 92.06 60 CYS B N 1
ATOM 2749 C CA . CYS B 1 60 ? 11.57 -14.195 -20.766 1 92.06 60 CYS B CA 1
ATOM 2750 C C . CYS B 1 60 ? 10.328 -15.062 -20.891 1 92.06 60 CYS B C 1
ATOM 2752 O O . CYS B 1 60 ? 9.273 -14.727 -20.359 1 92.06 60 CYS B O 1
ATOM 2754 N N . ALA B 1 61 ? 10.445 -16.156 -21.578 1 92.12 61 ALA B N 1
ATOM 2755 C CA . ALA B 1 61 ? 9.328 -17.078 -21.734 1 92.12 61 ALA B CA 1
ATOM 2756 C C . ALA B 1 61 ? 8.898 -17.656 -20.375 1 92.12 61 ALA B C 1
ATOM 2758 O O . ALA B 1 61 ? 7.707 -17.766 -20.094 1 92.12 61 ALA B O 1
ATOM 2759 N N . PHE B 1 62 ? 9.914 -18.031 -19.609 1 94.94 62 PHE B N 1
ATOM 2760 C CA . PHE B 1 62 ? 9.656 -18.5 -18.25 1 94.94 62 PHE B CA 1
ATOM 2761 C C . PHE B 1 62 ? 8.898 -17.438 -17.453 1 94.94 62 PHE B C 1
ATOM 2763 O O . PHE B 1 62 ? 7.863 -17.734 -16.859 1 94.94 62 PHE B O 1
ATOM 2770 N N . ALA B 1 63 ? 9.43 -16.25 -17.469 1 94.88 63 ALA B N 1
ATOM 2771 C CA . ALA B 1 63 ? 8.82 -15.148 -16.719 1 94.88 63 ALA B CA 1
ATOM 2772 C C . ALA B 1 63 ? 7.395 -14.891 -17.203 1 94.88 63 ALA B C 1
ATOM 2774 O O . ALA B 1 63 ? 6.492 -14.68 -16.375 1 94.88 63 ALA B O 1
ATOM 2775 N N . ARG B 1 64 ? 7.195 -14.883 -18.438 1 93.94 64 ARG B N 1
ATOM 2776 C CA . ARG B 1 64 ? 5.875 -14.656 -19.016 1 93.94 64 ARG B CA 1
ATOM 2777 C C . ARG B 1 64 ? 4.883 -15.711 -18.531 1 93.94 64 ARG B C 1
ATOM 2779 O O . ARG B 1 64 ? 3.762 -15.383 -18.141 1 93.94 64 ARG B O 1
ATOM 2786 N N . THR B 1 65 ? 5.328 -16.906 -18.578 1 94.69 65 THR B N 1
ATOM 2787 C CA . THR B 1 65 ? 4.449 -18 -18.172 1 94.69 65 THR B CA 1
ATOM 2788 C C . THR B 1 65 ? 4.094 -17.875 -16.688 1 94.69 65 THR B C 1
ATOM 2790 O O . THR B 1 65 ? 2.934 -18.062 -16.312 1 94.69 65 THR B O 1
ATOM 2793 N N . VAL B 1 66 ? 5.098 -17.578 -15.922 1 96.25 66 VAL B N 1
ATOM 2794 C CA . VAL B 1 66 ? 4.871 -17.438 -14.492 1 96.25 66 VAL B CA 1
ATOM 2795 C C . VAL B 1 66 ? 3.877 -16.312 -14.227 1 96.25 66 VAL B C 1
ATOM 2797 O O . VAL B 1 66 ? 2.914 -16.484 -13.477 1 96.25 66 VAL B O 1
ATOM 2800 N N . THR B 1 67 ? 4.066 -15.164 -14.836 1 95.56 67 THR B N 1
ATOM 2801 C CA . THR B 1 67 ? 3.254 -13.984 -14.57 1 95.56 67 THR B CA 1
ATOM 2802 C C . THR B 1 67 ? 1.827 -14.188 -15.07 1 95.56 67 THR B C 1
ATOM 2804 O O . THR B 1 67 ? 0.895 -13.539 -14.586 1 95.56 67 THR B O 1
ATOM 2807 N N . GLN B 1 68 ? 1.618 -15.086 -15.961 1 95.19 68 GLN B N 1
ATOM 2808 C CA . GLN B 1 68 ? 0.299 -15.359 -16.516 1 95.19 68 GLN B CA 1
ATOM 2809 C C . GLN B 1 68 ? -0.363 -16.547 -15.812 1 95.19 68 GLN B C 1
ATOM 2811 O O . GLN B 1 68 ? -1.398 -17.047 -16.25 1 95.19 68 GLN B O 1
ATOM 2816 N N . SER B 1 69 ? 0.231 -16.969 -14.68 1 95.88 69 SER B N 1
ATOM 2817 C CA . SER B 1 69 ? -0.239 -18.188 -14.039 1 95.88 69 SER B CA 1
ATOM 2818 C C . SER B 1 69 ? -1.033 -17.875 -12.773 1 95.88 69 SER B C 1
ATOM 2820 O O . SER B 1 69 ? -1.143 -18.719 -11.883 1 95.88 69 SER B O 1
ATOM 2822 N N . GLU B 1 70 ? -1.599 -16.703 -12.688 1 97.06 70 GLU B N 1
ATOM 2823 C CA . GLU B 1 70 ? -2.309 -16.281 -11.484 1 97.06 70 GLU B CA 1
ATOM 2824 C C . GLU B 1 70 ? -3.445 -17.234 -11.141 1 97.06 70 GLU B C 1
ATOM 2826 O O . GLU B 1 70 ? -3.598 -17.641 -9.984 1 97.06 70 GLU B O 1
ATOM 2831 N N . MET B 1 71 ? -4.219 -17.625 -12.102 1 97.06 71 MET B N 1
ATOM 2832 C CA . MET B 1 71 ? -5.367 -18.5 -11.844 1 97.06 71 MET B CA 1
ATOM 2833 C C . MET B 1 71 ? -4.918 -19.859 -11.328 1 97.06 71 MET B C 1
ATOM 2835 O O . MET B 1 71 ? -5.598 -20.469 -10.5 1 97.06 71 MET B O 1
ATOM 2839 N N . TYR B 1 72 ? -3.771 -20.312 -11.773 1 95.25 72 TYR B N 1
ATOM 2840 C CA . TYR B 1 72 ? -3.273 -21.625 -11.352 1 95.25 72 TYR B CA 1
ATOM 2841 C C . TYR B 1 72 ? -2.734 -21.562 -9.922 1 95.25 72 TYR B C 1
ATOM 2843 O O . TYR B 1 72 ? -2.928 -22.5 -9.141 1 95.25 72 TYR B O 1
ATOM 2851 N N . PHE B 1 73 ? -2.045 -20.5 -9.633 1 96.12 73 PHE B N 1
ATOM 2852 C CA . PHE B 1 73 ? -1.597 -20.297 -8.266 1 96.12 73 PHE B CA 1
ATOM 2853 C C . PHE B 1 73 ? -2.783 -20.266 -7.305 1 96.12 73 PHE B C 1
ATOM 2855 O O . PHE B 1 73 ? -2.744 -20.891 -6.242 1 96.12 73 PHE B O 1
ATOM 2862 N N . LEU B 1 74 ? -3.779 -19.547 -7.727 1 97.56 74 LEU B N 1
ATOM 2863 C CA . LEU B 1 74 ? -4.984 -19.469 -6.91 1 97.56 74 LEU B CA 1
ATOM 2864 C C . LEU B 1 74 ? -5.574 -20.859 -6.695 1 97.56 74 LEU B C 1
ATOM 2866 O O . LEU B 1 74 ? -5.906 -21.234 -5.566 1 97.56 74 LEU B O 1
ATOM 2870 N N . PHE B 1 75 ? -5.684 -21.625 -7.719 1 96.31 75 PHE B N 1
ATOM 2871 C CA . PHE B 1 75 ? -6.254 -22.969 -7.637 1 96.31 75 PHE B CA 1
ATOM 2872 C C . PHE B 1 75 ? -5.43 -23.859 -6.711 1 96.31 75 PHE B C 1
ATOM 2874 O O . PHE B 1 75 ? -5.984 -24.609 -5.902 1 96.31 75 PHE B O 1
ATOM 2881 N N . GLU B 1 76 ? -4.129 -23.797 -6.855 1 93.5 76 GLU B N 1
ATOM 2882 C CA . GLU B 1 76 ? -3.24 -24.609 -6.027 1 93.5 76 GLU B CA 1
ATOM 2883 C C . GLU B 1 76 ? -3.471 -24.344 -4.543 1 93.5 76 GLU B C 1
ATOM 2885 O O . GLU B 1 76 ? -3.527 -25.266 -3.738 1 93.5 76 GLU B O 1
ATOM 2890 N N . MET B 1 77 ? -3.615 -23.125 -4.227 1 94.25 77 MET B N 1
ATOM 2891 C CA . MET B 1 77 ? -3.852 -22.781 -2.83 1 94.25 77 MET B CA 1
ATOM 2892 C C . MET B 1 77 ? -5.227 -23.266 -2.373 1 94.25 77 MET B C 1
ATOM 2894 O O . MET B 1 77 ? -5.383 -23.719 -1.242 1 94.25 77 MET B O 1
ATOM 2898 N N . LEU B 1 78 ? -6.199 -23.125 -3.268 1 95.56 78 LEU B N 1
ATOM 2899 C CA . LEU B 1 78 ? -7.531 -23.625 -2.947 1 95.56 78 LEU B CA 1
ATOM 2900 C C . LEU B 1 78 ? -7.5 -25.141 -2.721 1 95.56 78 LEU B C 1
ATOM 2902 O O . LEU B 1 78 ? -8.031 -25.625 -1.725 1 95.56 78 LEU B O 1
ATOM 2906 N N . ASP B 1 79 ? -6.809 -25.797 -3.588 1 92.69 79 ASP B N 1
ATOM 2907 C CA . ASP B 1 79 ? -6.734 -27.266 -3.516 1 92.69 79 ASP B CA 1
ATOM 2908 C C . ASP B 1 79 ? -5.961 -27.703 -2.279 1 92.69 79 ASP B C 1
ATOM 2910 O O . ASP B 1 79 ? -6.258 -28.75 -1.698 1 92.69 79 ASP B O 1
ATOM 2914 N N . LEU B 1 80 ? -4.988 -26.969 -1.942 1 91.12 80 LEU B N 1
ATOM 2915 C CA . LEU B 1 80 ? -4.195 -27.266 -0.753 1 91.12 80 LEU B CA 1
ATOM 2916 C C . LEU B 1 80 ? -5.055 -27.188 0.504 1 91.12 80 LEU B C 1
ATOM 2918 O O . LEU B 1 80 ? -4.883 -28 1.428 1 91.12 80 LEU B O 1
ATOM 2922 N N . ASN B 1 81 ? -5.984 -26.312 0.508 1 94 81 ASN B N 1
ATOM 2923 C CA . ASN B 1 81 ? -6.676 -26 1.752 1 94 81 ASN B CA 1
ATOM 2924 C C . ASN B 1 81 ? -8.07 -26.609 1.795 1 94 81 ASN B C 1
ATOM 2926 O O . ASN B 1 81 ? -8.602 -26.875 2.875 1 94 81 ASN B O 1
ATOM 2930 N N . PHE B 1 82 ? -8.633 -26.859 0.6 1 94.19 82 PHE B N 1
ATOM 2931 C CA . PHE B 1 82 ? -10.031 -27.266 0.574 1 94.19 82 PHE B CA 1
ATOM 2932 C C . PHE B 1 82 ? -10.219 -28.516 -0.289 1 94.19 82 PHE B C 1
ATOM 2934 O O . PHE B 1 82 ? -9.453 -28.734 -1.231 1 94.19 82 PHE B O 1
ATOM 2941 N N . ASP B 1 83 ? -11.141 -29.297 0.135 1 90.56 83 ASP B N 1
ATOM 2942 C CA . ASP B 1 83 ? -11.547 -30.406 -0.725 1 90.56 83 ASP B CA 1
ATOM 2943 C C . ASP B 1 83 ? -12.484 -29.922 -1.833 1 90.56 83 ASP B C 1
ATOM 2945 O O . ASP B 1 83 ? -13.688 -29.766 -1.616 1 90.56 83 ASP B O 1
ATOM 2949 N N . LEU B 1 84 ? -12 -29.781 -2.977 1 91.62 84 LEU B N 1
ATOM 2950 C CA . LEU B 1 84 ? -12.734 -29.188 -4.086 1 91.62 84 LEU B CA 1
ATOM 2951 C C . LEU B 1 84 ? -13.461 -30.25 -4.895 1 91.62 84 LEU B C 1
ATOM 2953 O O . LEU B 1 84 ? -14.375 -29.938 -5.668 1 91.62 84 LEU B O 1
ATOM 2957 N N . GLY B 1 85 ? -13.008 -31.531 -4.777 1 88.69 85 GLY B N 1
ATOM 2958 C CA . GLY B 1 85 ? -13.617 -32.625 -5.523 1 88.69 85 GLY B CA 1
ATOM 2959 C C . GLY B 1 85 ? -13.18 -32.656 -6.977 1 88.69 85 GLY B C 1
ATOM 2960 O O . GLY B 1 85 ? -13.797 -33.344 -7.797 1 88.69 85 GLY B O 1
ATOM 2961 N N . VAL B 1 86 ? -12.211 -31.891 -7.34 1 90.38 86 VAL B N 1
ATOM 2962 C CA . VAL B 1 86 ? -11.719 -31.812 -8.711 1 90.38 86 VAL B CA 1
ATOM 2963 C C . VAL B 1 86 ? -10.758 -32.969 -8.977 1 90.38 86 VAL B C 1
ATOM 2965 O O . VAL B 1 86 ? -9.922 -33.312 -8.141 1 90.38 86 VAL B O 1
ATOM 2968 N N . ASP B 1 87 ? -10.945 -33.625 -10.133 1 88.81 87 ASP B N 1
ATOM 2969 C CA . ASP B 1 87 ? -9.969 -34.594 -10.586 1 88.81 87 ASP B CA 1
ATOM 2970 C C . ASP B 1 87 ? -8.734 -33.906 -11.172 1 88.81 87 ASP B C 1
ATOM 2972 O O . ASP B 1 87 ? -8.766 -33.438 -12.305 1 88.81 87 ASP B O 1
ATOM 2976 N N . LEU B 1 88 ? -7.676 -33.969 -10.445 1 86.62 88 LEU B N 1
ATOM 2977 C CA . LEU B 1 88 ? -6.469 -33.25 -10.812 1 86.62 88 LEU B CA 1
ATOM 2978 C C . LEU B 1 88 ? -5.801 -33.875 -12.031 1 86.62 88 LEU B C 1
ATOM 2980 O O . LEU B 1 88 ? -4.965 -33.25 -12.688 1 86.62 88 LEU B O 1
ATOM 2984 N N . ASP B 1 89 ? -6.145 -35.062 -12.352 1 85.38 89 ASP B N 1
ATOM 2985 C CA . ASP B 1 89 ? -5.566 -35.75 -13.5 1 85.38 89 ASP B CA 1
ATOM 2986 C C . ASP B 1 89 ? -6.34 -35.438 -14.773 1 85.38 89 ASP B C 1
ATOM 2988 O O . ASP B 1 89 ? -5.875 -35.719 -15.875 1 85.38 89 ASP B O 1
ATOM 2992 N N . ASN B 1 90 ? -7.508 -34.906 -14.609 1 86.25 90 ASN B N 1
ATOM 2993 C CA . ASN B 1 90 ? -8.289 -34.406 -15.734 1 86.25 90 ASN B CA 1
ATOM 2994 C C . ASN B 1 90 ? -7.973 -32.938 -16.047 1 86.25 90 ASN B C 1
ATOM 2996 O O . ASN B 1 90 ? -8.492 -32.031 -15.391 1 86.25 90 ASN B O 1
ATOM 3000 N N . ASP B 1 91 ? -7.211 -32.719 -17.078 1 85.44 91 ASP B N 1
ATOM 3001 C CA . ASP B 1 91 ? -6.684 -31.375 -17.391 1 85.44 91 ASP B CA 1
ATOM 3002 C C . ASP B 1 91 ? -7.812 -30.406 -17.703 1 85.44 91 ASP B C 1
ATOM 3004 O O . ASP B 1 91 ? -7.723 -29.219 -17.391 1 85.44 91 ASP B O 1
ATOM 3008 N N . GLN B 1 92 ? -8.789 -30.906 -18.344 1 87.5 92 GLN B N 1
ATOM 3009 C CA . GLN B 1 92 ? -9.891 -30.031 -18.703 1 87.5 92 GLN B CA 1
ATOM 3010 C C . GLN B 1 92 ? -10.656 -29.562 -17.469 1 87.5 92 GLN B C 1
ATOM 3012 O O . GLN B 1 92 ? -10.992 -28.391 -17.344 1 87.5 92 GLN B O 1
ATOM 3017 N N . GLN B 1 93 ? -10.992 -30.484 -16.562 1 88.88 93 GLN B N 1
ATOM 3018 C CA . GLN B 1 93 ? -11.68 -30.156 -15.328 1 88.88 93 GLN B CA 1
ATOM 3019 C C . GLN B 1 93 ? -10.859 -29.188 -14.484 1 88.88 93 GLN B C 1
ATOM 3021 O O . GLN B 1 93 ? -11.398 -28.219 -13.93 1 88.88 93 GLN B O 1
ATOM 3026 N N . TYR B 1 94 ? -9.594 -29.5 -14.445 1 90.44 94 TYR B N 1
ATOM 3027 C CA . TYR B 1 94 ? -8.656 -28.641 -13.727 1 90.44 94 TYR B CA 1
ATOM 3028 C C . TYR B 1 94 ? -8.68 -27.219 -14.273 1 90.44 94 TYR B C 1
ATOM 3030 O O . TYR B 1 94 ? -8.867 -26.266 -13.516 1 90.44 94 TYR B O 1
ATOM 3038 N N . TYR B 1 95 ? -8.586 -27.109 -15.539 1 91.62 95 TYR B N 1
ATOM 3039 C CA . TYR B 1 95 ? -8.555 -25.812 -16.203 1 91.62 95 TYR B CA 1
ATOM 3040 C C . TYR B 1 95 ? -9.859 -25.062 -15.984 1 91.62 95 TYR B C 1
ATOM 3042 O O . TYR B 1 95 ? -9.852 -23.875 -15.609 1 91.62 95 TYR B O 1
ATOM 3050 N N . GLU B 1 96 ? -10.938 -25.688 -16.172 1 92.38 96 GLU B N 1
ATOM 3051 C CA . GLU B 1 96 ? -12.242 -25.047 -16.078 1 92.38 96 GLU B CA 1
ATOM 3052 C C . GLU B 1 96 ? -12.523 -24.578 -14.656 1 92.38 96 GLU B C 1
ATOM 3054 O O . GLU B 1 96 ? -13.047 -23.469 -14.453 1 92.38 96 GLU B O 1
ATOM 3059 N N . TYR B 1 97 ? -12.195 -25.438 -13.727 1 94.44 97 TYR B N 1
ATOM 3060 C CA . TYR B 1 97 ? -12.406 -25.047 -12.336 1 94.44 97 TYR B CA 1
ATOM 3061 C C . TYR B 1 97 ? -11.555 -23.828 -11.984 1 94.44 97 TYR B C 1
ATOM 3063 O O . TYR B 1 97 ? -12.055 -22.859 -11.406 1 94.44 97 TYR B O 1
ATOM 3071 N N . ALA B 1 98 ? -10.273 -23.875 -12.32 1 95.5 98 ALA B N 1
ATOM 3072 C CA . ALA B 1 98 ? -9.352 -22.781 -12.039 1 95.5 98 ALA B CA 1
ATOM 3073 C C . ALA B 1 98 ? -9.828 -21.484 -12.68 1 95.5 98 ALA B C 1
ATOM 3075 O O . ALA B 1 98 ? -9.875 -20.438 -12.031 1 95.5 98 ALA B O 1
ATOM 3076 N N . ARG B 1 99 ? -10.211 -21.562 -13.898 1 95.12 99 ARG B N 1
ATOM 3077 C CA . ARG B 1 99 ? -10.664 -20.406 -14.664 1 95.12 99 ARG B CA 1
ATOM 3078 C C . ARG B 1 99 ? -11.922 -19.812 -14.039 1 95.12 99 ARG B C 1
ATOM 3080 O O . ARG B 1 99 ? -12.023 -18.594 -13.875 1 95.12 99 ARG B O 1
ATOM 3087 N N . ARG B 1 100 ? -12.82 -20.578 -13.68 1 95.56 100 ARG B N 1
ATOM 3088 C CA . ARG B 1 100 ? -14.094 -20.109 -13.141 1 95.56 100 ARG B CA 1
ATOM 3089 C C . ARG B 1 100 ? -13.914 -19.484 -11.766 1 95.56 100 ARG B C 1
ATOM 3091 O O . ARG B 1 100 ? -14.477 -18.438 -11.477 1 95.56 100 ARG B O 1
ATOM 3098 N N . ALA B 1 101 ? -13.148 -20.203 -10.922 1 96.88 101 ALA B N 1
ATOM 3099 C CA . ALA B 1 101 ? -12.867 -19.656 -9.602 1 96.88 101 ALA B CA 1
ATOM 3100 C C . ALA B 1 101 ? -12.172 -18.297 -9.711 1 96.88 101 ALA B C 1
ATOM 3102 O O . ALA B 1 101 ? -12.547 -17.344 -9.031 1 96.88 101 ALA B O 1
ATOM 3103 N N . HIS B 1 102 ? -11.234 -18.188 -10.578 1 98.12 102 HIS B N 1
ATOM 3104 C CA . HIS B 1 102 ? -10.461 -16.984 -10.797 1 98.12 102 HIS B CA 1
ATOM 3105 C C . HIS B 1 102 ? -11.336 -15.852 -11.328 1 98.12 102 HIS B C 1
ATOM 3107 O O . HIS B 1 102 ? -11.305 -14.734 -10.805 1 98.12 102 HIS B O 1
ATOM 3113 N N . ASN B 1 103 ? -12.125 -16.156 -12.344 1 97.25 103 ASN B N 1
ATOM 3114 C CA . ASN B 1 103 ? -13 -15.141 -12.938 1 97.25 103 ASN B CA 1
ATOM 3115 C C . ASN B 1 103 ? -14.023 -14.625 -11.93 1 97.25 103 ASN B C 1
ATOM 3117 O O . ASN B 1 103 ? -14.312 -13.43 -11.891 1 97.25 103 ASN B O 1
ATOM 3121 N N . LYS B 1 104 ? -14.492 -15.531 -11.195 1 96.94 104 LYS B N 1
ATOM 3122 C CA . LYS B 1 104 ? -15.5 -15.148 -10.211 1 96.94 104 LYS B CA 1
ATOM 3123 C C . LYS B 1 104 ? -14.922 -14.195 -9.172 1 96.94 104 LYS B C 1
ATOM 3125 O O . LYS B 1 104 ? -15.531 -13.172 -8.852 1 96.94 104 LYS B O 1
ATOM 3130 N N . ILE B 1 105 ? -13.734 -14.539 -8.617 1 97.88 105 ILE B N 1
ATOM 3131 C CA . ILE B 1 105 ? -13.172 -13.688 -7.574 1 97.88 105 ILE B CA 1
ATOM 3132 C C . ILE B 1 105 ? -12.734 -12.352 -8.172 1 97.88 105 ILE B C 1
ATOM 3134 O O . ILE B 1 105 ? -12.828 -11.312 -7.512 1 97.88 105 ILE B O 1
ATOM 3138 N N . LYS B 1 106 ? -12.305 -12.344 -9.367 1 97.31 106 LYS B N 1
ATOM 3139 C CA . LYS B 1 106 ? -11.984 -11.086 -10.039 1 97.31 106 LYS B CA 1
ATOM 3140 C C . LYS B 1 106 ? -13.219 -10.211 -10.18 1 97.31 106 LYS B C 1
ATOM 3142 O O . LYS B 1 106 ? -13.156 -8.992 -9.977 1 97.31 106 LYS B O 1
ATOM 3147 N N . ALA B 1 107 ? -14.312 -10.867 -10.531 1 96.88 107 ALA B N 1
ATOM 3148 C CA . ALA B 1 107 ? -15.578 -10.133 -10.648 1 96.88 107 ALA B CA 1
ATOM 3149 C C . ALA B 1 107 ? -16 -9.555 -9.305 1 96.88 107 ALA B C 1
ATOM 3151 O O . ALA B 1 107 ? -16.469 -8.414 -9.234 1 96.88 107 ALA B O 1
ATOM 3152 N N . VAL B 1 108 ? -15.875 -10.359 -8.297 1 96.81 108 VAL B N 1
ATOM 3153 C CA . VAL B 1 108 ? -16.219 -9.906 -6.949 1 96.81 108 VAL B CA 1
ATOM 3154 C C . VAL B 1 108 ? -15.336 -8.719 -6.566 1 96.81 108 VAL B C 1
ATOM 3156 O O . VAL B 1 108 ? -15.836 -7.719 -6.047 1 96.81 108 VAL B O 1
ATOM 3159 N N . LYS B 1 109 ? -14.086 -8.828 -6.797 1 96.44 109 LYS B N 1
ATOM 3160 C CA . LYS B 1 109 ? -13.148 -7.742 -6.523 1 96.44 109 LYS B CA 1
ATOM 3161 C C . LYS B 1 109 ? -13.57 -6.461 -7.238 1 96.44 109 LYS B C 1
ATOM 3163 O O . LYS B 1 109 ? -13.594 -5.387 -6.637 1 96.44 109 LYS B O 1
ATOM 3168 N N . ASP B 1 110 ? -13.906 -6.562 -8.492 1 95.06 110 ASP B N 1
ATOM 3169 C CA . ASP B 1 110 ? -14.297 -5.41 -9.297 1 95.06 110 ASP B CA 1
ATOM 3170 C C . ASP B 1 110 ? -15.578 -4.773 -8.75 1 95.06 110 ASP B C 1
ATOM 3172 O O . ASP B 1 110 ? -15.695 -3.549 -8.703 1 95.06 110 ASP B O 1
ATOM 3176 N N . ARG B 1 111 ? -16.438 -5.645 -8.352 1 94.69 111 ARG B N 1
ATOM 3177 C CA . ARG B 1 111 ? -17.703 -5.145 -7.805 1 94.69 111 ARG B CA 1
ATOM 3178 C C . ARG B 1 111 ? -17.469 -4.367 -6.516 1 94.69 111 ARG B C 1
ATOM 3180 O O . ARG B 1 111 ? -18.047 -3.297 -6.312 1 94.69 111 ARG B O 1
ATOM 3187 N N . ILE B 1 112 ? -16.703 -4.898 -5.668 1 93.5 112 ILE B N 1
ATOM 3188 C CA . ILE B 1 112 ? -16.391 -4.234 -4.41 1 93.5 112 ILE B CA 1
ATOM 3189 C C . ILE B 1 112 ? -15.688 -2.908 -4.688 1 93.5 112 ILE B C 1
ATOM 3191 O O . ILE B 1 112 ? -16 -1.886 -4.078 1 93.5 112 ILE B O 1
ATOM 3195 N N . ARG B 1 113 ? -14.75 -2.893 -5.586 1 91.94 113 ARG B N 1
ATOM 3196 C CA . ARG B 1 113 ? -14.039 -1.68 -5.977 1 91.94 113 ARG B CA 1
ATOM 3197 C C . ARG B 1 113 ? -15 -0.636 -6.535 1 91.94 113 ARG B C 1
ATOM 3199 O O . ARG B 1 113 ? -14.891 0.549 -6.215 1 91.94 113 ARG B O 1
ATOM 3206 N N . MET B 1 114 ? -15.859 -1.086 -7.375 1 92.62 114 MET B N 1
ATOM 3207 C CA . MET B 1 114 ? -16.828 -0.182 -8 1 92.62 114 MET B CA 1
ATOM 3208 C C . MET B 1 114 ? -17.719 0.473 -6.949 1 92.62 114 MET B C 1
ATOM 3210 O O . MET B 1 114 ? -17.984 1.674 -7.02 1 92.62 114 MET B O 1
ATOM 3214 N N . LYS B 1 115 ? -18.156 -0.248 -6.066 1 92.31 115 LYS B N 1
ATOM 3215 C CA . LYS B 1 115 ? -19 0.292 -5 1 92.31 115 LYS B CA 1
ATOM 3216 C C . LYS B 1 115 ? -18.234 1.305 -4.156 1 92.31 115 LYS B C 1
ATOM 3218 O O . LYS B 1 115 ? -18.781 2.328 -3.746 1 92.31 115 LYS B O 1
ATOM 3223 N N . THR B 1 116 ? -17.047 0.992 -3.867 1 91.5 116 THR B N 1
ATOM 3224 C CA . THR B 1 116 ? -16.203 1.932 -3.135 1 91.5 116 THR B CA 1
ATOM 3225 C C . THR B 1 116 ? -16 3.211 -3.939 1 91.5 116 THR B C 1
ATOM 3227 O O . THR B 1 116 ? -16.078 4.312 -3.393 1 91.5 116 THR B O 1
ATOM 3230 N N . HIS B 1 117 ? -15.75 3.107 -5.207 1 90.12 117 HIS B N 1
ATOM 3231 C CA . HIS B 1 117 ? -15.578 4.25 -6.098 1 90.12 117 HIS B CA 1
ATOM 3232 C C . HIS B 1 117 ? -16.828 5.125 -6.117 1 90.12 117 HIS B C 1
ATOM 3234 O O . HIS B 1 117 ? -16.719 6.355 -6.098 1 90.12 117 HIS B O 1
ATOM 3240 N N . GLU B 1 118 ? -17.922 4.488 -6.125 1 92.75 118 GLU B N 1
ATOM 3241 C CA . GLU B 1 118 ? -19.188 5.219 -6.082 1 92.75 118 GLU B CA 1
ATOM 3242 C C . GLU B 1 118 ? -19.297 6.039 -4.801 1 92.75 118 GLU B C 1
ATOM 3244 O O . GLU B 1 118 ? -19.734 7.191 -4.832 1 92.75 118 GLU B O 1
ATOM 3249 N N . ARG B 1 119 ? -18.875 5.445 -3.76 1 93.19 119 ARG B N 1
ATOM 3250 C CA . ARG B 1 119 ? -18.922 6.145 -2.48 1 93.19 119 ARG B CA 1
ATOM 3251 C C . ARG B 1 119 ? -17.922 7.301 -2.449 1 93.19 119 ARG B C 1
ATOM 3253 O O . ARG B 1 119 ? -18.188 8.336 -1.829 1 93.19 119 ARG B O 1
ATOM 3260 N N . ASN B 1 120 ? -16.797 7.129 -3.07 1 93.56 120 ASN B N 1
ATOM 3261 C CA . ASN B 1 120 ? -15.805 8.195 -3.16 1 93.56 120 ASN B CA 1
ATOM 3262 C C . ASN B 1 120 ? -16.328 9.375 -3.967 1 93.56 120 ASN B C 1
ATOM 3264 O O . ASN B 1 120 ? -15.922 10.516 -3.736 1 93.56 120 ASN B O 1
ATOM 3268 N N . LYS B 1 121 ? -17.266 9.164 -4.828 1 93.88 121 LYS B N 1
ATOM 3269 C CA . LYS B 1 121 ? -17.797 10.211 -5.707 1 93.88 121 LYS B CA 1
ATOM 3270 C C . LYS B 1 121 ? -18.922 10.977 -5.031 1 93.88 121 LYS B C 1
ATOM 3272 O O . LYS B 1 121 ? -19.344 12.031 -5.516 1 93.88 121 LYS B O 1
ATOM 3277 N N . ASP B 1 122 ? -19.406 10.398 -3.936 1 95.06 122 ASP B N 1
ATOM 3278 C CA . ASP B 1 122 ? -20.453 11.117 -3.201 1 95.06 122 ASP B CA 1
ATOM 3279 C C . ASP B 1 122 ? -19.969 12.5 -2.768 1 95.06 122 ASP B C 1
ATOM 3281 O O . ASP B 1 122 ? -18.781 12.688 -2.488 1 95.06 122 ASP B O 1
ATOM 3285 N N . LYS B 1 123 ? -20.906 13.367 -2.707 1 95.06 123 LYS B N 1
ATOM 3286 C CA . LYS B 1 123 ? -20.625 14.734 -2.297 1 95.06 123 LYS B CA 1
ATOM 3287 C C . LYS B 1 123 ? -20.188 14.797 -0.833 1 95.06 123 LYS B C 1
ATOM 3289 O O . LYS B 1 123 ? -20.781 14.117 0.015 1 95.06 123 LYS B O 1
ATOM 3294 N N . PHE B 1 124 ? -19.156 15.531 -0.571 1 96.5 124 PHE B N 1
ATOM 3295 C CA . PHE B 1 124 ? -18.734 15.828 0.792 1 96.5 124 PHE B CA 1
ATOM 3296 C C . PHE B 1 124 ? -19.141 17.25 1.184 1 96.5 124 PHE B C 1
ATOM 3298 O O . PHE B 1 124 ? -18.766 18.219 0.512 1 96.5 124 PHE B O 1
ATOM 3305 N N . SER B 1 125 ? -19.812 17.281 2.236 1 93.12 125 SER B N 1
ATOM 3306 C CA . SER B 1 125 ? -20.234 18.609 2.705 1 93.12 125 SER B CA 1
ATOM 3307 C C . SER B 1 125 ? -19.281 19.125 3.785 1 93.12 125 SER B C 1
ATOM 3309 O O . SER B 1 125 ? -19.141 18.5 4.84 1 93.12 125 SER B O 1
ATOM 3311 N N . LEU B 1 126 ? -18.719 20.297 3.516 1 94.81 126 LEU B N 1
ATOM 3312 C CA . LEU B 1 126 ? -17.859 20.938 4.5 1 94.81 126 LEU B CA 1
ATOM 3313 C C . LEU B 1 126 ? -18.672 21.484 5.664 1 94.81 126 LEU B C 1
ATOM 3315 O O . LEU B 1 126 ? -19.891 21.641 5.555 1 94.81 126 LEU B O 1
ATOM 3319 N N . PRO B 1 127 ? -17.984 21.719 6.785 1 92.56 127 PRO B N 1
ATOM 3320 C CA . PRO B 1 127 ? -18.703 22.297 7.922 1 92.56 127 PRO B CA 1
ATOM 3321 C C . PRO B 1 127 ? -19.391 23.625 7.57 1 92.56 127 PRO B C 1
ATOM 3323 O O . PRO B 1 127 ? -18.844 24.406 6.793 1 92.56 127 PRO B O 1
ATOM 3326 N N . ASP B 1 128 ? -20.547 23.781 8.148 1 90.94 128 ASP B N 1
ATOM 3327 C CA . ASP B 1 128 ? -21.312 25.016 7.93 1 90.94 128 ASP B CA 1
ATOM 3328 C C . ASP B 1 128 ? -20.719 26.172 8.703 1 90.94 128 ASP B C 1
ATOM 3330 O O . ASP B 1 128 ? -20.812 26.219 9.938 1 90.94 128 ASP B O 1
ATOM 3334 N N . ILE B 1 129 ? -20.266 27.109 7.984 1 89.75 129 ILE B N 1
ATOM 3335 C CA . ILE B 1 129 ? -19.562 28.25 8.594 1 89.75 129 ILE B CA 1
ATOM 3336 C C . ILE B 1 129 ? -20.547 29.078 9.406 1 89.75 129 ILE B C 1
ATOM 3338 O O . ILE B 1 129 ? -20.188 29.625 10.453 1 89.75 129 ILE B O 1
ATOM 3342 N N . SER B 1 130 ? -21.766 29.219 8.922 1 87.94 130 SER B N 1
ATOM 3343 C CA . SER B 1 130 ? -22.75 30 9.641 1 87.94 130 SER B CA 1
ATOM 3344 C C . SER B 1 130 ? -23.031 29.406 11.023 1 87.94 130 SER B C 1
ATOM 3346 O O . SER B 1 130 ? -23.188 30.141 12 1 87.94 130 SER B O 1
ATOM 3348 N N . PHE B 1 131 ? -23.062 28.141 11.031 1 86.12 131 PHE B N 1
ATOM 3349 C CA . PHE B 1 131 ? -23.234 27.438 12.297 1 86.12 131 PHE B CA 1
ATOM 3350 C C . PHE B 1 131 ? -22.031 27.656 13.203 1 86.12 131 PHE B C 1
ATOM 3352 O O . PHE B 1 131 ? -22.188 27.922 14.398 1 86.12 131 PHE B O 1
ATOM 3359 N N . LEU B 1 132 ? -20.844 27.672 12.664 1 86.69 132 LEU B N 1
ATOM 3360 C CA . LEU B 1 132 ? -19.609 27.797 13.438 1 86.69 132 LEU B CA 1
ATOM 3361 C C . LEU B 1 132 ? -19.469 29.203 14.023 1 86.69 132 LEU B C 1
ATOM 3363 O O . LEU B 1 132 ? -19.031 29.359 15.164 1 86.69 132 LEU B O 1
ATOM 3367 N N . VAL B 1 133 ? -19.844 30.141 13.266 1 86.25 133 VAL B N 1
ATOM 3368 C CA . VAL B 1 133 ? -19.797 31.531 13.727 1 86.25 133 VAL B CA 1
ATOM 3369 C C . VAL B 1 133 ? -20.734 31.703 14.922 1 86.25 133 VAL B C 1
ATOM 3371 O O . VAL B 1 133 ? -20.375 32.344 15.914 1 86.25 133 VAL B O 1
ATOM 3374 N N . LYS B 1 134 ? -21.844 31.031 14.859 1 83.94 134 LYS B N 1
ATOM 3375 C CA . LYS B 1 134 ? -22.828 31.125 15.93 1 83.94 134 LYS B CA 1
ATOM 3376 C C . LYS B 1 134 ? -22.312 30.469 17.203 1 83.94 134 LYS B C 1
ATOM 3378 O O . LYS B 1 134 ? -22.469 31.031 18.297 1 83.94 134 LYS B O 1
ATOM 3383 N N . ILE B 1 135 ? -21.688 29.391 17.047 1 82.19 135 ILE B N 1
ATOM 3384 C CA . ILE B 1 135 ? -21.266 28.656 18.234 1 82.19 135 ILE B CA 1
ATOM 3385 C C . ILE B 1 135 ? -20.031 29.297 18.844 1 82.19 135 ILE B C 1
ATOM 3387 O O . ILE B 1 135 ? -19.781 29.172 20.047 1 82.19 135 ILE B O 1
ATOM 3391 N N . THR B 1 136 ? -19.219 29.984 18 1 81.12 136 THR B N 1
ATOM 3392 C CA . THR B 1 136 ? -17.984 30.562 18.516 1 81.12 136 THR B CA 1
ATOM 3393 C C . THR B 1 136 ? -18.219 32 18.953 1 81.12 136 THR B C 1
ATOM 3395 O O . THR B 1 136 ? -17.391 32.594 19.672 1 81.12 136 THR B O 1
ATOM 3398 N N . ALA B 1 137 ? -19.234 32.656 18.344 1 75.69 137 ALA B N 1
ATOM 3399 C CA . ALA B 1 137 ? -19.594 34 18.797 1 75.69 137 ALA B CA 1
ATOM 3400 C C . ALA B 1 137 ? -20.062 34 20.234 1 75.69 137 ALA B C 1
ATOM 3402 O O . ALA B 1 137 ? -19.844 34.969 20.984 1 75.69 137 ALA B O 1
ATOM 3403 N N . ASN B 1 138 ? -20.844 33 20.5 1 63.84 138 ASN B N 1
ATOM 3404 C CA . ASN B 1 138 ? -21.312 32.875 21.875 1 63.84 138 ASN B CA 1
ATOM 3405 C C . ASN B 1 138 ? -20.25 32.25 22.781 1 63.84 138 ASN B C 1
ATOM 3407 O O . ASN B 1 138 ? -19.984 31.047 22.703 1 63.84 138 ASN B O 1
ATOM 3411 N N . GLU B 1 139 ? -19.109 32.969 22.797 1 56.91 139 GLU B N 1
ATOM 3412 C CA . GLU B 1 139 ? -18 32.5 23.641 1 56.91 139 GLU B CA 1
ATOM 3413 C C . GLU B 1 139 ? -18.516 31.656 24.797 1 56.91 139 GLU B C 1
ATOM 3415 O O . GLU B 1 139 ? -19.172 32.156 25.719 1 56.91 139 GLU B O 1
ATOM 3420 N N . GLN B 1 140 ? -19.156 30.594 24.516 1 53.94 140 GLN B N 1
ATOM 3421 C CA . GLN B 1 140 ? -19.422 29.938 25.797 1 53.94 140 GLN B CA 1
ATOM 3422 C C . GLN B 1 140 ? -18.172 29.875 26.656 1 53.94 140 GLN B C 1
ATOM 3424 O O . GLN B 1 140 ? -17.141 29.359 26.234 1 53.94 140 GLN B O 1
ATOM 3429 N N . PRO B 1 141 ? -18.172 30.625 27.672 1 54.66 141 PRO B N 1
ATOM 3430 C CA . PRO B 1 141 ? -17.141 30.562 28.719 1 54.66 141 PRO B CA 1
ATOM 3431 C C . PRO B 1 141 ? -16.781 29.125 29.094 1 54.66 141 PRO B C 1
ATOM 3433 O O . PRO B 1 141 ? -17.672 28.312 29.344 1 54.66 141 PRO B O 1
ATOM 3436 N N . GLY B 1 142 ? -15.648 28.656 28.531 1 58.19 142 GLY B N 1
ATOM 3437 C CA . GLY B 1 142 ? -15.195 27.422 29.141 1 58.19 142 GLY B CA 1
ATOM 3438 C C . GLY B 1 142 ? -14.68 26.406 28.141 1 58.19 142 GLY B C 1
ATOM 3439 O O . GLY B 1 142 ? -14.125 25.375 28.516 1 58.19 142 GLY B O 1
ATOM 3440 N N . ARG B 1 143 ? -15.133 26.688 26.859 1 65.19 143 ARG B N 1
ATOM 3441 C CA . ARG B 1 143 ? -14.633 25.578 26.062 1 65.19 143 ARG B CA 1
ATOM 3442 C C . ARG B 1 143 ? -13.156 25.766 25.719 1 65.19 143 ARG B C 1
ATOM 3444 O O . ARG B 1 143 ? -12.758 26.828 25.219 1 65.19 143 ARG B O 1
ATOM 3451 N N . TYR B 1 144 ? -12.406 24.875 26.234 1 76.38 144 TYR B N 1
ATOM 3452 C CA . TYR B 1 144 ? -10.969 24.922 25.984 1 76.38 144 TYR B CA 1
ATOM 3453 C C . TYR B 1 144 ? -10.664 24.625 24.531 1 76.38 144 TYR B C 1
ATOM 3455 O O . TYR B 1 144 ? -11.289 23.75 23.922 1 76.38 144 TYR B O 1
ATOM 3463 N N . TYR B 1 145 ? -10.039 25.625 23.844 1 78.94 145 TYR B N 1
ATOM 3464 C CA . TYR B 1 145 ? -9.453 25.344 22.547 1 78.94 145 TYR B CA 1
ATOM 3465 C C . TYR B 1 145 ? -7.98 25.75 22.5 1 78.94 145 TYR B C 1
ATOM 3467 O O . TYR B 1 145 ? -7.574 26.688 23.188 1 78.94 145 TYR B O 1
ATOM 3475 N N . PRO B 1 146 ? -7.203 24.859 21.859 1 80.06 146 PRO B N 1
ATOM 3476 C CA . PRO B 1 146 ? -5.781 25.203 21.797 1 80.06 146 PRO B CA 1
ATOM 3477 C C . PRO B 1 146 ? -5.523 26.5 21.016 1 80.06 146 PRO B C 1
ATOM 3479 O O . PRO B 1 146 ? -6.059 26.672 19.906 1 80.06 146 PRO B O 1
ATOM 3482 N N . LYS B 1 147 ? -4.84 27.406 21.672 1 76.19 147 LYS B N 1
ATOM 3483 C CA . LYS B 1 147 ? -4.461 28.641 20.984 1 76.19 147 LYS B CA 1
ATOM 3484 C C . LYS B 1 147 ? -3.178 28.453 20.188 1 76.19 147 LYS B C 1
ATOM 3486 O O . LYS B 1 147 ? -2.26 27.75 20.625 1 76.19 147 LYS B O 1
ATOM 3491 N N . ARG B 1 148 ? -3.229 28.969 19 1 73.44 148 ARG B N 1
ATOM 3492 C CA . ARG B 1 148 ? -2.049 28.891 18.141 1 73.44 148 ARG B CA 1
ATOM 3493 C C . ARG B 1 148 ? -1.013 29.938 18.562 1 73.44 148 ARG B C 1
ATOM 3495 O O . ARG B 1 148 ? -1.358 31.078 18.859 1 73.44 148 ARG B O 1
ATOM 3502 N N . ASN B 1 149 ? 0.196 29.438 18.75 1 72 149 ASN B N 1
ATOM 3503 C CA . ASN B 1 149 ? 1.277 30.391 18.969 1 72 149 ASN B CA 1
ATOM 3504 C C . ASN B 1 149 ? 1.635 31.141 17.688 1 72 149 ASN B C 1
ATOM 3506 O O . ASN B 1 149 ? 2.184 30.547 16.75 1 72 149 ASN B O 1
ATOM 3510 N N . LYS B 1 150 ? 1.144 32.344 17.547 1 71.56 150 LYS B N 1
ATOM 3511 C CA . LYS B 1 150 ? 1.389 33.156 16.359 1 71.56 150 LYS B CA 1
ATOM 3512 C C . LYS B 1 150 ? 2.699 33.906 16.469 1 71.56 150 LYS B C 1
ATOM 3514 O O . LYS B 1 150 ? 3.121 34.594 15.523 1 71.56 150 LYS B O 1
ATOM 3519 N N . MET B 1 151 ? 3.361 33.75 17.641 1 67.25 151 MET B N 1
ATOM 3520 C CA . MET B 1 151 ? 4.531 34.562 17.906 1 67.25 151 MET B CA 1
ATOM 3521 C C . MET B 1 151 ? 5.816 33.812 17.578 1 67.25 151 MET B C 1
ATOM 3523 O O . MET B 1 151 ? 6.898 34.406 17.562 1 67.25 151 MET B O 1
ATOM 3527 N N . VAL B 1 152 ? 5.633 32.594 17.297 1 70.94 152 VAL B N 1
ATOM 3528 C CA . VAL B 1 152 ? 6.844 31.781 17.156 1 70.94 152 VAL B CA 1
ATOM 3529 C C . VAL B 1 152 ? 7.578 32.188 15.883 1 70.94 152 VAL B C 1
ATOM 3531 O O . VAL B 1 152 ? 6.969 32.281 14.812 1 70.94 152 VAL B O 1
ATOM 3534 N N . ASP B 1 153 ? 8.891 32.594 15.984 1 70.81 153 ASP B N 1
ATOM 3535 C CA . ASP B 1 153 ? 9.797 32.875 14.875 1 70.81 153 ASP B CA 1
ATOM 3536 C C . ASP B 1 153 ? 10.297 31.594 14.227 1 70.81 153 ASP B C 1
ATOM 3538 O O . ASP B 1 153 ? 11.289 31.016 14.672 1 70.81 153 ASP B O 1
ATOM 3542 N N . THR B 1 154 ? 9.672 31.078 13.203 1 78.31 154 THR B N 1
ATOM 3543 C CA . THR B 1 154 ? 9.977 29.812 12.562 1 78.31 154 THR B CA 1
ATOM 3544 C C . THR B 1 154 ? 11.328 29.875 11.852 1 78.31 154 THR B C 1
ATOM 3546 O O . THR B 1 154 ? 12.031 28.859 11.766 1 78.31 154 THR B O 1
ATOM 3549 N N . PRO B 1 155 ? 11.781 31.047 11.43 1 79.19 155 PRO B N 1
ATOM 3550 C CA . PRO B 1 155 ? 13.062 31.078 10.719 1 79.19 155 PRO B CA 1
ATOM 3551 C C . PRO B 1 155 ? 14.242 30.656 11.586 1 79.19 155 PRO B C 1
ATOM 3553 O O . PRO B 1 155 ? 15.258 30.203 11.078 1 79.19 155 PRO B O 1
ATOM 3556 N N . VAL B 1 156 ? 14.07 30.875 12.852 1 80.88 156 VAL B N 1
ATOM 3557 C CA . VAL B 1 156 ? 15.148 30.531 13.781 1 80.88 156 VAL B CA 1
ATOM 3558 C C . VAL B 1 156 ? 15.406 29.031 13.75 1 80.88 156 VAL B C 1
ATOM 3560 O O . VAL B 1 156 ? 16.516 28.578 14.047 1 80.88 156 VAL B O 1
ATOM 3563 N N . LEU B 1 157 ? 14.492 28.234 13.359 1 88.38 157 LEU B N 1
ATOM 3564 C CA . LEU B 1 157 ? 14.594 26.781 13.391 1 88.38 157 LEU B CA 1
ATOM 3565 C C . LEU B 1 157 ? 15.305 26.266 12.141 1 88.38 157 LEU B C 1
ATOM 3567 O O . LEU B 1 157 ? 15.68 25.094 12.078 1 88.38 157 LEU B O 1
ATOM 3571 N N . THR B 1 158 ? 15.523 27.141 11.117 1 82.81 158 THR B N 1
ATOM 3572 C CA . THR B 1 158 ? 16.141 26.688 9.875 1 82.81 158 THR B CA 1
ATOM 3573 C C . THR B 1 158 ? 17.453 27.406 9.617 1 82.81 158 THR B C 1
ATOM 3575 O O . THR B 1 158 ? 17.969 27.406 8.5 1 82.81 158 THR B O 1
ATOM 3578 N N . ASP B 1 159 ? 17.953 28.203 10.414 1 70.62 159 ASP B N 1
ATOM 3579 C CA . ASP B 1 159 ? 19.172 29 10.266 1 70.62 159 ASP B CA 1
ATOM 3580 C C . ASP B 1 159 ? 20.406 28.094 10.109 1 70.62 159 ASP B C 1
ATOM 3582 O O . ASP B 1 159 ? 21.406 28.5 9.531 1 70.62 159 ASP B O 1
ATOM 3586 N N . GLY B 1 160 ? 20.391 26.969 10.508 1 59.28 160 GLY B N 1
ATOM 3587 C CA . GLY B 1 160 ? 21.562 26.094 10.391 1 59.28 160 GLY B CA 1
ATOM 3588 C C . GLY B 1 160 ? 21.922 25.766 8.953 1 59.28 160 GLY B C 1
ATOM 3589 O O . GLY B 1 160 ? 23.094 25.562 8.633 1 59.28 160 GLY B O 1
ATOM 3590 N N . SER B 1 161 ? 20.875 25.578 8.055 1 56.03 161 SER B N 1
ATOM 3591 C CA . SER B 1 161 ? 21.156 25.234 6.664 1 56.03 161 SER B CA 1
ATOM 3592 C C . SER B 1 161 ? 21.547 26.469 5.859 1 56.03 161 SER B C 1
ATOM 3594 O O . SER B 1 161 ? 22.047 26.344 4.734 1 56.03 161 SER B O 1
ATOM 3596 N N . ARG B 1 162 ? 21.109 27.703 5.969 1 54.91 162 ARG B N 1
ATOM 3597 C CA . ARG B 1 162 ? 21.422 28.875 5.152 1 54.91 162 ARG B CA 1
ATOM 3598 C C . ARG B 1 162 ? 22.922 29.156 5.152 1 54.91 162 ARG B C 1
ATOM 3600 O O . ARG B 1 162 ? 23.422 29.906 4.305 1 54.91 162 ARG B O 1
ATOM 3607 N N . LYS B 1 163 ? 23.672 28.891 6.059 1 49.25 163 LYS B N 1
ATOM 3608 C CA . LYS B 1 163 ? 25.062 29.281 5.871 1 49.25 163 LYS B CA 1
ATOM 3609 C C . LYS B 1 163 ? 25.688 28.531 4.695 1 49.25 163 LYS B C 1
ATOM 3611 O O . LYS B 1 163 ? 26.719 28.953 4.168 1 49.25 163 LYS B O 1
ATOM 3616 N N . SER B 1 164 ? 25.484 27.297 4.512 1 41.66 164 SER B N 1
ATOM 3617 C CA . SER B 1 164 ? 26.281 26.656 3.473 1 41.66 164 SER B CA 1
ATOM 3618 C C . SER B 1 164 ? 25.516 26.594 2.154 1 41.66 164 SER B C 1
ATOM 3620 O O . SER B 1 164 ? 25.922 25.875 1.236 1 41.66 164 SER B O 1
ATOM 3622 N N . ALA B 1 165 ? 24.359 26.953 2.068 1 40.88 165 ALA B N 1
ATOM 3623 C CA . ALA B 1 165 ? 23.688 26.578 0.822 1 40.88 165 ALA B CA 1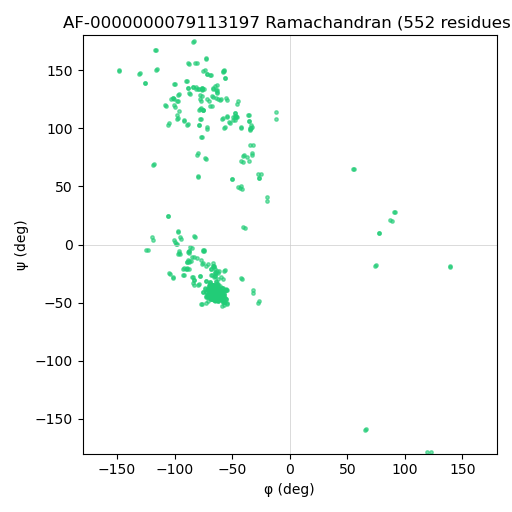
ATOM 3624 C C . ALA B 1 165 ? 24.203 27.438 -0.34 1 40.88 165 ALA B C 1
ATOM 3626 O O . ALA B 1 165 ? 23.969 28.641 -0.379 1 40.88 165 ALA B O 1
ATOM 3627 N N . GLU B 1 166 ? 25.375 27.203 -0.796 1 36.25 166 GLU B N 1
ATOM 3628 C CA . GLU B 1 166 ? 25.531 27.578 -2.199 1 36.25 166 GLU B CA 1
ATOM 3629 C C . GLU B 1 166 ? 24.359 27.094 -3.031 1 36.25 166 GLU B C 1
ATOM 3631 O O . GLU B 1 166 ? 23.891 25.969 -2.852 1 36.25 166 GLU B O 1
ATOM 3636 N N . PRO B 1 167 ? 23.609 28 -3.719 1 38.38 167 PRO B N 1
ATOM 3637 C CA . PRO B 1 167 ? 22.5 27.625 -4.598 1 38.38 167 PRO B CA 1
ATOM 3638 C C . PRO B 1 167 ? 22.812 26.422 -5.477 1 38.38 167 PRO B C 1
ATOM 3640 O O . PRO B 1 167 ? 23.641 26.516 -6.379 1 38.38 167 PRO B O 1
ATOM 3643 N N . GLN B 1 168 ? 23.281 25.375 -5.098 1 32.88 168 GLN B N 1
ATOM 3644 C CA . GLN B 1 168 ? 23.438 24.422 -6.188 1 32.88 168 GLN B CA 1
ATOM 3645 C C . GLN B 1 168 ? 22.109 24.172 -6.895 1 32.88 168 GLN B C 1
ATOM 3647 O O . GLN B 1 168 ? 21.094 23.859 -6.246 1 32.88 168 GLN B O 1
ATOM 3652 N N . LYS B 1 169 ? 21.906 24.812 -8.078 1 33.62 169 LYS B N 1
ATOM 3653 C CA . LYS B 1 169 ? 20.891 24.562 -9.094 1 33.62 169 LYS B CA 1
ATOM 3654 C C . LYS B 1 169 ? 20.688 23.062 -9.312 1 33.62 169 LYS B C 1
ATOM 3656 O O . LYS B 1 169 ? 21.453 22.438 -10.047 1 33.62 169 LYS B O 1
ATOM 3661 N N . THR B 1 170 ? 20.547 22.25 -8.445 1 31.92 170 THR B N 1
ATOM 3662 C CA . THR B 1 170 ? 20.344 20.859 -8.836 1 31.92 170 THR B CA 1
ATOM 3663 C C . THR B 1 170 ? 19.172 20.734 -9.805 1 31.92 170 THR B C 1
ATOM 3665 O O . THR B 1 170 ? 18.125 21.344 -9.609 1 31.92 170 THR B O 1
ATOM 3668 N N . GLU B 1 171 ? 19.469 20.422 -11.039 1 31.31 171 GLU B N 1
ATOM 3669 C CA . GLU B 1 171 ? 18.578 20 -12.125 1 31.31 171 GLU B CA 1
ATOM 3670 C C . GLU B 1 171 ? 17.406 19.172 -11.586 1 31.31 171 GLU B C 1
ATOM 3672 O O . GLU B 1 171 ? 17.609 18.172 -10.898 1 31.31 171 GLU B O 1
ATOM 3677 N N . ILE B 1 172 ? 16.312 19.891 -11.469 1 31.05 172 ILE B N 1
ATOM 3678 C CA . ILE B 1 172 ? 15.016 19.344 -11.117 1 31.05 172 ILE B CA 1
ATOM 3679 C C . ILE B 1 172 ? 14.703 18.141 -12.008 1 31.05 172 ILE B C 1
ATOM 3681 O O . ILE B 1 172 ? 14.43 18.297 -13.195 1 31.05 172 ILE B O 1
ATOM 3685 N N . SER B 1 173 ? 15.531 17.172 -12.039 1 28.3 173 SER B N 1
ATOM 3686 C CA . SER B 1 173 ? 15.008 16.031 -12.781 1 28.3 173 SER B CA 1
ATOM 3687 C C . SER B 1 173 ? 13.586 15.695 -12.344 1 28.3 173 SER B C 1
ATOM 3689 O O . SER B 1 173 ? 13.281 15.688 -11.148 1 28.3 173 SER B O 1
ATOM 3691 N N . GLU B 1 174 ? 12.625 15.969 -13.133 1 29.75 174 GLU B N 1
ATOM 3692 C CA . GLU B 1 174 ? 11.195 15.688 -13.156 1 29.75 174 GLU B CA 1
ATOM 3693 C C . GLU B 1 174 ? 10.906 14.273 -12.656 1 29.75 174 GLU B C 1
ATOM 3695 O O . GLU B 1 174 ? 10.586 13.383 -13.445 1 29.75 174 GLU B O 1
ATOM 3700 N N . VAL B 1 175 ? 11.836 13.617 -12.039 1 30.05 175 VAL B N 1
ATOM 3701 C CA . VAL B 1 175 ? 11.312 12.305 -11.688 1 30.05 175 VAL B CA 1
ATOM 3702 C C . VAL B 1 175 ? 10.062 12.453 -10.82 1 30.05 175 VAL B C 1
ATOM 3704 O O . VAL B 1 175 ? 10.055 13.242 -9.867 1 30.05 175 VAL B O 1
ATOM 3707 N N . PRO B 1 176 ? 8.977 12.172 -11.312 1 31.27 176 PRO B N 1
ATOM 3708 C CA . PRO B 1 176 ? 7.77 12.133 -10.492 1 31.27 176 PRO B CA 1
ATOM 3709 C C . PRO B 1 176 ? 8.039 11.672 -9.062 1 31.27 176 PRO B C 1
ATOM 3711 O O . PRO B 1 176 ? 8.633 10.609 -8.859 1 31.27 176 PRO B O 1
ATOM 3714 N N . SER B 1 177 ? 8.539 12.555 -8.25 1 33.75 177 SER B N 1
ATOM 3715 C CA . SER B 1 177 ? 8.82 12.375 -6.828 1 33.75 177 SER B CA 1
ATOM 3716 C C . SER B 1 177 ? 7.777 11.484 -6.164 1 33.75 177 SER B C 1
ATOM 3718 O O . SER B 1 177 ? 6.609 11.852 -6.059 1 33.75 177 SER B O 1
ATOM 3720 N N . MET B 1 178 ? 7.785 10.25 -6.422 1 31.44 178 MET B N 1
ATOM 3721 C CA . MET B 1 178 ? 7.02 9.305 -5.613 1 31.44 178 MET B CA 1
ATOM 3722 C C . MET B 1 178 ? 7.109 9.656 -4.133 1 31.44 178 MET B C 1
ATOM 3724 O O . MET B 1 178 ? 8.203 9.703 -3.566 1 31.44 178 MET B O 1
ATOM 3728 N N . MET B 1 179 ? 6.398 10.633 -3.795 1 33.22 179 MET B N 1
ATOM 3729 C CA . MET B 1 179 ? 6.293 10.898 -2.363 1 33.22 179 MET B CA 1
ATOM 3730 C C . MET B 1 179 ? 6.32 9.602 -1.567 1 33.22 179 MET B C 1
ATOM 3732 O O . MET B 1 179 ? 5.43 8.766 -1.704 1 33.22 179 MET B O 1
ATOM 3736 N N . LYS B 1 180 ? 7.426 9.148 -1.286 1 37.66 180 LYS B N 1
ATOM 3737 C CA . LYS B 1 180 ? 7.555 8.008 -0.377 1 37.66 180 LYS B CA 1
ATOM 3738 C C . LYS B 1 180 ? 6.793 8.258 0.923 1 37.66 180 LYS B C 1
ATOM 3740 O O . LYS B 1 180 ? 6.801 9.367 1.45 1 37.66 180 LYS B O 1
ATOM 3745 N N . ARG B 1 181 ? 5.781 7.734 1.134 1 38.69 181 ARG B N 1
ATOM 3746 C CA . ARG B 1 181 ? 5.176 7.859 2.455 1 38.69 181 ARG B CA 1
ATOM 3747 C C . ARG B 1 181 ? 6.242 7.898 3.545 1 38.69 181 ARG B C 1
ATOM 3749 O O . ARG B 1 181 ? 7.152 7.062 3.562 1 38.69 181 ARG B O 1
ATOM 3756 N N . PRO B 1 182 ? 6.527 9.086 3.971 1 37.78 182 PRO B N 1
ATOM 3757 C CA . PRO B 1 182 ? 7.551 9.18 5.012 1 37.78 182 PRO B CA 1
ATOM 3758 C C . PRO B 1 182 ? 7.633 7.918 5.871 1 37.78 182 PRO B C 1
ATOM 3760 O O . PRO B 1 182 ? 8.492 7.82 6.75 1 37.78 182 PRO B O 1
ATOM 3763 N N . GLY B 1 183 ? 6.566 7.453 6.375 1 34.12 183 GLY B N 1
ATOM 3764 C CA . GLY B 1 183 ? 6.859 6.305 7.219 1 34.12 183 GLY B CA 1
ATOM 3765 C C . GLY B 1 183 ? 7.785 5.301 6.559 1 34.12 183 GLY B C 1
ATOM 3766 O O . GLY B 1 183 ? 7.879 5.242 5.332 1 34.12 183 GLY B O 1
ATOM 3767 N N . GLY B 1 184 ? 9.023 5.168 7.105 1 32.59 184 GLY B N 1
ATOM 3768 C CA . GLY B 1 184 ? 9.742 4.016 6.59 1 32.59 184 GLY B CA 1
ATOM 3769 C C . GLY B 1 184 ? 8.867 3.066 5.797 1 32.59 184 GLY B C 1
ATOM 3770 O O . GLY B 1 184 ? 7.656 2.992 6.027 1 32.59 184 GLY B O 1
ATOM 3771 N N . LEU B 1 185 ? 9.047 3.053 4.543 1 33.88 185 LEU B N 1
ATOM 3772 C CA . LEU B 1 185 ? 8.391 1.95 3.846 1 33.88 185 LEU B CA 1
ATOM 3773 C C . LEU B 1 185 ? 8.047 0.822 4.812 1 33.88 185 LEU B C 1
ATOM 3775 O O . LEU B 1 185 ? 8.898 -0.007 5.137 1 33.88 185 LEU B O 1
ATOM 3779 N N . ARG B 1 186 ? 7.613 1.227 5.922 1 34.78 186 ARG B N 1
ATOM 3780 C CA . ARG B 1 186 ? 7.242 -0.009 6.602 1 34.78 186 ARG B CA 1
ATOM 3781 C C . ARG B 1 186 ? 6.574 -0.986 5.641 1 34.78 186 ARG B C 1
ATOM 3783 O O . ARG B 1 186 ? 5.492 -0.707 5.117 1 34.78 186 ARG B O 1
ATOM 3790 N N . VAL B 1 187 ? 7.332 -1.456 4.844 1 34.91 187 VAL B N 1
ATOM 3791 C CA . VAL B 1 187 ? 6.867 -2.656 4.156 1 34.91 187 VAL B CA 1
ATOM 3792 C C . VAL B 1 187 ? 5.867 -3.4 5.039 1 34.91 187 VAL B C 1
ATOM 3794 O O . VAL B 1 187 ? 6.238 -3.965 6.07 1 34.91 187 VAL B O 1
ATOM 3797 N N . LYS B 1 188 ? 4.816 -2.756 5.426 1 40.34 188 LYS B N 1
ATOM 3798 C CA . LYS B 1 188 ? 3.852 -3.6 6.129 1 40.34 188 LYS B CA 1
ATOM 3799 C C . LYS B 1 188 ? 3.852 -5.02 5.566 1 40.34 188 LYS B C 1
ATOM 3801 O O . LYS B 1 188 ? 3.73 -5.211 4.355 1 40.34 188 LYS B O 1
ATOM 3806 N N . ALA B 1 189 ? 4.465 -5.797 6.301 1 48.31 189 ALA B N 1
ATOM 3807 C CA . ALA B 1 189 ? 4.332 -7.223 6.027 1 48.31 189 ALA B CA 1
ATOM 3808 C C . ALA B 1 189 ? 2.924 -7.562 5.539 1 48.31 189 ALA B C 1
ATOM 3810 O O . ALA B 1 189 ? 1.938 -7.051 6.074 1 48.31 189 ALA B O 1
ATOM 3811 N N . ARG B 1 190 ? 2.814 -7.836 4.258 1 62.44 190 ARG B N 1
ATOM 3812 C CA . ARG B 1 190 ? 1.526 -8.312 3.766 1 62.44 190 ARG B CA 1
ATOM 3813 C C . ARG B 1 190 ? 0.842 -9.203 4.797 1 62.44 190 ARG B C 1
ATOM 3815 O O . ARG B 1 190 ? 1.458 -10.133 5.328 1 62.44 190 ARG B O 1
ATOM 3822 N N . SER B 1 191 ? -0.215 -8.672 5.32 1 78.25 191 SER B N 1
ATOM 3823 C CA . SER B 1 191 ? -1.022 -9.469 6.238 1 78.25 191 SER B CA 1
ATOM 3824 C C . SER B 1 191 ? -2.254 -10.039 5.543 1 78.25 191 SER B C 1
ATOM 3826 O O . SER B 1 191 ? -2.744 -9.469 4.566 1 78.25 191 SER B O 1
ATOM 3828 N N . TYR B 1 192 ? -2.537 -11.297 5.852 1 89.88 192 TYR B N 1
ATOM 3829 C CA . TYR B 1 192 ? -3.699 -12.008 5.332 1 89.88 192 TYR B CA 1
ATOM 3830 C C . TYR B 1 192 ? -4.637 -12.422 6.461 1 89.88 192 TYR B C 1
ATOM 3832 O O . TYR B 1 192 ? -4.777 -13.609 6.754 1 89.88 192 TYR B O 1
ATOM 3840 N N . PRO B 1 193 ? -5.273 -11.383 7.066 1 90.81 193 PRO B N 1
ATOM 3841 C CA . PRO B 1 193 ? -6.047 -11.648 8.281 1 90.81 193 PRO B CA 1
ATOM 3842 C C . PRO B 1 193 ? -7.227 -12.586 8.039 1 90.81 193 PRO B C 1
ATOM 3844 O O . PRO B 1 193 ? -7.562 -13.398 8.906 1 90.81 193 PRO B O 1
ATOM 3847 N N . TYR B 1 194 ? -7.934 -12.531 6.934 1 93.56 194 TYR B N 1
ATOM 3848 C CA . TYR B 1 194 ? -9.062 -13.406 6.645 1 93.56 194 TYR B CA 1
ATOM 3849 C C . TYR B 1 194 ? -8.617 -14.859 6.516 1 93.56 194 TYR B C 1
ATOM 3851 O O . TYR B 1 194 ? -9.281 -15.766 7.023 1 93.56 194 TYR B O 1
ATOM 3859 N N . CYS B 1 195 ? -7.52 -15.062 5.891 1 94.12 195 CYS B N 1
ATOM 3860 C CA . CYS B 1 195 ? -6.965 -16.406 5.766 1 94.12 195 CYS B CA 1
ATOM 3861 C C . CYS B 1 195 ? -6.547 -16.953 7.125 1 94.12 195 CYS B C 1
ATOM 3863 O O . CYS B 1 195 ? -6.828 -18.109 7.445 1 94.12 195 CYS B O 1
ATOM 3865 N N . GLU B 1 196 ? -5.891 -16.094 7.84 1 91 196 GLU B N 1
ATOM 3866 C CA . GLU B 1 196 ? -5.453 -16.5 9.172 1 91 196 GLU B CA 1
ATOM 3867 C C . GLU B 1 196 ? -6.637 -16.891 10.055 1 91 196 GLU B C 1
ATOM 3869 O O . GLU B 1 196 ? -6.602 -17.922 10.727 1 91 196 GLU B O 1
ATOM 3874 N N . ASP B 1 197 ? -7.648 -16.141 10.016 1 91 197 ASP B N 1
ATOM 3875 C CA . ASP B 1 197 ? -8.836 -16.375 10.836 1 91 197 ASP B CA 1
ATOM 3876 C C . ASP B 1 197 ? -9.492 -17.719 10.484 1 91 197 ASP B C 1
ATOM 3878 O O . ASP B 1 197 ? -9.984 -18.422 11.359 1 91 197 ASP B O 1
ATOM 3882 N N . LEU B 1 198 ? -9.438 -18.062 9.219 1 93.5 198 LEU B N 1
ATOM 3883 C CA . LEU B 1 198 ? -10.094 -19.281 8.758 1 93.5 198 LEU B CA 1
ATOM 3884 C C . LEU B 1 198 ? -9.156 -20.484 8.852 1 93.5 198 LEU B C 1
ATOM 3886 O O . LEU B 1 198 ? -9.586 -21.625 8.672 1 93.5 198 LEU B O 1
ATOM 3890 N N . GLY B 1 199 ? -7.809 -20.234 9.031 1 90.62 199 GLY B N 1
ATOM 3891 C CA . GLY B 1 199 ? -6.832 -21.312 9.102 1 90.62 199 GLY B CA 1
ATOM 3892 C C . GLY B 1 199 ? -6.305 -21.734 7.746 1 90.62 199 GLY B C 1
ATOM 3893 O O . GLY B 1 199 ? -5.836 -22.859 7.574 1 90.62 199 GLY B O 1
ATOM 3894 N N . VAL B 1 200 ? -6.449 -20.859 6.824 1 92.12 200 VAL B N 1
ATOM 3895 C CA . VAL B 1 200 ? -5.973 -21.125 5.469 1 92.12 200 VAL B CA 1
ATOM 3896 C C . VAL B 1 200 ? -4.465 -20.891 5.402 1 92.12 200 VAL B C 1
ATOM 3898 O O . VAL B 1 200 ? -3.955 -19.891 5.906 1 92.12 200 VAL B O 1
ATOM 3901 N N . SER B 1 201 ? -3.797 -21.859 4.77 1 89.94 201 SER B N 1
ATOM 3902 C CA . SER B 1 201 ? -2.355 -21.766 4.566 1 89.94 201 SER B CA 1
ATOM 3903 C C . SER B 1 201 ? -2.029 -21.219 3.182 1 89.94 201 SER B C 1
ATOM 3905 O O . SER B 1 201 ? -2.535 -21.719 2.176 1 89.94 201 SER B O 1
ATOM 3907 N N . LEU B 1 202 ? -1.199 -20.234 3.137 1 88.44 202 LEU B N 1
ATOM 3908 C CA . LEU B 1 202 ? -0.805 -19.641 1.866 1 88.44 202 LEU B CA 1
ATOM 3909 C C . LEU B 1 202 ? 0.345 -20.422 1.234 1 88.44 202 LEU B C 1
ATOM 3911 O O . LEU B 1 202 ? 0.548 -20.359 0.02 1 88.44 202 LEU B O 1
ATOM 3915 N N . PHE B 1 203 ? 1.105 -21.016 2.02 1 82.5 203 PHE B N 1
ATOM 3916 C CA . PHE B 1 203 ? 2.23 -21.781 1.499 1 82.5 203 PHE B CA 1
ATOM 3917 C C . PHE B 1 203 ? 2.531 -22.969 2.396 1 82.5 203 PHE B C 1
ATOM 3919 O O . PHE B 1 203 ? 2.104 -23.016 3.553 1 82.5 203 PHE B O 1
ATOM 3926 N N . VAL B 1 204 ? 3.039 -23.969 1.745 1 70.69 204 VAL B N 1
ATOM 3927 C CA . VAL B 1 204 ? 3.402 -25.188 2.451 1 70.69 204 VAL B CA 1
ATOM 3928 C C . VAL B 1 204 ? 4.91 -25.219 2.695 1 70.69 204 VAL B C 1
ATOM 3930 O O . VAL B 1 204 ? 5.699 -24.953 1.783 1 70.69 204 VAL B O 1
ATOM 3933 N N . ARG B 1 205 ? 5.129 -25.375 3.896 1 66.88 205 ARG B N 1
ATOM 3934 C CA . ARG B 1 205 ? 6.535 -25.625 4.203 1 66.88 205 ARG B CA 1
ATOM 3935 C C . ARG B 1 205 ? 6.859 -27.109 4.09 1 66.88 205 ARG B C 1
ATOM 3937 O O . ARG B 1 205 ? 6.023 -27.969 4.41 1 66.88 205 ARG B O 1
ATOM 3944 N N . PRO B 1 206 ? 7.875 -27.391 3.381 1 61.03 206 PRO B N 1
ATOM 3945 C CA . PRO B 1 206 ? 8.242 -28.797 3.248 1 61.03 206 PRO B CA 1
ATOM 3946 C C . PRO B 1 206 ? 8.125 -29.562 4.566 1 61.03 206 PRO B C 1
ATOM 3948 O O . PRO B 1 206 ? 7.781 -30.75 4.566 1 61.03 206 PRO B O 1
ATOM 3951 N N . GLU B 1 207 ? 8.312 -28.875 5.586 1 63.09 207 GLU B N 1
ATOM 3952 C CA . GLU B 1 207 ? 8.32 -29.547 6.887 1 63.09 207 GLU B CA 1
ATOM 3953 C C . GLU B 1 207 ? 6.914 -29.641 7.469 1 63.09 207 GLU B C 1
ATOM 3955 O O . GLU B 1 207 ? 6.691 -30.328 8.461 1 63.09 207 GLU B O 1
ATOM 3960 N N . ASP B 1 208 ? 6.094 -29.016 6.812 1 65.62 208 ASP B N 1
ATOM 3961 C CA . ASP B 1 208 ? 4.746 -28.984 7.375 1 65.62 208 ASP B CA 1
ATOM 3962 C C . ASP B 1 208 ? 4.02 -30.297 7.129 1 65.62 208 ASP B C 1
ATOM 3964 O O . ASP B 1 208 ? 4.102 -30.875 6.035 1 65.62 208 ASP B O 1
ATOM 3968 N N . PRO B 1 209 ? 3.598 -30.859 8.164 1 67.06 209 PRO B N 1
ATOM 3969 C CA . PRO B 1 209 ? 2.75 -32.031 7.934 1 67.06 209 PRO B CA 1
ATOM 3970 C C . PRO B 1 209 ? 1.529 -31.719 7.07 1 67.06 209 PRO B C 1
ATOM 3972 O O . PRO B 1 209 ? 1.084 -30.578 7.02 1 67.06 209 PRO B O 1
ATOM 3975 N N . PRO B 1 210 ? 1.142 -32.781 6.32 1 69.25 210 PRO B N 1
ATOM 3976 C CA . PRO B 1 210 ? -0.073 -32.562 5.531 1 69.25 210 PRO B CA 1
ATOM 3977 C C . PRO B 1 210 ? -1.254 -32.094 6.383 1 69.25 210 PRO B C 1
ATOM 3979 O O . PRO B 1 210 ? -1.481 -32.625 7.473 1 69.25 210 PRO B O 1
ATOM 3982 N N . LYS B 1 211 ? -1.782 -31.094 6.094 1 75 211 LYS B N 1
ATOM 3983 C CA . LYS B 1 211 ? -2.938 -30.547 6.801 1 75 211 LYS B CA 1
ATOM 3984 C C . LYS B 1 211 ? -4.242 -31.062 6.207 1 75 211 LYS B C 1
ATOM 3986 O O . LYS B 1 211 ? -4.336 -31.297 5 1 75 211 LYS B O 1
ATOM 3991 N N . ASP B 1 212 ? -5.152 -31.328 7.199 1 86.5 212 ASP B N 1
ATOM 3992 C CA . ASP B 1 212 ? -6.492 -31.688 6.75 1 86.5 212 ASP B CA 1
ATOM 3993 C C . ASP B 1 212 ? -7.152 -30.547 5.992 1 86.5 212 ASP B C 1
ATOM 3995 O O . ASP B 1 212 ? -7.004 -29.375 6.367 1 86.5 212 ASP B O 1
ATOM 3999 N N . LYS B 1 213 ? -7.746 -30.969 4.965 1 91.06 213 LYS B N 1
ATOM 4000 C CA . LYS B 1 213 ? -8.43 -29.953 4.168 1 91.06 213 LYS B CA 1
ATOM 4001 C C . LYS B 1 213 ? -9.633 -29.391 4.918 1 91.06 213 LYS B C 1
ATOM 4003 O O . LYS B 1 213 ? -10.305 -30.109 5.66 1 91.06 213 LYS B O 1
ATOM 4008 N N . LEU B 1 214 ? -9.891 -28.188 4.73 1 91.44 214 LEU B N 1
ATOM 4009 C CA . LEU B 1 214 ? -10.969 -27.469 5.391 1 91.44 214 LEU B CA 1
ATOM 4010 C C . LEU B 1 214 ? -12.273 -27.594 4.613 1 91.44 214 LEU B C 1
ATOM 4012 O O . LEU B 1 214 ? -12.266 -27.875 3.412 1 91.44 214 LEU B O 1
ATOM 4016 N N . ASP B 1 215 ? -13.32 -27.422 5.387 1 89.81 215 ASP B N 1
ATOM 4017 C CA . ASP B 1 215 ? -14.633 -27.266 4.766 1 89.81 215 ASP B CA 1
ATOM 4018 C C . ASP B 1 215 ? -14.719 -25.969 3.967 1 89.81 215 ASP B C 1
ATOM 4020 O O . ASP B 1 215 ? -14.391 -24.891 4.477 1 89.81 215 ASP B O 1
ATOM 4024 N N . PRO B 1 216 ? -15.117 -26.062 2.701 1 91.06 216 PRO B N 1
ATOM 4025 C CA . PRO B 1 216 ? -15.164 -24.859 1.874 1 91.06 216 PRO B CA 1
ATOM 4026 C C . PRO B 1 216 ? -16.344 -23.953 2.207 1 91.06 216 PRO B C 1
ATOM 4028 O O . PRO B 1 216 ? -16.406 -22.812 1.735 1 91.06 216 PRO B O 1
ATOM 4031 N N . ASN B 1 217 ? -17.281 -24.281 3.074 1 87.62 217 ASN B N 1
ATOM 4032 C CA . ASN B 1 217 ? -18.516 -23.547 3.34 1 87.62 217 ASN B CA 1
ATOM 4033 C C . ASN B 1 217 ? -18.234 -22.203 4.008 1 87.62 217 ASN B C 1
ATOM 4035 O O . ASN B 1 217 ? -18.891 -21.203 3.684 1 87.62 217 ASN B O 1
ATOM 4039 N N . PRO B 1 218 ? -17.281 -22.172 4.801 1 90.88 218 PRO B N 1
ATOM 4040 C CA . PRO B 1 218 ? -17.031 -20.891 5.477 1 90.88 218 PRO B CA 1
ATOM 4041 C C . PRO B 1 218 ? -16.219 -19.922 4.625 1 90.88 218 PRO B C 1
ATOM 4043 O O . PRO B 1 218 ? -15.844 -18.844 5.094 1 90.88 218 PRO B O 1
ATOM 4046 N N . LEU B 1 219 ? -15.977 -20.281 3.43 1 95.25 219 LEU B N 1
ATOM 4047 C CA . LEU B 1 219 ? -15.172 -19.438 2.555 1 95.25 219 LEU B CA 1
ATOM 4048 C C . LEU B 1 219 ? -15.852 -18.094 2.307 1 95.25 219 LEU B C 1
ATOM 4050 O O . LEU B 1 219 ? -17.047 -18.047 2.002 1 95.25 219 LEU B O 1
ATOM 4054 N N . THR B 1 220 ? -15.109 -17.016 2.473 1 96.88 220 THR B N 1
ATOM 4055 C CA . THR B 1 220 ? -15.633 -15.672 2.287 1 96.88 220 THR B CA 1
ATOM 4056 C C . THR B 1 220 ? -14.922 -14.961 1.146 1 96.88 220 THR B C 1
ATOM 4058 O O . THR B 1 220 ? -13.883 -15.422 0.668 1 96.88 220 THR B O 1
ATOM 4061 N N . ASN B 1 221 ? -15.516 -13.828 0.729 1 97.12 221 ASN B N 1
ATOM 4062 C CA . ASN B 1 221 ? -14.852 -12.992 -0.262 1 97.12 221 ASN B CA 1
ATOM 4063 C C . ASN B 1 221 ? -13.477 -12.539 0.216 1 97.12 221 ASN B C 1
ATOM 4065 O O . ASN B 1 221 ? -12.523 -12.492 -0.569 1 97.12 221 ASN B O 1
ATOM 4069 N N . GLY B 1 222 ? -13.406 -12.25 1.53 1 96.81 222 GLY B N 1
ATOM 4070 C CA . GLY B 1 222 ? -12.148 -11.805 2.104 1 96.81 222 GLY B CA 1
ATOM 4071 C C . GLY B 1 222 ? -11.031 -12.82 1.952 1 96.81 222 GLY B C 1
ATOM 4072 O O . GLY B 1 222 ? -9.914 -12.469 1.552 1 96.81 222 GLY B O 1
ATOM 4073 N N . VAL B 1 223 ? -11.359 -14.008 2.23 1 96.5 223 VAL B N 1
ATOM 4074 C CA . VAL B 1 223 ? -10.375 -15.078 2.104 1 96.5 223 VAL B CA 1
ATOM 4075 C C . VAL B 1 223 ? -9.938 -15.203 0.645 1 96.5 223 VAL B C 1
ATOM 4077 O O . VAL B 1 223 ? -8.742 -15.242 0.348 1 96.5 223 VAL B O 1
ATOM 4080 N N . MET B 1 224 ? -10.898 -15.203 -0.271 1 97.88 224 MET B N 1
ATOM 4081 C CA . MET B 1 224 ? -10.602 -15.383 -1.689 1 97.88 224 MET B CA 1
ATOM 4082 C C . MET B 1 224 ? -9.805 -14.203 -2.23 1 97.88 224 MET B C 1
ATOM 4084 O O . MET B 1 224 ? -8.922 -14.383 -3.076 1 97.88 224 MET B O 1
ATOM 4088 N N . LEU B 1 225 ? -10.141 -13.016 -1.757 1 97.31 225 LEU B N 1
ATOM 4089 C CA . LEU B 1 225 ? -9.398 -11.836 -2.174 1 97.31 225 LEU B CA 1
ATOM 4090 C C . LEU B 1 225 ? -7.949 -11.906 -1.694 1 97.31 225 LEU B C 1
ATOM 4092 O O . LEU B 1 225 ? -7.031 -11.516 -2.418 1 97.31 225 LEU B O 1
ATOM 4096 N N . GLU B 1 226 ? -7.75 -12.375 -0.519 1 95.75 226 GLU B N 1
ATOM 4097 C CA . GLU B 1 226 ? -6.398 -12.516 0.012 1 95.75 226 GLU B CA 1
ATOM 4098 C C . GLU B 1 226 ? -5.621 -13.594 -0.743 1 95.75 226 GLU B C 1
ATOM 4100 O O . GLU B 1 226 ? -4.43 -13.43 -1.016 1 95.75 226 GLU B O 1
ATOM 4105 N N . LEU B 1 227 ? -6.309 -14.648 -1.062 1 96.94 227 LEU B N 1
ATOM 4106 C CA . LEU B 1 227 ? -5.672 -15.68 -1.871 1 96.94 227 LEU B CA 1
ATOM 4107 C C . LEU B 1 227 ? -5.289 -15.133 -3.242 1 96.94 227 LEU B C 1
ATOM 4109 O O . LEU B 1 227 ? -4.207 -15.438 -3.754 1 96.94 227 LEU B O 1
ATOM 4113 N N . LEU B 1 228 ? -6.18 -14.367 -3.82 1 97.12 228 LEU B N 1
ATOM 4114 C CA . LEU B 1 228 ? -5.879 -13.727 -5.098 1 97.12 228 LEU B CA 1
ATOM 4115 C C . LEU B 1 228 ? -4.672 -12.797 -4.969 1 97.12 228 LEU B C 1
ATOM 4117 O O . LEU B 1 228 ? -3.799 -12.789 -5.84 1 97.12 228 LEU B O 1
ATOM 4121 N N . ASP B 1 229 ? -4.676 -12.055 -3.914 1 94 229 ASP B N 1
ATOM 4122 C CA . ASP B 1 229 ? -3.561 -11.148 -3.674 1 94 229 ASP B CA 1
ATOM 4123 C C . ASP B 1 229 ? -2.242 -11.914 -3.576 1 94 229 ASP B C 1
ATOM 4125 O O . ASP B 1 229 ? -1.241 -11.508 -4.176 1 94 229 ASP B O 1
ATOM 4129 N N . PHE B 1 230 ? -2.258 -13.023 -2.854 1 94.19 230 PHE B N 1
ATOM 4130 C CA . PHE B 1 230 ? -1.039 -13.805 -2.701 1 94.19 230 PHE B CA 1
ATOM 4131 C C . PHE B 1 230 ? -0.656 -14.469 -4.016 1 94.19 230 PHE B C 1
ATOM 4133 O O . PHE B 1 230 ? 0.528 -14.672 -4.293 1 94.19 230 PHE B O 1
ATOM 4140 N N . SER B 1 231 ? -1.593 -14.852 -4.789 1 95.69 231 SER B N 1
ATOM 4141 C CA . SER B 1 231 ? -1.301 -15.383 -6.117 1 95.69 231 SER B CA 1
ATOM 4142 C C . SER B 1 231 ? -0.488 -14.391 -6.941 1 95.69 231 SER B C 1
ATOM 4144 O O . SER B 1 231 ? 0.409 -14.781 -7.688 1 95.69 231 SER B O 1
ATOM 4146 N N . ARG B 1 232 ? -0.823 -13.156 -6.805 1 93.94 232 ARG B N 1
ATOM 4147 C CA . ARG B 1 232 ? -0.087 -12.125 -7.523 1 93.94 232 ARG B CA 1
ATOM 4148 C C . ARG B 1 232 ? 1.348 -12.016 -7.016 1 93.94 232 ARG B C 1
ATOM 4150 O O . ARG B 1 232 ? 2.27 -11.773 -7.793 1 93.94 232 ARG B O 1
ATOM 4157 N N . VAL B 1 233 ? 1.437 -12.242 -5.746 1 89.81 233 VAL B N 1
ATOM 4158 C CA . VAL B 1 233 ? 2.773 -12.273 -5.16 1 89.81 233 VAL B CA 1
ATOM 4159 C C . VAL B 1 233 ? 3.58 -13.414 -5.777 1 89.81 233 VAL B C 1
ATOM 4161 O O . VAL B 1 233 ? 4.75 -13.234 -6.125 1 89.81 233 VAL B O 1
ATOM 4164 N N . LEU B 1 234 ? 2.955 -14.484 -5.93 1 93.06 234 LEU B N 1
ATOM 4165 C CA . LEU B 1 234 ? 3.619 -15.641 -6.516 1 93.06 234 LEU B CA 1
ATOM 4166 C C . LEU B 1 234 ? 3.994 -15.375 -7.969 1 93.06 234 LEU B C 1
ATOM 4168 O O . LEU B 1 234 ? 5.062 -15.781 -8.43 1 93.06 234 LEU B O 1
ATOM 4172 N N . CYS B 1 235 ? 3.176 -14.703 -8.672 1 95.06 235 CYS B N 1
ATOM 4173 C CA . CYS B 1 235 ? 3.441 -14.375 -10.062 1 95.06 235 CYS B CA 1
ATOM 4174 C C . CYS B 1 235 ? 4.637 -13.438 -10.188 1 95.06 235 CYS B C 1
ATOM 4176 O O . CYS B 1 235 ? 5.496 -13.633 -11.055 1 95.06 235 CYS B O 1
ATOM 4178 N N . GLY B 1 236 ? 4.621 -12.43 -9.312 1 91 236 GLY B N 1
ATOM 4179 C CA . GLY B 1 236 ? 5.629 -11.391 -9.461 1 91 236 GLY B CA 1
ATOM 4180 C C . GLY B 1 236 ? 5.477 -10.594 -10.742 1 91 236 GLY B C 1
ATOM 4181 O O . GLY B 1 236 ? 4.367 -10.453 -11.266 1 91 236 GLY B O 1
ATOM 4182 N N . THR B 1 237 ? 6.566 -9.922 -11.164 1 88.88 237 THR B N 1
ATOM 4183 C CA . THR B 1 237 ? 6.586 -9.148 -12.406 1 88.88 237 THR B CA 1
ATOM 4184 C C . THR B 1 237 ? 7.566 -9.758 -13.406 1 88.88 237 THR B C 1
ATOM 4186 O O . THR B 1 237 ? 8.555 -10.383 -13.008 1 88.88 237 THR B O 1
ATOM 4189 N N . HIS B 1 238 ? 7.219 -9.547 -14.57 1 90.31 238 HIS B N 1
ATOM 4190 C CA . HIS B 1 238 ? 8.07 -10.086 -15.633 1 90.31 238 HIS B CA 1
ATOM 4191 C C . HIS B 1 238 ? 9.516 -9.617 -15.469 1 90.31 238 HIS B C 1
ATOM 4193 O O . HIS B 1 238 ? 10.43 -10.438 -15.383 1 90.31 238 HIS B O 1
ATOM 4199 N N . ASN B 1 239 ? 9.711 -8.336 -15.312 1 83.62 239 ASN B N 1
ATOM 4200 C CA . ASN B 1 239 ? 11.055 -7.785 -15.195 1 83.62 239 ASN B CA 1
ATOM 4201 C C . ASN B 1 239 ? 11.734 -8.234 -13.898 1 83.62 239 ASN B C 1
ATOM 4203 O O . ASN B 1 239 ? 12.938 -8.492 -13.883 1 83.62 239 ASN B O 1
ATOM 4207 N N . GLY B 1 240 ? 10.906 -8.352 -12.906 1 86.56 240 GLY B N 1
ATOM 4208 C CA . GLY B 1 240 ? 11.453 -8.805 -11.633 1 86.56 240 GLY B CA 1
ATOM 4209 C C . GLY B 1 240 ? 12.016 -10.211 -11.688 1 86.56 240 GLY B C 1
ATOM 4210 O O . GLY B 1 240 ? 13.117 -10.469 -11.195 1 86.56 240 GLY B O 1
ATOM 4211 N N . ILE B 1 241 ? 11.312 -11.07 -12.336 1 92.19 241 ILE B N 1
ATOM 4212 C CA . ILE B 1 241 ? 11.727 -12.469 -12.438 1 92.19 241 ILE B CA 1
ATOM 4213 C C . ILE B 1 241 ? 12.992 -12.57 -13.289 1 92.19 241 ILE B C 1
ATOM 4215 O O . ILE B 1 241 ? 13.953 -13.234 -12.898 1 92.19 241 ILE B O 1
ATOM 4219 N N . VAL B 1 242 ? 13 -11.891 -14.352 1 91.31 242 VAL B N 1
ATOM 4220 C CA . VAL B 1 242 ? 14.156 -11.938 -15.25 1 91.31 242 VAL B CA 1
ATOM 4221 C C . VAL B 1 242 ? 15.383 -11.375 -14.539 1 91.31 242 VAL B C 1
ATOM 4223 O O . VAL B 1 242 ? 16.453 -11.984 -14.57 1 91.31 242 VAL B O 1
ATOM 4226 N N . HIS B 1 243 ? 15.211 -10.305 -13.922 1 86.69 243 HIS B N 1
ATOM 4227 C CA . HIS B 1 243 ? 16.297 -9.68 -13.195 1 86.69 243 HIS B CA 1
ATOM 4228 C C . HIS B 1 243 ? 16.859 -10.609 -12.117 1 86.69 243 HIS B C 1
ATOM 4230 O O . HIS B 1 243 ? 18.078 -10.758 -12 1 86.69 243 HIS B O 1
ATOM 4236 N N . ASP B 1 244 ? 15.977 -11.164 -11.375 1 88.56 244 ASP B N 1
ATOM 4237 C CA . ASP B 1 244 ? 16.406 -12.055 -10.305 1 88.56 244 ASP B CA 1
ATOM 4238 C C . ASP B 1 244 ? 17.188 -13.242 -10.852 1 88.56 244 ASP B C 1
ATOM 4240 O O . ASP B 1 244 ? 18.203 -13.648 -10.273 1 88.56 244 ASP B O 1
ATOM 4244 N N . LEU B 1 245 ? 16.734 -13.742 -11.93 1 93.06 245 LEU B N 1
ATOM 4245 C CA . LEU B 1 245 ? 17.391 -14.906 -12.508 1 93.06 245 LEU B CA 1
ATOM 4246 C C . LEU B 1 245 ? 18.75 -14.547 -13.086 1 93.06 245 LEU B C 1
ATOM 4248 O O . LEU B 1 245 ? 19.703 -15.312 -12.961 1 93.06 245 LEU B O 1
ATOM 4252 N N . ILE B 1 246 ? 18.828 -13.422 -13.68 1 89.56 246 ILE B N 1
ATOM 4253 C CA . ILE B 1 246 ? 20.109 -12.969 -14.195 1 89.56 246 ILE B CA 1
ATOM 4254 C C . ILE B 1 246 ? 21.078 -12.734 -13.039 1 89.56 246 ILE B C 1
ATOM 4256 O O . ILE B 1 246 ? 22.234 -13.164 -13.094 1 89.56 246 ILE B O 1
ATOM 4260 N N . LYS B 1 247 ? 20.609 -12.07 -12.086 1 87.12 247 LYS B N 1
ATOM 4261 C CA . LYS B 1 247 ? 21.438 -11.812 -10.914 1 87.12 247 LYS B CA 1
ATOM 4262 C C . LYS B 1 247 ? 21.891 -13.125 -10.266 1 87.12 247 LYS B C 1
ATOM 4264 O O . LYS B 1 247 ? 23.047 -13.266 -9.883 1 87.12 247 LYS B O 1
ATOM 4269 N N . GLN B 1 248 ? 20.969 -14.031 -10.086 1 89 248 GLN B N 1
ATOM 4270 C CA . GLN B 1 248 ? 21.219 -15.328 -9.477 1 89 248 GLN B CA 1
ATOM 4271 C C . GLN B 1 248 ? 22.328 -16.078 -10.219 1 89 248 GLN B C 1
ATOM 4273 O O . GLN B 1 248 ? 23.203 -16.672 -9.594 1 89 248 GLN B O 1
ATOM 4278 N N . ASN B 1 249 ? 22.344 -15.984 -11.5 1 91.94 249 ASN B N 1
ATOM 4279 C CA . ASN B 1 249 ? 23.203 -16.859 -12.297 1 91.94 249 ASN B CA 1
ATOM 4280 C C . ASN B 1 249 ? 24.469 -16.125 -12.75 1 91.94 249 ASN B C 1
ATOM 4282 O O . ASN B 1 249 ? 25.531 -16.75 -12.867 1 91.94 249 ASN B O 1
ATOM 4286 N N . PHE B 1 250 ? 24.453 -14.836 -12.938 1 88.44 250 PHE B N 1
ATOM 4287 C CA . PHE B 1 250 ? 25.578 -14.148 -13.562 1 88.44 250 PHE B CA 1
ATOM 4288 C C . PHE B 1 250 ? 26.109 -13.047 -12.656 1 88.44 250 PHE B C 1
ATOM 4290 O O . PHE B 1 250 ? 27.141 -12.438 -12.938 1 88.44 250 PHE B O 1
ATOM 4297 N N . GLY B 1 251 ? 25.516 -12.75 -11.516 1 82.88 251 GLY B N 1
ATOM 4298 C CA . GLY B 1 251 ? 25.969 -11.781 -10.531 1 82.88 251 GLY B CA 1
ATOM 4299 C C . GLY B 1 251 ? 25.75 -10.344 -10.961 1 82.88 251 GLY B C 1
ATOM 4300 O O . GLY B 1 251 ? 26.016 -9.414 -10.195 1 82.88 251 GLY B O 1
ATOM 4301 N N . THR B 1 252 ? 25.562 -10.109 -12.188 1 68.44 252 THR B N 1
ATOM 4302 C CA . THR B 1 252 ? 25.406 -8.75 -12.688 1 68.44 252 THR B CA 1
ATOM 4303 C C . THR B 1 252 ? 23.938 -8.312 -12.633 1 68.44 252 THR B C 1
ATOM 4305 O O . THR B 1 252 ? 23.031 -9.148 -12.664 1 68.44 252 THR B O 1
ATOM 4308 N N . LYS B 1 253 ? 23.734 -7.027 -12.109 1 62.44 253 LYS B N 1
ATOM 4309 C CA . LYS B 1 253 ? 22.406 -6.461 -12.281 1 62.44 253 LYS B CA 1
ATOM 4310 C C . LYS B 1 253 ? 22.172 -5.996 -13.711 1 62.44 253 LYS B C 1
ATOM 4312 O O . LYS B 1 253 ? 23.094 -5.457 -14.352 1 62.44 253 LYS B O 1
ATOM 4317 N N . LEU B 1 254 ? 21.219 -6.625 -14.398 1 54.81 254 LEU B N 1
ATOM 4318 C CA . LEU B 1 254 ? 20.859 -6.164 -15.734 1 54.81 254 LEU B CA 1
ATOM 4319 C C . LEU B 1 254 ? 20.656 -4.652 -15.758 1 54.81 254 LEU B C 1
ATOM 4321 O O . LEU B 1 254 ? 19.984 -4.098 -14.875 1 54.81 254 LEU B O 1
ATOM 4325 N N . ASP B 1 255 ? 21.5 -3.873 -16.375 1 47.94 255 ASP B N 1
ATOM 4326 C CA . ASP B 1 255 ? 21.234 -2.463 -16.641 1 47.94 255 ASP B CA 1
ATOM 4327 C C . ASP B 1 255 ? 19.844 -2.27 -17.234 1 47.94 255 ASP B C 1
ATOM 4329 O O . ASP B 1 255 ? 19.422 -3.033 -18.109 1 47.94 255 ASP B O 1
ATOM 4333 N N . THR B 1 256 ? 19.031 -1.691 -16.594 1 47.84 256 THR B N 1
ATOM 4334 C CA . THR B 1 256 ? 17.656 -1.382 -16.984 1 47.84 256 THR B CA 1
ATOM 4335 C C . THR B 1 256 ? 17.562 -1.165 -18.484 1 47.84 256 THR B C 1
ATOM 4337 O O . THR B 1 256 ? 16.531 -1.478 -19.094 1 47.84 256 THR B O 1
ATOM 4340 N N . ASN B 1 257 ? 18.516 -0.529 -19.047 1 43.38 257 ASN B N 1
ATOM 4341 C CA . ASN B 1 257 ? 18.562 -0.231 -20.469 1 43.38 257 ASN B CA 1
ATOM 4342 C C . ASN B 1 257 ? 18.656 -1.503 -21.312 1 43.38 257 ASN B C 1
ATOM 4344 O O . ASN B 1 257 ? 18.078 -1.589 -22.391 1 43.38 257 ASN B O 1
ATOM 4348 N N . LEU B 1 258 ? 19.406 -2.33 -20.938 1 44.22 258 LEU B N 1
ATOM 4349 C CA . LEU B 1 258 ? 19.547 -3.566 -21.703 1 44.22 258 LEU B CA 1
ATOM 4350 C C . LEU B 1 258 ? 18.25 -4.352 -21.719 1 44.22 258 LEU B C 1
ATOM 4352 O O . LEU B 1 258 ? 17.938 -5.016 -22.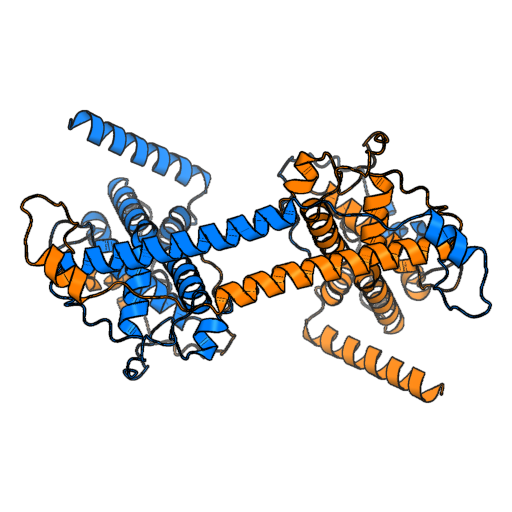703 1 44.22 258 LEU B O 1
ATOM 4356 N N . PHE B 1 259 ? 17.578 -4.316 -20.656 1 48.19 259 PHE B N 1
ATOM 4357 C CA . PHE B 1 259 ? 16.359 -5.129 -20.562 1 48.19 259 PHE B CA 1
ATOM 4358 C C . PHE B 1 259 ? 15.258 -4.559 -21.438 1 48.19 259 PHE B C 1
ATOM 4360 O O . PHE B 1 259 ? 14.492 -5.309 -22.047 1 48.19 259 PHE B O 1
ATOM 4367 N N . SER B 1 260 ? 15.07 -3.291 -21.391 1 44.56 260 SER B N 1
ATOM 4368 C CA . SER B 1 260 ? 14.117 -2.682 -22.312 1 44.56 260 SER B CA 1
ATOM 4369 C C . SER B 1 260 ? 14.461 -3.016 -23.766 1 44.56 260 SER B C 1
ATOM 4371 O O . SER B 1 260 ? 13.562 -3.17 -24.594 1 44.56 260 SER B O 1
ATOM 4373 N N . PHE B 1 261 ? 15.633 -3.029 -24.016 1 40 261 PHE B N 1
ATOM 4374 C CA . PHE B 1 261 ? 16.062 -3.287 -25.391 1 40 261 PHE B CA 1
ATOM 4375 C C . PHE B 1 261 ? 15.852 -4.75 -25.75 1 40 261 PHE B C 1
ATOM 4377 O O . PHE B 1 261 ? 15.383 -5.059 -26.844 1 40 261 PHE B O 1
ATOM 4384 N N . ALA B 1 262 ? 16.312 -5.59 -24.938 1 43.03 262 ALA B N 1
ATOM 4385 C CA . ALA B 1 262 ? 16.219 -7 -25.297 1 43.03 262 ALA B CA 1
ATOM 4386 C C . ALA B 1 262 ? 14.773 -7.473 -25.312 1 43.03 262 ALA B C 1
ATOM 4388 O O . ALA B 1 262 ? 14.391 -8.289 -26.156 1 43.03 262 ALA B O 1
ATOM 4389 N N . THR B 1 263 ? 14 -7.039 -24.406 1 43.91 263 THR B N 1
ATOM 4390 C CA . THR B 1 263 ? 12.594 -7.422 -24.375 1 43.91 263 THR B CA 1
ATOM 4391 C C . THR B 1 263 ? 11.859 -6.816 -25.578 1 43.91 263 THR B C 1
ATOM 4393 O O . THR B 1 263 ? 10.984 -7.465 -26.156 1 43.91 263 THR B O 1
ATOM 4396 N N . THR B 1 264 ? 12.102 -5.555 -25.797 1 41.56 264 THR B N 1
ATOM 4397 C CA . THR B 1 264 ? 11.508 -4.969 -27 1 41.56 264 THR B CA 1
ATOM 4398 C C . THR B 1 264 ? 12.008 -5.676 -28.25 1 41.56 264 THR B C 1
ATOM 4400 O O . THR B 1 264 ? 11.258 -5.867 -29.203 1 41.56 264 THR B O 1
ATOM 4403 N N . GLN B 1 265 ? 13.234 -5.977 -28.234 1 40.84 265 GLN B N 1
ATOM 4404 C CA . GLN B 1 265 ? 13.766 -6.645 -29.422 1 40.84 265 GLN B CA 1
ATOM 4405 C C . GLN B 1 265 ? 13.266 -8.086 -29.516 1 40.84 265 GLN B C 1
ATOM 4407 O O . GLN B 1 265 ? 12.953 -8.57 -30.594 1 40.84 265 GLN B O 1
ATOM 4412 N N . THR B 1 266 ? 13.312 -8.742 -28.453 1 40.25 266 THR B N 1
ATOM 4413 C CA . THR B 1 266 ? 12.922 -10.148 -28.484 1 40.25 266 THR B CA 1
ATOM 4414 C C . THR B 1 266 ? 11.414 -10.289 -28.641 1 40.25 266 THR B C 1
ATOM 4416 O O . THR B 1 266 ? 10.938 -11.164 -29.375 1 40.25 266 THR B O 1
ATOM 4419 N N . VAL B 1 267 ? 10.656 -9.453 -27.953 1 43.25 267 VAL B N 1
ATOM 4420 C CA . VAL B 1 267 ? 9.219 -9.492 -28.219 1 43.25 267 VAL B CA 1
ATOM 4421 C C . VAL B 1 267 ? 8.945 -9.023 -29.641 1 43.25 267 VAL B C 1
ATOM 4423 O O . VAL B 1 267 ? 8.102 -9.602 -30.344 1 43.25 267 VAL B O 1
ATOM 4426 N N . GLY B 1 268 ? 9.586 -8.039 -30.062 1 40.62 268 GLY B N 1
ATOM 4427 C CA . GLY B 1 268 ? 9.453 -7.613 -31.453 1 40.62 268 GLY B CA 1
ATOM 4428 C C . GLY B 1 268 ? 9.898 -8.664 -32.438 1 40.62 268 GLY B C 1
ATOM 4429 O O . GLY B 1 268 ? 9.305 -8.805 -33.531 1 40.62 268 GLY B O 1
ATOM 4430 N N . GLU B 1 269 ? 10.992 -9.305 -32.125 1 41.62 269 GLU B N 1
ATOM 4431 C CA . GLU B 1 269 ? 11.461 -10.344 -33.031 1 41.62 269 GLU B CA 1
ATOM 4432 C C . GLU B 1 269 ? 10.539 -11.562 -33 1 41.62 269 GLU B C 1
ATOM 4434 O O . GLU B 1 269 ? 10.281 -12.18 -34.031 1 41.62 269 GLU B O 1
ATOM 4439 N N . GLU B 1 270 ? 10.125 -11.953 -31.922 1 38.34 270 GLU B N 1
ATOM 4440 C CA . GLU B 1 270 ? 9.156 -13.047 -31.875 1 38.34 270 GLU B CA 1
ATOM 4441 C C . GLU B 1 270 ? 7.836 -12.641 -32.531 1 38.34 270 GLU B C 1
ATOM 4443 O O . GLU B 1 270 ? 7.234 -13.422 -33.25 1 38.34 270 GLU B O 1
ATOM 4448 N N . GLU B 1 271 ? 7.367 -11.43 -32.312 1 37.25 271 GLU B N 1
ATOM 4449 C CA . GLU B 1 271 ? 6.227 -10.961 -33.094 1 37.25 271 GLU B CA 1
ATOM 4450 C C . GLU B 1 271 ? 6.559 -10.914 -34.562 1 37.25 271 GLU B C 1
ATOM 4452 O O . GLU B 1 271 ? 5.723 -11.258 -35.406 1 37.25 271 GLU B O 1
ATOM 4457 N N . ARG B 1 272 ? 7.676 -10.57 -34.844 1 38.16 272 ARG B N 1
ATOM 4458 C CA . ARG B 1 272 ? 8.094 -10.617 -36.25 1 38.16 272 ARG B CA 1
ATOM 4459 C C . ARG B 1 272 ? 8.242 -12.055 -36.75 1 38.16 272 ARG B C 1
ATOM 4461 O O . ARG B 1 272 ? 7.883 -12.367 -37.875 1 38.16 272 ARG B O 1
ATOM 4468 N N . LEU B 1 273 ? 8.82 -12.836 -35.938 1 34.91 273 LEU B N 1
ATOM 4469 C CA . LEU B 1 273 ? 8.945 -14.234 -36.312 1 34.91 273 LEU B CA 1
ATOM 4470 C C . LEU B 1 273 ? 7.578 -14.914 -36.375 1 34.91 273 LEU B C 1
ATOM 4472 O O . LEU B 1 273 ? 7.309 -15.727 -37.25 1 34.91 273 LEU B O 1
ATOM 4476 N N . LEU B 1 274 ? 6.742 -14.656 -35.406 1 38.06 274 LEU B N 1
ATOM 4477 C CA . LEU B 1 274 ? 5.383 -15.172 -35.5 1 38.06 274 LEU B CA 1
ATOM 4478 C C . LEU B 1 274 ? 4.648 -14.555 -36.688 1 38.06 274 LEU B C 1
ATOM 4480 O O . LEU B 1 274 ? 3.852 -15.219 -37.344 1 38.06 274 LEU B O 1
ATOM 4484 N N . GLN B 1 275 ? 4.875 -13.352 -36.906 1 38.12 275 GLN B N 1
ATOM 4485 C CA . GLN B 1 275 ? 4.281 -12.773 -38.125 1 38.12 275 GLN B CA 1
ATOM 4486 C C . GLN B 1 275 ? 4.844 -13.43 -39.375 1 38.12 275 GLN B C 1
ATOM 4488 O O . GLN B 1 275 ? 4.125 -13.625 -40.344 1 38.12 275 GLN B O 1
ATOM 4493 N N . ASN B 1 276 ? 6.094 -13.672 -39.406 1 34 276 ASN B N 1
ATOM 4494 C CA . ASN B 1 276 ? 6.625 -14.281 -40.625 1 34 276 ASN B CA 1
ATOM 4495 C C . ASN B 1 276 ? 6.219 -15.75 -40.75 1 34 276 ASN B C 1
ATOM 4497 O O . ASN B 1 276 ? 6.41 -16.375 -41.781 1 34 276 ASN B O 1
ATOM 4501 N N . GLN B 1 277 ? 6.078 -16.391 -39.625 1 31.25 277 GLN B N 1
ATOM 4502 C CA . GLN B 1 277 ? 5.637 -17.766 -39.812 1 31.25 277 GLN B CA 1
ATOM 4503 C C . GLN B 1 277 ? 4.152 -17.828 -40.188 1 31.25 277 GLN B C 1
ATOM 4505 O O . GLN B 1 277 ? 3.631 -18.891 -40.5 1 31.25 277 GLN B O 1
ATOM 4510 N N . ARG B 1 278 ? 3.473 -16.641 -40.188 1 32.03 278 ARG B N 1
ATOM 4511 C CA . ARG B 1 278 ? 2.221 -16.703 -40.938 1 32.03 278 ARG B CA 1
ATOM 4512 C C . ARG B 1 278 ? 2.43 -16.312 -42.406 1 32.03 278 ARG B C 1
ATOM 4514 O O . ARG B 1 278 ? 3.16 -15.367 -42.688 1 32.03 278 ARG B O 1
#